Protein AF-A0A3N7HCU5-F1 (afdb_monomer)

Radius of gyration: 31.49 Å; Cα contacts (8 Å, |Δi|>4): 674; chains: 1; bounding box: 105×74×63 Å

Nearest PDB structures (foldseek):
  2ff4-assembly1_A  TM=6.619E-01  e=2.276E-05  Mycobacterium tuberculosis H37Rv
  8ffv-assembly1_D  TM=5.356E-01  e=6.246E-02  Homo sapiens
  8ffw-assembly1_D  TM=5.165E-01  e=4.579E-02  Homo sapiens
  1kt1-assembly1_A  TM=5.013E-01  e=9.950E-02  Saimiri boliviensis
  3alx-assembly1_C  TM=4.949E-01  e=6.927E-02  Measles morbillivirus

Foldseek 3Di:
DQWAWEDDPFWIWIAWDWAAPVRDPVAHIDIFGWTWIQGPVVRDIGTQDGADPPPADKGWAYYWHDDVVVQKIWTWIWHQPDQFIWTWIWMDGNHDNDIFTFDDTHTARDDPPQKHWDWDADPVQQKIKIWIWGQDPVVRDIDIDIDIDHPPTHGHVVVVPPDDPPPPPPVVVVVVVVVVVVVVVVVVVVVVPPDDDDDDDDDDDDDDDDDPPDPPPPPPVPPLLELEWAQFQAAIWGAFNVSDTLVVLQDPVLRVLVCQQACCCLVVVFGAALVSQCSVPPVVDDPVVSVVVVVVSQVSNQVSCVRSPPWGFDDDPRHTHTDDDPPRHYLVNLLCVLLVDPDDDDPVSLVSNLVSCVSHARNNNDDDPVCVVVSVVSLVSNLVSLVVNVVVDDCVVPLVVLLVSLVSNCSSPVQDLVSLLSNLQSCVVVVNNVVSVVSVVVNQVVCCVVPVDGDPDDSVNSND

Sequence (464 aa):
YLAALGATPNGAYILGGYGSVSGQQMLNPKNIYDLVFFDVRNKTLSKIYELNPDEEDFVWANSLVVNEGAGQYYGLVFPKHKYNANLQLVVGSLTQPDLKELAAPIPYAFHDIQSFSDLYYCPNSRRFAAVTLYYDERDIITIAKVYSLFSPPLPYDAANNVLPKGRGVGSLFYITLGILGLLTAYIFIRKGRVKAKQVSRSGTMAELKGEVAPHHPIVVEEEQDKNSIFLFGGDLQLFDSEGVDMTRSFTPLIKEIFLVVLLHTLRRGRGISSEKLTEQFWFDKSAESARNNRSVNIAKINTILERLGNTKISKETGYWRFQADSDVYIDYKNYLSIVTNKDWLDKERIKELSAIVQRGGFLSETDYEWLDSFKAEVSIQVINTYMRFAENAQISDDPEFMVELANNIFYFDPVHEEAMSIKCRALAYMGNHSLATQTFENFCNEYRHIYGEEFGKDYKTILS

Solvent-accessible surface area (backbone atoms only — not comparable to full-atom values): 26159 Å² total; per-residue (Å²): 88,49,34,20,40,19,78,52,101,64,31,32,40,38,38,40,20,39,44,33,97,85,70,49,87,92,47,84,58,39,76,41,44,42,36,31,39,37,35,66,86,79,71,44,78,44,80,76,50,58,50,76,62,85,92,59,73,60,36,33,28,47,26,32,46,66,36,77,93,77,42,31,35,34,39,37,35,30,44,81,90,35,56,82,22,43,37,34,39,32,42,34,43,76,85,49,72,51,77,43,63,27,46,77,67,40,89,35,69,55,48,72,95,43,31,46,48,39,46,45,74,41,78,93,77,40,26,39,38,41,40,38,38,34,54,42,80,88,78,74,44,73,53,75,48,80,46,76,44,64,62,84,64,54,49,35,78,66,64,70,68,72,64,81,80,72,80,68,71,66,61,60,54,58,54,53,49,52,54,52,51,54,52,54,52,52,53,52,61,62,68,66,72,82,76,86,80,86,86,88,81,90,83,88,82,84,89,75,87,74,82,78,71,76,78,67,74,79,70,68,72,74,73,62,58,40,21,28,38,35,38,43,42,26,48,72,40,34,17,20,68,86,36,48,78,47,40,85,74,48,48,74,69,53,40,51,56,47,49,56,26,40,51,32,18,71,77,66,74,59,26,38,42,60,66,60,53,30,56,74,78,31,64,93,43,54,73,66,58,27,50,52,54,48,54,54,50,51,50,55,49,28,65,59,29,53,48,38,52,78,22,38,68,48,77,54,99,71,16,34,28,58,45,64,52,92,78,51,45,38,53,61,60,55,48,48,63,55,65,70,49,85,67,89,73,52,72,64,61,51,48,55,50,46,59,48,53,70,56,28,50,63,33,64,68,54,94,49,83,81,48,51,63,54,44,53,50,50,49,55,44,53,44,51,48,54,49,58,40,55,76,75,50,60,57,88,81,46,27,69,57,42,36,51,53,25,52,61,38,38,76,74,40,72,70,46,65,67,41,51,31,48,27,30,38,20,29,41,73,74,69,37,50,71,61,20,50,51,51,53,52,52,37,42,51,52,37,27,70,76,72,73,44,80,66,91,71,55,75,67,73,49,64,107

Structure (mmCIF, N/CA/C/O backbone):
data_AF-A0A3N7HCU5-F1
#
_entry.id   AF-A0A3N7HCU5-F1
#
loop_
_atom_site.group_PDB
_atom_site.id
_atom_site.type_symbol
_atom_site.label_atom_id
_atom_site.label_alt_id
_atom_site.label_comp_id
_atom_site.label_asym_id
_atom_site.label_entity_id
_atom_site.label_seq_id
_atom_site.pdbx_PDB_ins_code
_atom_site.Cartn_x
_atom_site.Cartn_y
_atom_site.Cartn_z
_atom_site.occupancy
_atom_site.B_iso_or_equiv
_atom_site.auth_seq_id
_atom_site.auth_comp_id
_atom_site.auth_asym_id
_atom_site.auth_atom_id
_atom_site.pdbx_PDB_model_num
ATOM 1 N N . TYR A 1 1 ? -20.540 -3.881 5.070 1.00 80.62 1 TYR A N 1
ATOM 2 C CA . TYR A 1 1 ? -20.164 -4.691 3.893 1.00 80.62 1 TYR A CA 1
ATOM 3 C C . TYR A 1 1 ? -19.784 -6.085 4.393 1.00 80.62 1 TYR A C 1
ATOM 5 O O . TYR A 1 1 ? -19.577 -6.195 5.594 1.00 80.62 1 TYR A O 1
ATOM 13 N N . LEU A 1 2 ? -19.776 -7.131 3.557 1.00 88.44 2 LEU A N 1
ATOM 14 C CA . LEU A 1 2 ? -19.334 -8.498 3.921 1.00 88.44 2 LEU A CA 1
ATOM 15 C C . LEU A 1 2 ? -19.906 -9.059 5.244 1.00 88.44 2 LEU A C 1
ATOM 17 O O . LEU A 1 2 ? -19.181 -9.612 6.072 1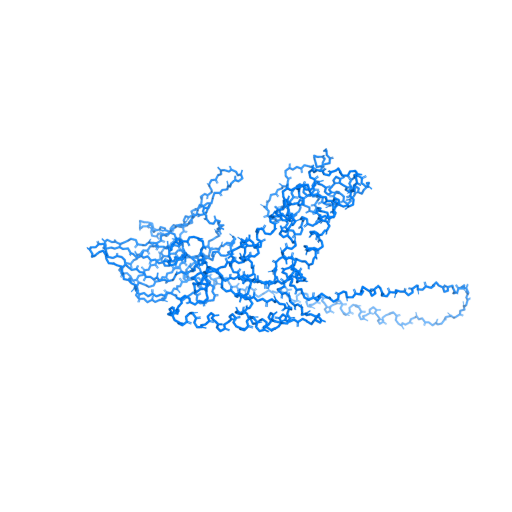.00 88.44 2 LEU A O 1
ATOM 21 N N . ALA A 1 3 ? -21.203 -8.843 5.461 1.00 92.88 3 ALA A N 1
ATOM 22 C CA . ALA A 1 3 ? -21.957 -9.358 6.601 1.00 92.88 3 ALA A CA 1
ATOM 23 C C . ALA A 1 3 ? -22.991 -10.358 6.088 1.00 92.88 3 ALA A C 1
ATOM 25 O O . ALA A 1 3 ? -23.573 -10.132 5.024 1.00 92.88 3 ALA A O 1
ATOM 26 N N . ALA A 1 4 ? -23.252 -11.410 6.858 1.00 96.12 4 ALA A N 1
ATOM 27 C CA . ALA A 1 4 ? -24.274 -12.380 6.502 1.00 96.12 4 ALA A CA 1
ATOM 28 C C . ALA A 1 4 ? -25.619 -12.033 7.138 1.00 96.12 4 ALA A C 1
ATOM 30 O O . ALA A 1 4 ? -25.678 -11.587 8.286 1.00 96.12 4 ALA A O 1
ATOM 31 N N . LEU A 1 5 ? -26.706 -12.299 6.417 1.00 96.69 5 LEU A N 1
ATOM 32 C CA . LEU A 1 5 ? -28.067 -12.140 6.918 1.00 96.69 5 LEU A CA 1
ATOM 33 C C . LEU A 1 5 ? -28.847 -13.453 6.821 1.00 96.69 5 LEU A C 1
ATOM 35 O O . LEU A 1 5 ? -28.900 -14.094 5.776 1.00 96.69 5 LEU A O 1
ATOM 39 N N . GLY A 1 6 ? -29.491 -13.836 7.918 1.00 96.19 6 GLY A N 1
ATOM 40 C CA . GLY A 1 6 ? -30.390 -14.980 8.001 1.00 96.19 6 GLY A CA 1
ATOM 41 C C . GLY A 1 6 ? -31.781 -14.549 8.435 1.00 96.19 6 GLY A C 1
ATOM 42 O O . GLY A 1 6 ? -32.003 -14.268 9.613 1.00 96.19 6 GLY A O 1
ATOM 43 N N . ALA A 1 7 ? -32.723 -14.490 7.495 1.00 93.69 7 ALA A N 1
ATOM 44 C CA . ALA A 1 7 ? -34.104 -14.115 7.785 1.00 93.69 7 ALA A CA 1
ATOM 45 C C . ALA A 1 7 ? -34.873 -15.261 8.462 1.00 93.69 7 ALA A C 1
ATOM 47 O O . ALA A 1 7 ? -34.784 -16.417 8.045 1.00 93.69 7 ALA A O 1
ATOM 48 N N . THR A 1 8 ? -35.679 -14.927 9.470 1.00 92.88 8 THR A N 1
ATOM 49 C CA . THR A 1 8 ? -36.621 -15.841 10.130 1.00 92.88 8 THR A CA 1
ATOM 50 C C . THR A 1 8 ? -38.023 -15.221 10.151 1.00 92.88 8 THR A C 1
ATOM 52 O O . THR A 1 8 ? -38.186 -14.042 9.831 1.00 92.88 8 THR A O 1
ATOM 55 N N . PRO A 1 9 ? -39.086 -15.969 10.500 1.00 91.06 9 PRO A N 1
ATOM 56 C CA . PRO A 1 9 ? -40.448 -15.430 10.482 1.00 91.06 9 PRO A CA 1
ATOM 57 C C . PRO A 1 9 ? -40.672 -14.206 11.385 1.00 91.06 9 PRO A C 1
ATOM 59 O O . PRO A 1 9 ? -41.583 -13.421 11.130 1.00 91.06 9 PRO A O 1
ATOM 62 N N . ASN A 1 10 ? -39.879 -14.048 12.451 1.00 90.56 10 ASN A N 1
ATOM 63 C CA . ASN A 1 10 ? -40.049 -12.979 13.442 1.00 90.56 10 ASN A CA 1
ATOM 64 C C . ASN A 1 10 ? -38.952 -11.905 13.389 1.00 90.56 10 ASN A C 1
ATOM 66 O O . ASN A 1 10 ? -39.060 -10.893 14.084 1.00 90.56 10 ASN A O 1
ATOM 70 N N . GLY A 1 11 ? -37.904 -12.105 12.591 1.00 95.06 11 GLY A N 1
ATOM 71 C CA . GLY A 1 11 ? -36.730 -11.249 12.634 1.00 95.06 11 GLY A CA 1
ATOM 72 C C . GLY A 1 11 ? -35.666 -11.606 11.610 1.00 95.06 11 GLY A C 1
ATOM 73 O O . GLY A 1 11 ? -35.908 -12.334 10.649 1.00 95.06 11 GLY A O 1
ATOM 74 N N . ALA A 1 12 ? -34.468 -11.082 11.828 1.00 96.56 12 ALA A N 1
ATOM 75 C CA . ALA A 1 12 ? -33.289 -11.465 11.068 1.00 96.56 12 ALA A CA 1
ATOM 76 C C . ALA A 1 12 ? -32.066 -11.518 11.979 1.00 96.56 12 ALA A C 1
ATOM 78 O O . ALA A 1 12 ? -31.841 -10.614 12.785 1.00 96.56 12 ALA A O 1
ATOM 79 N N . TYR A 1 13 ? -31.270 -12.566 11.817 1.00 96.88 13 TYR A N 1
ATOM 80 C CA . TYR A 1 13 ? -29.927 -12.639 12.370 1.00 96.88 13 TYR A CA 1
ATOM 81 C C . TYR A 1 13 ? -28.967 -11.966 11.395 1.00 96.88 13 TYR A C 1
ATOM 83 O O . TYR A 1 13 ? -29.011 -12.242 10.197 1.00 96.88 13 TYR A O 1
ATOM 91 N N . ILE A 1 14 ? -28.117 -11.083 11.902 1.00 96.56 14 ILE A N 1
ATOM 92 C CA . ILE A 1 14 ? -27.073 -10.413 11.130 1.00 96.56 14 ILE A CA 1
ATOM 93 C C . ILE A 1 14 ? -25.755 -10.753 11.805 1.00 96.56 14 ILE A C 1
ATOM 95 O O . ILE A 1 14 ? -25.625 -10.580 13.019 1.00 96.56 14 ILE A O 1
ATOM 99 N N . LEU A 1 15 ? -24.811 -11.268 11.027 1.00 95.12 15 LEU A N 1
ATOM 100 C CA . LEU A 1 15 ? -23.547 -11.758 11.546 1.00 95.12 15 LEU A CA 1
ATOM 101 C C . LEU A 1 15 ? -22.370 -11.109 10.840 1.00 95.12 15 LEU A C 1
ATOM 103 O O . LEU A 1 15 ? -22.218 -11.177 9.618 1.00 95.12 15 LEU A O 1
ATOM 107 N N . GLY A 1 16 ? -21.533 -10.519 11.678 1.00 93.44 16 GLY A N 1
ATOM 108 C CA . GLY A 1 16 ? -20.272 -9.925 11.317 1.00 93.44 16 GLY A CA 1
ATOM 109 C C . GLY A 1 16 ? -20.390 -8.739 10.370 1.00 93.44 16 GLY A C 1
ATOM 110 O O . GLY A 1 16 ? -21.386 -8.014 10.340 1.00 93.44 16 GLY A O 1
ATOM 111 N N . GLY A 1 17 ? -19.322 -8.515 9.620 1.00 90.00 17 GLY A N 1
ATOM 112 C CA . GLY A 1 17 ? -19.223 -7.428 8.667 1.00 90.00 17 GLY A CA 1
ATOM 113 C C . GLY A 1 17 ? -17.797 -6.935 8.526 1.00 90.00 17 GLY A C 1
ATOM 114 O O . GLY A 1 17 ? -16.915 -7.254 9.313 1.00 90.00 17 GLY A O 1
ATOM 115 N N . TYR A 1 18 ? -17.589 -6.109 7.520 1.00 86.06 18 TYR A N 1
ATOM 116 C CA . TYR A 1 18 ? -16.372 -5.354 7.316 1.00 86.06 18 TYR A CA 1
ATOM 117 C C . TYR A 1 18 ? -16.745 -3.901 7.040 1.00 86.06 18 TYR A C 1
ATOM 119 O O . TYR A 1 18 ? -17.631 -3.613 6.220 1.00 86.06 18 TYR A O 1
ATOM 127 N N . GLY A 1 19 ? -16.132 -2.978 7.773 1.00 80.75 19 GLY A N 1
ATOM 128 C CA . GLY A 1 19 ? -16.436 -1.559 7.647 1.00 80.75 19 GLY A CA 1
ATOM 129 C C . GLY A 1 19 ? -15.945 -0.723 8.820 1.00 80.75 19 GLY A C 1
ATOM 130 O O . GLY A 1 19 ? -15.333 -1.223 9.760 1.00 80.75 19 GLY A O 1
ATOM 131 N N . SER A 1 20 ? -16.220 0.576 8.758 1.00 72.62 20 SER A N 1
ATOM 132 C CA . SER A 1 20 ? -16.022 1.493 9.878 1.00 72.62 20 SER A CA 1
ATOM 133 C C . SER A 1 20 ? -17.321 1.649 10.667 1.00 72.62 20 SER A C 1
ATOM 135 O O . SER A 1 20 ? -18.418 1.584 10.107 1.00 72.62 20 SER A O 1
ATOM 137 N N . VAL A 1 21 ? -17.208 1.911 11.969 1.00 61.53 21 VAL A N 1
ATOM 138 C CA . VAL A 1 21 ? -18.368 2.116 12.858 1.00 61.53 21 VAL A CA 1
ATOM 139 C C . VAL A 1 21 ? -19.211 3.325 12.418 1.00 61.53 21 VAL A C 1
ATOM 141 O O . VAL A 1 21 ? -20.416 3.366 12.645 1.00 61.53 21 VAL A O 1
ATOM 144 N N . SER A 1 22 ? -18.598 4.301 11.739 1.00 59.91 22 SER A N 1
ATOM 145 C CA . SER A 1 22 ? -19.268 5.498 11.214 1.00 59.91 22 SER A CA 1
ATOM 146 C C . SER A 1 22 ? -19.849 5.335 9.800 1.00 59.91 22 SER A C 1
ATOM 148 O O . SER A 1 22 ? -20.498 6.256 9.303 1.00 59.91 22 SER A O 1
ATOM 150 N N . GLY A 1 23 ? -19.604 4.203 9.127 1.00 58.88 23 GLY A N 1
ATOM 151 C CA . GLY A 1 23 ? -20.039 3.953 7.749 1.00 58.88 23 GLY A CA 1
ATOM 152 C C . GLY A 1 23 ? -19.283 4.751 6.676 1.00 58.88 23 GLY A C 1
ATOM 153 O O . GLY A 1 23 ? -19.632 4.675 5.499 1.00 58.88 23 GLY A O 1
ATOM 154 N N . GLN A 1 24 ? -18.248 5.515 7.042 1.00 59.72 24 GLN A N 1
ATOM 155 C CA . GLN A 1 24 ? -17.424 6.249 6.082 1.00 59.72 24 GLN A CA 1
ATOM 156 C C . GLN A 1 24 ? -16.320 5.345 5.521 1.00 59.72 24 GLN A C 1
ATOM 158 O O . GLN A 1 24 ? -15.468 4.859 6.264 1.00 59.72 24 GLN A O 1
ATOM 163 N N . GLN A 1 25 ? -16.299 5.182 4.196 1.00 47.44 25 GLN A N 1
ATOM 164 C CA . GLN A 1 25 ? -15.342 4.340 3.457 1.00 47.44 25 GLN A CA 1
ATOM 165 C C . GLN A 1 25 ? -13.895 4.885 3.446 1.00 47.44 25 GLN A C 1
ATOM 167 O O . GLN A 1 25 ? -12.983 4.217 2.986 1.00 47.44 25 GLN A O 1
ATOM 172 N N . MET A 1 26 ? -13.664 6.097 3.970 1.00 47.03 26 MET A N 1
ATOM 173 C CA . MET A 1 26 ? -12.347 6.764 4.035 1.00 47.03 26 MET A CA 1
ATOM 174 C C . MET A 1 26 ? -11.572 6.480 5.342 1.00 47.03 26 MET A C 1
ATOM 176 O O . MET A 1 26 ? -10.646 7.231 5.686 1.00 47.03 26 MET A O 1
ATOM 180 N N . LEU A 1 27 ? -12.009 5.478 6.108 1.00 54.22 27 LEU A N 1
ATOM 181 C CA . LEU A 1 27 ? -11.515 5.094 7.436 1.00 54.22 27 LEU A CA 1
ATOM 182 C C . LEU A 1 27 ? -11.069 3.632 7.415 1.00 54.22 27 LEU A C 1
ATOM 184 O O . LEU A 1 27 ? -11.570 2.876 6.588 1.00 54.22 27 LEU A O 1
ATOM 188 N N . ASN A 1 28 ? -10.150 3.256 8.314 1.00 59.97 28 ASN A N 1
ATOM 189 C CA . ASN A 1 28 ? -9.591 1.905 8.357 1.00 59.97 28 ASN A CA 1
ATOM 190 C C . ASN A 1 28 ? -10.711 0.903 8.701 1.00 59.97 28 ASN A C 1
ATOM 192 O O . ASN A 1 28 ? -11.192 0.921 9.841 1.00 59.97 28 ASN A O 1
ATOM 196 N N . PRO A 1 29 ? -11.206 0.106 7.741 1.00 74.38 29 PRO A N 1
ATOM 197 C CA . PRO A 1 29 ? -12.334 -0.768 7.990 1.00 74.38 29 PRO A CA 1
ATOM 198 C C . PRO A 1 29 ? -11.859 -1.951 8.833 1.00 74.38 29 PRO A C 1
ATOM 200 O O . PRO A 1 29 ? -10.758 -2.457 8.646 1.00 74.38 29 PRO A O 1
ATOM 203 N N . LYS A 1 30 ? -12.678 -2.382 9.791 1.00 80.81 30 LYS A N 1
ATOM 204 C CA . LYS A 1 30 ? -12.365 -3.520 10.659 1.00 80.81 30 LYS A CA 1
ATOM 205 C C . LYS A 1 30 ? -13.362 -4.638 10.444 1.00 80.81 30 LYS A C 1
ATOM 207 O O . LYS A 1 30 ? -14.506 -4.398 10.047 1.00 80.81 30 LYS A O 1
ATOM 212 N N . ASN A 1 31 ? -12.909 -5.854 10.716 1.00 87.88 31 ASN A N 1
ATOM 213 C CA . ASN A 1 31 ? -13.781 -7.006 10.808 1.00 87.88 31 ASN A CA 1
ATOM 214 C C . ASN A 1 31 ? -14.639 -6.859 12.072 1.00 87.88 31 ASN A C 1
ATOM 216 O O . ASN A 1 31 ? -14.150 -6.540 13.154 1.00 87.88 31 ASN A O 1
ATOM 220 N N . ILE A 1 32 ? -15.940 -7.026 11.895 1.00 91.31 32 ILE A N 1
ATOM 221 C CA . ILE A 1 32 ? -16.946 -7.055 12.944 1.00 91.31 32 ILE A CA 1
ATOM 222 C C . ILE A 1 32 ? -17.347 -8.518 13.085 1.00 91.31 32 ILE A C 1
ATOM 224 O O . ILE A 1 32 ? -17.563 -9.196 12.080 1.00 91.31 32 ILE A O 1
ATOM 228 N N . TYR A 1 33 ? -17.477 -8.985 14.323 1.00 94.06 33 TYR A N 1
ATOM 229 C CA . TYR A 1 33 ? -17.782 -10.381 14.644 1.00 94.06 33 TYR A CA 1
ATOM 230 C C . TYR A 1 33 ? -19.053 -10.539 15.492 1.00 94.06 33 TYR A C 1
ATOM 232 O O . TYR A 1 33 ? -19.335 -11.613 16.025 1.00 94.06 33 TYR A O 1
ATOM 240 N N . ASP A 1 34 ? -19.846 -9.473 15.594 1.00 94.56 34 ASP A N 1
ATOM 241 C CA . ASP A 1 34 ? -21.105 -9.459 16.330 1.00 94.56 34 ASP A CA 1
ATOM 242 C C . ASP A 1 34 ? -22.165 -10.326 15.644 1.00 94.56 34 ASP A C 1
ATOM 244 O O . ASP A 1 34 ? -22.442 -10.157 14.453 1.00 94.56 34 ASP A O 1
ATOM 248 N N . LEU A 1 35 ? -22.816 -11.196 16.421 1.00 96.19 35 LEU A N 1
ATOM 249 C CA . LEU A 1 35 ? -24.131 -11.726 16.080 1.00 96.19 35 LEU A CA 1
ATOM 250 C C . LEU A 1 35 ? -25.188 -10.816 16.702 1.00 96.19 35 LEU A C 1
ATOM 252 O O . LEU A 1 35 ? -25.300 -10.720 17.928 1.00 96.19 35 LEU A O 1
ATOM 256 N N . VAL A 1 36 ? -26.002 -10.182 15.866 1.00 96.25 36 VAL A N 1
ATOM 257 C CA . VAL A 1 36 ? -27.135 -9.363 16.305 1.00 96.25 36 VAL A CA 1
ATOM 258 C C . VAL A 1 36 ? -28.443 -9.934 15.774 1.00 96.25 36 VAL A C 1
ATOM 260 O O . VAL A 1 36 ? -28.507 -10.482 14.675 1.00 96.25 36 VAL A O 1
ATOM 263 N N . PHE A 1 37 ? -29.507 -9.790 16.556 1.00 97.00 37 PHE A N 1
ATOM 264 C CA . PHE A 1 37 ? -30.864 -10.112 16.137 1.00 97.00 37 PHE A CA 1
ATOM 265 C C . PHE A 1 37 ? -31.676 -8.834 15.982 1.00 97.00 37 PHE A C 1
ATOM 267 O O . PHE A 1 37 ? -31.709 -7.993 16.883 1.00 97.00 37 PHE A O 1
ATOM 274 N N . PHE A 1 38 ? -32.335 -8.700 14.838 1.00 96.94 38 PHE A N 1
ATOM 275 C CA . PHE A 1 38 ? -33.317 -7.661 14.585 1.00 96.94 38 PHE A CA 1
ATOM 276 C C . PHE A 1 38 ? -34.725 -8.233 14.746 1.00 96.94 38 PHE A C 1
ATOM 278 O O . PHE A 1 38 ? -35.157 -9.062 13.945 1.00 96.94 38 PHE A O 1
ATOM 285 N N . ASP A 1 39 ? -35.449 -7.764 15.759 1.00 95.50 39 ASP A N 1
ATOM 286 C CA . ASP A 1 39 ? -36.857 -8.096 15.972 1.00 95.50 39 ASP A CA 1
ATOM 287 C C . ASP A 1 39 ? -37.734 -7.178 15.111 1.00 95.50 39 ASP A C 1
ATOM 289 O O . ASP A 1 39 ? -37.797 -5.966 15.332 1.00 95.50 39 ASP A O 1
ATOM 293 N N . VAL A 1 40 ? -38.441 -7.754 14.135 1.00 93.06 40 VAL A N 1
ATOM 294 C CA . VAL A 1 40 ? -39.278 -6.990 13.194 1.00 93.06 40 VAL A CA 1
ATOM 295 C C . VAL A 1 40 ? -40.505 -6.382 13.880 1.00 93.06 40 VAL A C 1
ATOM 297 O O . VAL A 1 40 ? -40.960 -5.308 13.478 1.00 93.06 40 VAL A O 1
ATOM 300 N N . ARG A 1 41 ? -41.049 -7.029 14.919 1.00 93.12 41 ARG A N 1
ATOM 301 C CA . ARG A 1 41 ? -42.248 -6.552 15.628 1.00 93.12 41 ARG A CA 1
ATOM 302 C C . ARG A 1 41 ? -41.917 -5.352 16.503 1.00 93.12 41 ARG A C 1
ATOM 304 O O . ARG A 1 41 ? -42.631 -4.352 16.463 1.00 93.12 41 ARG A O 1
ATOM 311 N N . ASN A 1 42 ? -40.831 -5.452 17.265 1.00 93.12 42 ASN A N 1
ATOM 312 C CA . ASN A 1 42 ? -40.408 -4.413 18.204 1.00 93.12 42 ASN A CA 1
ATOM 313 C C . ASN A 1 42 ? -39.496 -3.356 17.559 1.00 93.12 42 ASN A C 1
ATOM 315 O O . ASN A 1 42 ? -39.297 -2.289 18.136 1.00 93.12 42 ASN A O 1
ATOM 319 N N . LYS A 1 43 ? -38.972 -3.624 16.353 1.00 93.88 43 LYS A N 1
ATOM 320 C CA . LYS A 1 43 ? -37.974 -2.801 15.644 1.00 93.88 43 LYS A CA 1
ATOM 321 C C . LYS A 1 43 ? -36.717 -2.555 16.479 1.00 93.88 43 LYS A C 1
ATOM 323 O O . LYS A 1 43 ? -36.115 -1.484 16.419 1.00 93.88 43 LYS A O 1
ATOM 328 N N . THR A 1 44 ? -36.332 -3.549 17.270 1.00 95.06 44 THR A N 1
ATOM 329 C CA . THR A 1 44 ? -35.180 -3.487 18.168 1.00 95.06 44 THR A CA 1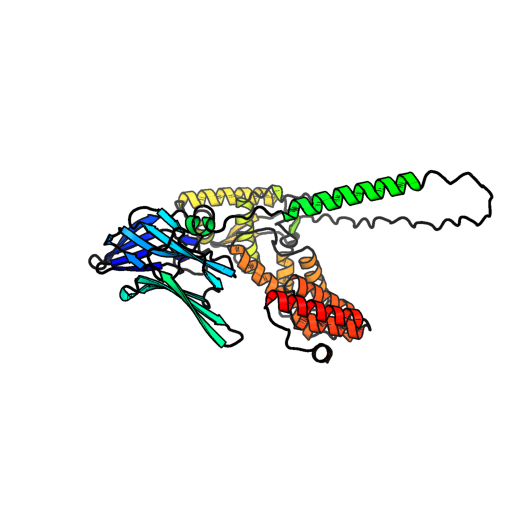
ATOM 330 C C . THR A 1 44 ? -34.053 -4.359 17.645 1.00 95.06 44 THR A C 1
ATOM 332 O O . THR A 1 44 ? -34.292 -5.475 17.186 1.00 95.06 44 THR A O 1
ATOM 335 N N . LEU A 1 45 ? -32.824 -3.859 17.759 1.00 94.75 45 LEU A N 1
ATOM 336 C CA . LEU A 1 45 ? -31.608 -4.613 17.484 1.00 94.75 45 LEU A CA 1
ATOM 337 C C . LEU A 1 45 ? -30.963 -5.013 18.815 1.00 94.75 45 LEU A C 1
ATOM 339 O O . LEU A 1 45 ? -30.709 -4.151 19.656 1.00 94.75 45 LEU A O 1
ATOM 343 N N . SER A 1 46 ? -30.691 -6.300 19.006 1.00 94.75 46 SER A N 1
ATOM 344 C CA . SER A 1 46 ? -30.036 -6.825 20.207 1.00 94.75 46 SER A CA 1
ATOM 345 C C . SER A 1 46 ? -28.801 -7.639 19.838 1.00 94.75 46 SER A C 1
ATOM 347 O O . SER A 1 46 ? -28.908 -8.598 19.074 1.00 94.75 46 SER A O 1
ATOM 349 N N . LYS A 1 47 ? -27.641 -7.289 20.406 1.00 96.00 47 LYS A N 1
ATOM 350 C CA . LYS A 1 47 ? -26.427 -8.113 20.322 1.00 96.00 47 LYS A CA 1
ATOM 351 C C . LYS A 1 47 ? -26.616 -9.380 21.153 1.00 96.00 47 LYS A C 1
ATOM 353 O O . LYS A 1 47 ? -27.018 -9.295 22.311 1.00 96.00 47 LYS A O 1
ATOM 358 N N . ILE A 1 48 ? -26.348 -10.532 20.543 1.00 95.88 48 ILE A N 1
ATOM 359 C CA . ILE A 1 48 ? -26.401 -11.842 21.198 1.00 95.88 48 ILE A CA 1
ATOM 360 C C . ILE A 1 48 ? -25.029 -12.153 21.795 1.00 95.88 48 ILE A C 1
ATOM 362 O O . ILE A 1 48 ? -24.910 -12.340 23.002 1.00 95.88 48 ILE A O 1
ATOM 366 N N . TYR A 1 49 ? -23.993 -12.162 20.956 1.00 96.56 49 TYR A N 1
ATOM 367 C CA . TYR A 1 49 ? -22.600 -12.371 21.347 1.00 96.56 49 TYR A CA 1
ATOM 368 C C . TYR A 1 49 ? -21.657 -11.830 20.258 1.00 96.56 49 TYR A C 1
ATOM 370 O O . TYR A 1 49 ? -22.105 -11.316 19.232 1.00 96.56 49 TYR A O 1
ATOM 378 N N . GLU A 1 50 ? -20.352 -11.950 20.487 1.00 95.06 50 GLU A N 1
ATOM 379 C CA . GLU A 1 50 ? -19.283 -11.641 19.532 1.00 95.06 50 GLU A CA 1
ATOM 380 C C . GLU A 1 50 ? -18.407 -12.885 19.334 1.00 95.06 50 GLU A C 1
ATOM 382 O O . GLU A 1 50 ? -18.078 -13.554 20.315 1.00 95.06 50 GLU A O 1
ATOM 387 N N . LEU A 1 51 ? -18.105 -13.243 18.082 1.00 93.06 51 LEU A N 1
ATOM 388 C CA . LEU A 1 51 ? -17.202 -14.354 17.759 1.00 93.06 51 LEU A CA 1
ATOM 389 C C . LEU A 1 51 ? -15.741 -13.936 17.959 1.00 93.06 51 LEU A C 1
ATOM 391 O O . LEU A 1 51 ? -15.386 -12.781 17.736 1.00 93.06 51 LEU A O 1
ATOM 395 N N . ASN A 1 52 ? -14.893 -14.898 18.320 1.00 87.94 52 ASN A N 1
ATOM 396 C CA . ASN A 1 52 ? -13.445 -14.720 18.321 1.00 87.94 52 ASN A CA 1
ATOM 397 C C . ASN A 1 52 ? -12.861 -15.345 17.040 1.00 87.94 52 ASN A C 1
ATOM 399 O O . ASN A 1 52 ? -13.076 -16.538 16.834 1.00 87.94 52 ASN A O 1
ATOM 403 N N . PRO A 1 53 ? -12.146 -14.595 16.184 1.00 81.19 53 PRO A N 1
ATOM 404 C CA . PRO A 1 53 ? -11.542 -15.133 14.959 1.00 81.19 53 PRO A CA 1
ATOM 405 C C . PRO A 1 53 ? -10.291 -16.006 15.179 1.00 81.19 53 PRO A C 1
ATOM 407 O O . PRO A 1 53 ? -9.678 -16.454 14.216 1.00 81.19 53 PRO A O 1
ATOM 410 N N . ASP A 1 54 ? -9.916 -16.273 16.432 1.00 79.00 54 ASP A N 1
ATOM 411 C CA . ASP A 1 54 ? -8.694 -16.984 16.816 1.00 79.00 54 ASP A CA 1
ATOM 412 C C . ASP A 1 54 ? -7.430 -16.377 16.170 1.00 79.00 54 ASP A C 1
ATOM 414 O O . ASP A 1 54 ? -7.012 -15.298 16.592 1.00 79.00 54 ASP A O 1
ATOM 418 N N . GLU A 1 55 ? -6.796 -17.048 15.199 1.00 71.19 55 GLU A N 1
ATOM 419 C CA . GLU A 1 55 ? -5.515 -16.625 14.601 1.00 71.19 55 GLU A CA 1
ATOM 420 C C . GLU A 1 55 ? -5.648 -15.889 13.252 1.00 71.19 55 GLU A C 1
ATOM 422 O O . GLU A 1 55 ? -4.745 -15.128 12.900 1.00 71.19 55 GLU A O 1
ATOM 427 N N . GLU A 1 56 ? -6.736 -16.083 12.490 1.00 79.56 56 GLU A N 1
ATOM 428 C CA . GLU A 1 56 ? -6.899 -15.507 11.143 1.00 79.56 56 GLU A CA 1
ATOM 429 C C . GLU A 1 56 ? -8.251 -14.796 10.981 1.00 79.56 56 GLU A C 1
ATOM 431 O O . GLU A 1 56 ? -9.316 -15.367 11.211 1.00 79.56 56 GLU A O 1
ATOM 436 N N . ASP A 1 57 ? -8.211 -13.541 10.525 1.00 87.25 57 ASP A N 1
ATOM 437 C CA . ASP A 1 57 ? -9.417 -12.765 10.245 1.00 87.25 57 ASP A CA 1
ATOM 438 C C . ASP A 1 57 ? -10.201 -13.321 9.049 1.00 87.25 57 ASP A C 1
ATOM 440 O O . ASP A 1 57 ? -9.655 -13.627 7.984 1.00 87.25 57 ASP A O 1
ATOM 444 N N . PHE A 1 58 ? -11.525 -13.341 9.184 1.00 91.19 58 PHE A N 1
ATOM 445 C CA . PHE A 1 58 ? -12.429 -13.776 8.125 1.00 91.19 58 PHE A CA 1
ATOM 446 C C . PHE A 1 58 ? -13.635 -12.852 7.983 1.00 91.19 58 PHE A C 1
ATOM 448 O O . PHE A 1 58 ? -13.998 -12.088 8.879 1.00 91.19 58 PHE A O 1
ATOM 455 N N . VAL A 1 59 ? -14.264 -12.928 6.817 1.00 92.31 59 VAL A N 1
ATOM 456 C CA . VAL A 1 59 ? -15.499 -12.220 6.480 1.00 92.31 59 VAL A CA 1
ATOM 457 C C . VAL A 1 59 ? -16.563 -13.204 6.006 1.00 92.31 59 VAL A C 1
ATOM 459 O O . VAL A 1 59 ? -16.267 -14.375 5.763 1.00 92.31 59 VAL A O 1
ATOM 462 N N . TRP A 1 60 ? -17.803 -12.735 5.874 1.00 94.75 60 TRP A N 1
ATOM 463 C CA . TRP A 1 60 ? -18.938 -13.585 5.538 1.00 94.75 60 TRP A CA 1
ATOM 464 C C . TRP A 1 60 ? -19.423 -13.411 4.097 1.00 94.75 60 TRP A C 1
ATOM 466 O O . TRP A 1 60 ? -19.419 -12.305 3.552 1.00 94.75 60 TRP A O 1
ATOM 476 N N . ALA A 1 61 ? -19.921 -14.505 3.518 1.00 93.31 61 ALA A N 1
ATOM 477 C CA . ALA A 1 61 ? -20.824 -14.461 2.370 1.00 93.31 61 ALA A CA 1
ATOM 478 C C . ALA A 1 61 ? -22.209 -13.912 2.765 1.00 93.31 61 ALA A C 1
ATOM 480 O O . ALA A 1 61 ? -22.532 -13.774 3.944 1.00 93.31 61 ALA A O 1
ATOM 481 N N . ASN A 1 62 ? -23.048 -13.617 1.774 1.00 93.00 62 ASN A N 1
ATOM 482 C CA . ASN A 1 62 ? -24.211 -12.749 1.978 1.00 93.00 62 ASN A CA 1
ATOM 483 C C . ASN A 1 62 ? -25.339 -13.347 2.832 1.00 93.00 62 ASN A C 1
ATOM 485 O O . ASN A 1 62 ? -25.960 -12.613 3.605 1.00 93.00 62 ASN A O 1
ATOM 489 N N . SER A 1 63 ? -25.619 -14.648 2.716 1.00 95.38 63 SER A N 1
ATOM 490 C CA . SER A 1 63 ? -26.721 -15.278 3.455 1.00 95.38 63 SER A CA 1
ATOM 491 C C . SER A 1 63 ? -26.255 -16.250 4.533 1.00 95.38 63 SER A C 1
ATOM 493 O O . SER A 1 63 ? -25.289 -16.998 4.368 1.00 95.38 63 SER A O 1
ATOM 495 N N . LEU A 1 64 ? -27.030 -16.294 5.619 1.00 96.19 64 LEU A N 1
ATOM 496 C CA . LEU A 1 64 ? -27.035 -17.394 6.578 1.00 96.19 64 LEU A CA 1
ATOM 497 C C . LEU A 1 64 ? -28.250 -18.285 6.346 1.00 96.19 64 LEU A C 1
ATOM 499 O O . LEU A 1 64 ? -29.382 -17.815 6.226 1.00 96.19 64 LEU A O 1
ATOM 503 N N . VAL A 1 65 ? -28.033 -19.592 6.415 1.00 95.69 65 VAL A N 1
ATOM 504 C CA . VAL A 1 65 ? -29.116 -20.561 6.574 1.00 95.69 65 VAL A CA 1
ATOM 505 C C . VAL A 1 65 ? -29.350 -20.760 8.067 1.00 95.69 65 VAL A C 1
ATOM 507 O O . VAL A 1 65 ? -28.537 -21.382 8.748 1.00 95.69 65 VAL A O 1
ATOM 510 N N . VAL A 1 66 ? -30.469 -20.253 8.580 1.00 95.56 66 VAL A N 1
ATOM 511 C CA . VAL A 1 66 ? -30.815 -20.326 10.008 1.00 95.56 66 VAL A CA 1
ATOM 512 C C . VAL A 1 66 ? -31.762 -21.494 10.277 1.00 95.56 66 VAL A C 1
ATOM 514 O O . VAL A 1 66 ? -32.765 -21.674 9.589 1.00 95.56 66 VAL A O 1
ATOM 517 N N . ASN A 1 67 ? -31.462 -22.275 11.313 1.00 92.94 67 ASN A N 1
ATOM 518 C CA . ASN A 1 67 ? -32.322 -23.323 11.845 1.00 92.94 67 ASN A CA 1
ATOM 519 C C . ASN A 1 67 ? -32.615 -23.045 13.328 1.00 92.94 67 ASN A C 1
ATOM 521 O O . ASN A 1 67 ? -31.918 -23.537 14.218 1.00 92.94 67 ASN A O 1
ATOM 525 N N . GLU A 1 68 ? -33.673 -22.268 13.587 1.00 92.06 68 GLU A N 1
ATOM 526 C CA . GLU A 1 68 ? -34.099 -21.902 14.948 1.00 92.06 68 GLU A CA 1
ATOM 527 C C . GLU A 1 68 ? -34.441 -23.138 15.797 1.00 92.06 68 GLU A C 1
ATOM 529 O O . GLU A 1 68 ? -34.133 -23.170 16.984 1.00 92.06 68 GLU A O 1
ATOM 534 N N . GLY A 1 69 ? -35.002 -24.193 15.191 1.00 90.56 69 GLY A N 1
ATOM 535 C CA . GLY A 1 69 ? -35.359 -25.426 15.901 1.00 90.56 69 GLY A CA 1
ATOM 536 C C . GLY A 1 69 ? -34.153 -26.215 16.423 1.00 90.56 69 GLY A C 1
ATOM 537 O O . GLY A 1 69 ? -34.255 -26.871 17.455 1.00 90.56 69 GLY A O 1
ATOM 538 N N . ALA A 1 70 ? -33.012 -26.134 15.732 1.00 90.12 70 ALA A N 1
ATOM 539 C CA . ALA A 1 70 ? -31.747 -26.726 16.171 1.00 90.12 70 ALA A CA 1
ATOM 540 C C . ALA A 1 70 ? -30.853 -25.740 16.945 1.00 90.12 70 ALA A C 1
ATOM 542 O O . ALA A 1 70 ? -29.806 -26.142 17.447 1.00 90.12 70 ALA A O 1
ATOM 543 N N . GLY A 1 71 ? -31.234 -24.459 17.024 1.00 93.50 71 GLY A N 1
ATOM 544 C CA . GLY A 1 71 ? -30.409 -23.411 17.624 1.00 93.50 71 GLY A CA 1
ATOM 545 C C . GLY A 1 71 ? -29.115 -23.135 16.850 1.00 93.50 71 GLY A C 1
ATOM 546 O O . GLY A 1 71 ? -28.113 -22.783 17.467 1.00 93.50 71 GLY A O 1
ATOM 547 N N . GLN A 1 72 ? -29.106 -23.331 15.528 1.00 95.44 72 GLN A N 1
ATOM 548 C CA . GLN A 1 72 ? -27.896 -23.290 14.697 1.00 95.44 72 GLN A CA 1
ATOM 549 C C . GLN A 1 72 ? -28.060 -22.403 13.464 1.00 95.44 72 GLN A C 1
ATOM 551 O O . GLN A 1 72 ? -29.166 -22.226 12.950 1.00 95.44 72 GLN A O 1
ATOM 556 N N . TYR A 1 73 ? -26.941 -21.908 12.944 1.00 95.50 73 TYR A N 1
ATOM 557 C CA . TYR A 1 73 ? -26.858 -21.304 11.618 1.00 95.50 73 TYR A CA 1
ATOM 558 C C . TYR A 1 73 ? -25.708 -21.909 10.815 1.00 95.50 73 TYR A C 1
ATOM 560 O O . TYR A 1 73 ? -24.724 -22.391 11.376 1.00 95.50 73 TYR A O 1
ATOM 568 N N . TYR A 1 74 ? -25.838 -21.846 9.495 1.00 95.81 74 TYR A N 1
ATOM 569 C CA . TYR A 1 74 ? -24.799 -22.212 8.542 1.00 95.81 74 TYR A CA 1
ATOM 570 C C . TYR A 1 74 ? -24.486 -21.015 7.655 1.00 95.81 74 TYR A C 1
ATOM 572 O O . TYR A 1 74 ? -25.396 -20.299 7.235 1.00 95.81 74 TYR A O 1
ATOM 580 N N . GLY A 1 75 ? -23.211 -20.821 7.348 1.00 95.50 75 GLY A N 1
ATOM 581 C CA . GLY A 1 75 ? -22.749 -19.740 6.485 1.00 95.50 75 GLY A CA 1
ATOM 582 C C . GLY A 1 75 ? -21.444 -20.104 5.796 1.00 95.50 75 GLY A C 1
ATOM 583 O O . GLY A 1 75 ? -20.833 -21.127 6.108 1.00 95.50 75 GLY A O 1
ATOM 584 N N . LEU A 1 76 ? -21.033 -19.270 4.847 1.00 95.31 76 LEU A N 1
ATOM 585 C CA . LEU A 1 76 ? -19.716 -19.363 4.227 1.00 95.31 76 LEU A CA 1
ATOM 586 C C . LEU A 1 76 ? -18.848 -18.224 4.753 1.00 95.31 76 LEU A C 1
ATOM 588 O O . LEU A 1 76 ? -19.291 -17.072 4.772 1.00 95.31 76 LEU A O 1
ATOM 592 N N . VAL A 1 77 ? -17.623 -18.556 5.145 1.00 93.75 77 VAL A N 1
ATOM 593 C CA . VAL A 1 77 ? -16.596 -17.590 5.542 1.00 93.75 77 VAL A CA 1
ATOM 594 C C . VAL A 1 77 ? -15.397 -17.689 4.613 1.00 93.75 77 VAL A C 1
ATOM 596 O O . VAL A 1 77 ? -15.151 -18.741 4.022 1.00 93.75 77 VAL A O 1
ATOM 599 N N . PHE A 1 78 ? -14.661 -16.597 4.459 1.00 91.00 78 PHE A N 1
ATOM 600 C CA . PHE A 1 78 ? -13.427 -16.578 3.680 1.00 91.00 78 PHE A CA 1
ATOM 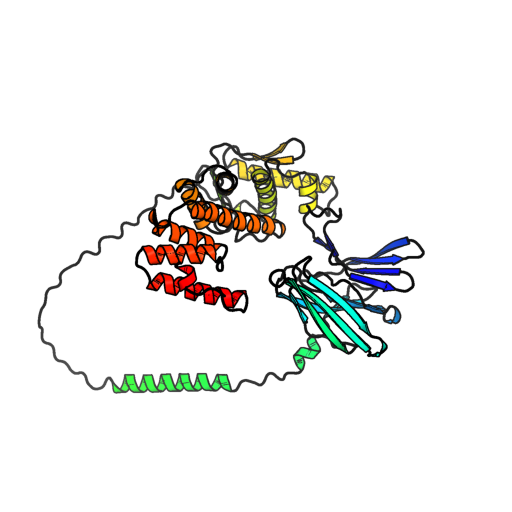601 C C . PHE A 1 78 ? -12.474 -15.484 4.183 1.00 91.00 78 PHE A C 1
ATOM 603 O O . PHE A 1 78 ? -12.932 -14.469 4.718 1.00 91.00 78 PHE A O 1
ATOM 610 N N . PRO A 1 79 ? -11.153 -15.656 4.014 1.00 85.44 79 PRO A N 1
ATOM 611 C CA . PRO A 1 79 ? -10.182 -14.612 4.314 1.00 85.44 79 PRO A CA 1
ATOM 612 C C . PRO A 1 79 ? -10.243 -13.523 3.237 1.00 85.44 79 PRO A C 1
ATOM 614 O O . PRO A 1 79 ? -10.042 -13.796 2.054 1.00 85.44 79 PRO A O 1
ATOM 617 N N . LYS A 1 80 ? -10.490 -12.270 3.632 1.00 77.06 80 LYS A N 1
ATOM 618 C CA . LYS A 1 80 ? -10.583 -11.138 2.685 1.00 77.06 80 LYS A CA 1
ATOM 619 C C . LYS A 1 80 ? -9.232 -10.754 2.052 1.00 77.06 80 LYS A C 1
ATOM 621 O O . LYS A 1 80 ? -9.214 -10.136 0.997 1.00 77.06 80 LYS A O 1
ATOM 626 N N . HIS A 1 81 ? -8.111 -11.095 2.696 1.00 67.31 81 HIS A N 1
ATOM 627 C CA . HIS A 1 81 ? -6.756 -10.673 2.299 1.00 67.31 81 HIS A CA 1
ATOM 628 C C . HIS A 1 81 ? -6.087 -11.590 1.264 1.00 67.31 81 HIS A C 1
ATOM 630 O O . HIS A 1 81 ? -4.933 -11.376 0.900 1.00 67.31 81 HIS A O 1
ATOM 636 N N . LYS A 1 82 ? -6.777 -12.642 0.809 1.00 68.12 82 LYS A N 1
ATOM 637 C CA . LYS A 1 82 ? -6.232 -13.626 -0.131 1.00 68.12 82 LYS A CA 1
ATOM 638 C C . LYS A 1 82 ? -7.018 -13.558 -1.437 1.00 68.12 82 LYS A C 1
ATOM 640 O O . LYS A 1 82 ? -8.202 -13.865 -1.458 1.00 68.12 82 LYS A O 1
ATOM 645 N N . TYR A 1 83 ? -6.338 -13.202 -2.525 1.00 50.94 83 TYR A N 1
ATOM 646 C CA . TYR A 1 83 ? -6.899 -13.190 -3.883 1.00 50.94 83 TYR A CA 1
ATOM 647 C C . TYR A 1 83 ? -7.472 -14.566 -4.270 1.00 50.94 83 TYR A C 1
ATOM 649 O O . TYR A 1 83 ? -8.628 -14.696 -4.667 1.00 50.94 83 TYR A O 1
ATOM 657 N N . ASN A 1 84 ? -6.669 -15.619 -4.069 1.00 60.91 84 ASN A N 1
ATOM 658 C CA . ASN A 1 84 ? -7.082 -17.018 -4.192 1.00 60.91 84 ASN A CA 1
ATOM 659 C C . ASN A 1 84 ? -7.555 -17.534 -2.828 1.00 60.91 84 ASN A C 1
ATOM 661 O O . ASN A 1 84 ? -6.894 -18.360 -2.192 1.00 60.91 84 ASN A O 1
ATOM 665 N N . ALA A 1 85 ? -8.669 -16.988 -2.347 1.00 74.69 85 ALA A N 1
ATOM 666 C CA . ALA A 1 85 ? -9.295 -17.450 -1.120 1.00 74.69 85 ALA A CA 1
ATOM 667 C C . ALA A 1 85 ? -9.968 -18.819 -1.316 1.00 74.69 85 ALA A C 1
ATOM 669 O O . ALA A 1 85 ? -10.198 -19.305 -2.427 1.00 74.69 85 ALA A O 1
ATOM 670 N N . ASN A 1 86 ? -10.332 -19.434 -0.194 1.00 85.94 86 ASN A N 1
ATOM 671 C CA . ASN A 1 86 ? -11.283 -20.530 -0.189 1.00 85.94 86 ASN A CA 1
ATOM 672 C C . ASN A 1 86 ? -12.484 -20.141 0.671 1.00 85.94 86 ASN A C 1
ATOM 674 O O . ASN A 1 86 ? -12.317 -19.624 1.775 1.00 85.94 86 ASN A O 1
ATOM 678 N N . LEU A 1 87 ? -13.686 -20.413 0.169 1.00 90.50 87 LEU A N 1
ATOM 679 C CA . LEU A 1 87 ? -14.906 -20.376 0.963 1.00 90.50 87 LEU A CA 1
ATOM 680 C C . LEU A 1 87 ? -14.952 -21.623 1.839 1.00 90.50 87 LEU A C 1
ATOM 682 O O . LEU A 1 87 ? -14.936 -22.747 1.335 1.00 90.50 87 LEU A O 1
ATOM 686 N N . GLN A 1 88 ? -15.057 -21.422 3.143 1.00 92.94 88 GLN A N 1
ATOM 687 C CA . GLN A 1 88 ? -15.228 -22.478 4.125 1.00 92.94 88 GLN A CA 1
ATOM 688 C C . GLN A 1 88 ? -16.681 -22.482 4.602 1.00 92.94 88 GLN A C 1
ATOM 690 O O . GLN A 1 88 ? -17.195 -21.467 5.074 1.00 92.94 88 GLN A O 1
ATOM 695 N N . LEU A 1 89 ? -17.363 -23.624 4.483 1.00 94.38 89 LEU A N 1
ATOM 696 C CA . LEU A 1 89 ? -18.668 -23.805 5.117 1.00 94.38 89 LEU A CA 1
ATOM 697 C C . LEU A 1 89 ? -18.459 -23.961 6.621 1.00 94.38 89 LEU A C 1
ATOM 699 O O . LEU A 1 89 ? -17.605 -24.732 7.057 1.00 94.38 89 LEU A O 1
ATOM 703 N N . VAL A 1 90 ? -19.258 -23.245 7.404 1.00 94.12 90 VAL A N 1
ATOM 704 C CA . VAL A 1 90 ? -19.201 -23.265 8.866 1.00 94.12 90 VAL A CA 1
ATOM 705 C C . VAL A 1 90 ? -20.585 -23.449 9.471 1.00 94.12 90 VAL A C 1
ATOM 707 O O . VAL A 1 90 ? -21.602 -23.100 8.864 1.00 94.12 90 VAL A O 1
ATOM 710 N N . VAL A 1 91 ? -20.619 -24.000 10.682 1.00 95.06 91 VAL A N 1
ATOM 711 C CA . VAL A 1 91 ? -21.800 -24.036 11.552 1.00 95.06 91 VAL A CA 1
ATOM 712 C C . VAL A 1 91 ? -21.500 -23.287 12.840 1.00 95.06 91 VAL A C 1
ATOM 714 O O . VAL A 1 91 ? -20.432 -23.468 13.425 1.00 95.06 91 VAL A O 1
ATOM 717 N N . GLY A 1 92 ? -22.454 -22.477 13.292 1.00 94.31 92 GLY A N 1
ATOM 718 C CA . GLY A 1 92 ? -22.398 -21.823 14.596 1.00 94.31 92 GLY A CA 1
ATOM 719 C C . GLY A 1 92 ? -23.699 -21.938 15.385 1.00 94.31 92 GLY A C 1
ATOM 720 O O . GLY A 1 92 ? -24.716 -22.423 14.879 1.00 94.31 92 GLY A O 1
ATOM 721 N N . SER A 1 93 ? -23.650 -21.533 16.653 1.00 94.62 93 SER A N 1
ATOM 722 C CA . SER A 1 93 ? -24.779 -21.580 17.594 1.00 94.62 93 SER A CA 1
ATOM 723 C C . SER A 1 93 ? -25.514 -20.245 17.642 1.00 94.62 93 SER A C 1
ATOM 725 O O . SER A 1 93 ? -24.892 -19.209 17.753 1.00 94.62 93 SER A O 1
ATOM 727 N N . LEU A 1 94 ? -26.846 -20.229 17.679 1.00 94.50 94 LEU A N 1
ATOM 728 C CA . LEU A 1 94 ? -27.613 -18.980 17.841 1.00 94.50 94 LEU A CA 1
ATOM 729 C C . LEU A 1 94 ? -27.540 -18.388 19.262 1.00 94.50 94 LEU A C 1
ATOM 731 O O . LEU A 1 94 ? -28.168 -17.367 19.532 1.00 94.50 94 LEU A O 1
ATOM 735 N N . THR A 1 95 ? -26.822 -19.035 20.187 1.00 93.06 95 THR A N 1
ATOM 736 C CA . THR A 1 95 ? -26.792 -18.662 21.615 1.00 93.06 95 THR A CA 1
ATOM 737 C C . THR A 1 95 ? -25.396 -18.588 22.226 1.00 93.06 95 THR A C 1
ATOM 739 O O . THR A 1 95 ? -25.246 -17.979 23.281 1.00 93.06 95 THR A O 1
ATOM 742 N N . GLN A 1 96 ? -24.392 -19.204 21.603 1.00 94.12 96 GLN A N 1
ATOM 743 C CA . GLN A 1 96 ? -23.022 -19.290 22.114 1.00 94.12 96 GLN A CA 1
ATOM 744 C C . GLN A 1 96 ? -22.035 -18.929 20.998 1.00 94.12 96 GLN A C 1
ATOM 746 O O . GLN A 1 96 ? -22.317 -19.258 19.843 1.00 94.12 96 GLN A O 1
ATOM 751 N N . PRO A 1 97 ? -20.882 -18.314 21.315 1.00 92.94 97 PRO A N 1
ATOM 752 C CA . PRO A 1 97 ? -19.884 -17.886 20.335 1.00 92.94 97 PRO A CA 1
ATOM 753 C C . PRO A 1 97 ? -19.024 -19.051 19.808 1.00 92.94 97 PRO A C 1
ATOM 755 O O . PRO A 1 97 ? -17.801 -18.969 19.787 1.00 92.94 97 PRO A O 1
ATOM 758 N N . ASP A 1 98 ? -19.667 -20.135 19.374 1.00 89.75 98 ASP A N 1
ATOM 759 C CA . ASP A 1 98 ? -19.002 -21.311 18.816 1.00 89.75 98 ASP A CA 1
ATOM 760 C C . ASP A 1 98 ? -19.107 -21.303 17.290 1.00 89.75 98 ASP A C 1
ATOM 762 O O . ASP A 1 98 ? -20.207 -21.178 16.741 1.00 89.75 98 ASP A O 1
ATOM 766 N N . LEU A 1 99 ? -17.980 -21.522 16.612 1.00 91.62 99 LEU A N 1
ATOM 767 C CA . LEU A 1 99 ? -17.906 -21.680 15.163 1.00 91.62 99 LEU A CA 1
ATOM 768 C C . LEU A 1 99 ? -17.090 -22.928 14.813 1.00 91.62 99 LEU A C 1
ATOM 770 O O . LEU A 1 99 ? -16.034 -23.167 15.393 1.00 91.62 99 LEU A O 1
ATOM 774 N N . LYS A 1 100 ? -17.592 -23.757 13.893 1.00 91.81 100 LYS A N 1
ATOM 775 C CA . LYS A 1 100 ? -16.918 -24.990 13.459 1.00 91.81 100 LYS A CA 1
ATOM 776 C C . LYS A 1 100 ? -16.922 -25.127 11.950 1.00 91.81 100 LYS A C 1
ATOM 778 O O . LYS A 1 100 ? -17.961 -24.948 11.314 1.00 91.81 100 LYS A O 1
ATOM 783 N N . GLU A 1 101 ? -15.784 -25.529 11.405 1.00 91.25 101 GLU A N 1
ATOM 784 C CA . GLU A 1 101 ? -15.611 -25.799 9.983 1.00 91.25 101 GLU A CA 1
ATOM 785 C C . GLU A 1 101 ? -16.256 -27.123 9.556 1.00 91.25 101 GLU A C 1
ATOM 787 O O . GLU A 1 101 ? -16.184 -28.158 10.230 1.00 91.25 101 GLU A O 1
ATOM 792 N N . LEU A 1 102 ? -16.896 -27.084 8.394 1.00 87.06 102 LEU A N 1
ATOM 793 C CA . LEU A 1 102 ? -17.630 -28.181 7.785 1.00 87.06 102 LEU A CA 1
ATOM 794 C C . LEU A 1 102 ? -17.180 -28.382 6.343 1.00 87.06 102 LEU A C 1
ATOM 796 O O . LEU A 1 102 ? -17.133 -27.428 5.577 1.00 87.06 102 LEU A O 1
ATOM 800 N N . ALA A 1 103 ? -16.998 -29.638 5.936 1.00 84.62 103 ALA A N 1
ATOM 801 C CA . ALA A 1 103 ? -16.609 -30.011 4.574 1.00 84.62 103 ALA A CA 1
ATOM 802 C C . ALA A 1 103 ? -15.324 -29.334 4.055 1.00 84.62 103 ALA A C 1
ATOM 804 O O . ALA A 1 103 ? -14.686 -28.535 4.734 1.00 84.62 103 ALA A O 1
ATOM 805 N N . ALA A 1 104 ? -14.898 -29.738 2.857 1.00 83.25 104 ALA A N 1
ATOM 806 C CA . ALA A 1 104 ? -13.698 -29.198 2.233 1.00 83.25 104 ALA A CA 1
ATOM 807 C C . ALA A 1 104 ? -13.920 -27.754 1.735 1.00 83.25 104 ALA A C 1
ATOM 809 O O . ALA A 1 104 ? -15.030 -27.445 1.283 1.00 83.25 104 ALA A O 1
ATOM 810 N N . PRO A 1 105 ? -12.874 -26.909 1.750 1.00 88.00 105 PRO A N 1
ATOM 811 C CA . PRO A 1 105 ? -12.952 -25.552 1.228 1.00 88.00 105 PRO A CA 1
ATOM 812 C C . PRO A 1 105 ? -13.298 -25.516 -0.271 1.00 88.00 105 PRO A C 1
ATOM 814 O O . PRO A 1 105 ? -12.900 -26.390 -1.046 1.00 88.00 105 PRO A O 1
ATOM 817 N N . ILE A 1 106 ? -14.020 -24.478 -0.690 1.00 88.50 106 ILE A N 1
ATOM 818 C CA . ILE A 1 106 ? -14.424 -24.235 -2.078 1.00 88.50 106 ILE A CA 1
ATOM 819 C C . ILE A 1 106 ? -13.528 -23.133 -2.665 1.00 88.50 106 ILE A C 1
ATOM 821 O O . ILE A 1 106 ? -13.494 -22.042 -2.097 1.00 88.50 106 ILE A O 1
ATOM 825 N N . PRO A 1 107 ? -12.849 -23.353 -3.807 1.00 85.75 107 PRO A N 1
ATOM 826 C CA . PRO A 1 107 ? -12.035 -22.318 -4.443 1.00 85.75 107 PRO A CA 1
ATOM 827 C C . PRO A 1 107 ? -12.847 -21.058 -4.762 1.00 85.75 107 PRO A C 1
ATOM 829 O O . PRO A 1 107 ? -13.906 -21.146 -5.393 1.00 85.75 107 PRO A O 1
ATOM 832 N N . TYR A 1 108 ? -12.341 -19.893 -4.359 1.00 84.75 108 TYR A N 1
ATOM 833 C CA . TYR A 1 108 ? -13.034 -18.617 -4.509 1.00 84.75 108 TYR A CA 1
ATOM 834 C C . TYR A 1 108 ? -12.056 -17.495 -4.871 1.00 84.75 108 TYR A C 1
ATOM 836 O O . TYR A 1 108 ? -11.206 -17.113 -4.073 1.00 84.75 108 TYR A O 1
ATOM 844 N N . ALA A 1 109 ? -12.188 -16.965 -6.087 1.00 76.38 109 ALA A N 1
ATOM 845 C CA . ALA A 1 109 ? -11.457 -15.778 -6.513 1.00 76.38 109 ALA A CA 1
ATOM 846 C C . ALA A 1 109 ? -12.185 -14.555 -5.952 1.00 76.38 109 ALA A C 1
ATOM 848 O O . ALA A 1 109 ? -13.261 -14.218 -6.443 1.00 76.38 109 ALA A O 1
ATOM 849 N N . PHE A 1 110 ? -11.649 -13.953 -4.890 1.00 78.00 110 PHE A N 1
ATOM 850 C CA . PHE A 1 110 ? -12.256 -12.782 -4.267 1.00 78.00 110 PHE A CA 1
ATOM 851 C C . PHE A 1 110 ? -11.612 -11.496 -4.785 1.00 78.00 110 PHE A C 1
ATOM 853 O O . PHE A 1 110 ? -10.422 -11.264 -4.597 1.00 78.00 110 PHE A O 1
ATOM 860 N N . HIS A 1 111 ? -12.446 -10.648 -5.380 1.00 77.75 111 HIS A N 1
ATOM 861 C CA . HIS A 1 111 ? -12.121 -9.340 -5.943 1.00 77.75 111 HIS A CA 1
ATOM 862 C C . HIS A 1 111 ? -13.212 -8.331 -5.628 1.00 77.75 111 HIS A C 1
ATOM 864 O O . HIS A 1 111 ? -13.983 -7.942 -6.501 1.00 77.75 111 HIS A O 1
ATOM 870 N N . ASP A 1 112 ? -13.316 -7.956 -4.358 1.00 75.50 112 ASP A N 1
ATOM 871 C CA . ASP A 1 112 ? -14.212 -6.901 -3.874 1.00 75.50 112 ASP A CA 1
ATOM 872 C C . ASP A 1 112 ? -15.587 -6.881 -4.593 1.00 75.50 112 ASP A C 1
ATOM 874 O O . ASP A 1 112 ? -16.320 -7.871 -4.549 1.00 75.50 112 ASP A O 1
ATOM 878 N N . ILE A 1 113 ? -15.921 -5.807 -5.321 1.00 75.75 113 ILE A N 1
ATOM 879 C CA . ILE A 1 113 ? -17.209 -5.637 -6.017 1.00 75.75 113 ILE A CA 1
ATOM 880 C C . ILE A 1 113 ? -17.408 -6.524 -7.260 1.00 75.75 113 ILE A C 1
ATOM 882 O O . ILE A 1 113 ? -18.526 -6.615 -7.764 1.00 75.75 113 ILE A O 1
ATOM 886 N N . GLN A 1 114 ? -16.354 -7.163 -7.771 1.00 80.81 114 GLN A N 1
ATOM 887 C CA . GLN A 1 114 ? -16.412 -8.068 -8.926 1.00 80.81 114 GLN A CA 1
ATOM 888 C C . GLN A 1 114 ? -16.773 -9.502 -8.520 1.00 80.81 114 GLN A C 1
ATOM 890 O O . GLN A 1 114 ? -17.062 -10.336 -9.380 1.00 80.81 114 GLN A O 1
ATOM 895 N N . SER A 1 115 ? -16.738 -9.809 -7.220 1.00 85.19 115 SER A N 1
ATOM 896 C CA . SER A 1 115 ? -16.970 -11.152 -6.693 1.00 85.19 115 SER A CA 1
ATOM 897 C C . SER A 1 115 ? -18.199 -11.203 -5.802 1.00 85.19 115 SER A C 1
ATOM 899 O O . SER A 1 115 ? -18.431 -10.340 -4.961 1.00 85.19 115 SER A O 1
ATOM 901 N N . PHE A 1 116 ? -18.987 -12.258 -5.960 1.00 90.38 116 PHE A N 1
ATOM 902 C CA . PHE A 1 116 ? -20.182 -12.496 -5.163 1.00 90.38 116 PHE A CA 1
ATOM 903 C C . PHE A 1 116 ? -20.202 -13.945 -4.694 1.00 90.38 116 PHE A C 1
ATOM 905 O O . PHE A 1 116 ? -19.907 -14.861 -5.463 1.00 90.38 116 PHE A O 1
ATOM 912 N N . SER A 1 117 ? -20.600 -14.164 -3.443 1.00 92.56 117 SER A N 1
ATOM 913 C CA . SER A 1 117 ? -20.849 -15.500 -2.912 1.00 92.56 117 SER A CA 1
ATOM 914 C C . SER A 1 117 ? -22.098 -15.531 -2.044 1.00 92.56 117 SER A C 1
ATOM 916 O O . SER A 1 117 ? -22.409 -14.579 -1.322 1.00 92.56 117 SER A O 1
ATOM 918 N N . ASP A 1 118 ? -22.826 -16.641 -2.131 1.00 94.50 118 ASP A N 1
ATOM 919 C CA . ASP A 1 118 ? -24.048 -16.844 -1.367 1.00 94.50 118 ASP A CA 1
ATOM 920 C C . ASP A 1 118 ? -24.289 -18.323 -1.044 1.00 94.50 118 ASP A C 1
ATOM 922 O O . ASP A 1 118 ? -23.785 -19.220 -1.730 1.00 94.50 118 ASP A O 1
ATOM 926 N N . LEU A 1 119 ? -25.066 -18.577 0.008 1.00 95.50 119 LEU A N 1
ATOM 927 C CA . LEU A 1 119 ? -25.387 -19.913 0.496 1.00 95.50 119 LEU A CA 1
ATOM 928 C C . LEU A 1 119 ? -26.897 -20.103 0.608 1.00 95.50 119 LEU A C 1
ATOM 930 O O . LEU A 1 119 ? -27.587 -19.391 1.332 1.00 95.50 119 LEU A O 1
ATOM 934 N N . TYR A 1 120 ? -27.390 -21.161 -0.028 1.00 93.75 120 TYR A N 1
ATOM 935 C CA . TYR A 1 120 ? -28.789 -21.560 0.027 1.00 93.75 120 TYR A CA 1
ATOM 936 C C . TYR A 1 120 ? -28.933 -22.960 0.608 1.00 93.75 120 TYR A C 1
ATOM 938 O O . TYR A 1 120 ? -28.086 -23.832 0.409 1.00 93.75 120 TYR A O 1
ATOM 946 N N . TYR A 1 121 ? -30.056 -23.204 1.274 1.00 92.88 121 TYR A N 1
ATOM 947 C CA . TYR A 1 121 ? -30.476 -24.545 1.657 1.00 92.88 121 TYR A CA 1
ATOM 948 C C . TYR A 1 121 ? -31.701 -24.956 0.851 1.00 92.88 121 TYR A C 1
ATOM 950 O O . TYR A 1 121 ? -32.687 -24.228 0.785 1.00 92.88 121 TYR A O 1
ATOM 958 N N . CYS A 1 122 ? -31.635 -26.135 0.241 1.00 90.94 122 CYS A N 1
ATOM 959 C CA . CYS A 1 122 ? -32.693 -26.726 -0.563 1.00 90.94 122 CYS A CA 1
ATOM 960 C C . CYS A 1 122 ? -33.412 -27.814 0.259 1.00 90.94 122 CYS A C 1
ATOM 962 O O . CYS A 1 122 ? -32.904 -28.938 0.341 1.00 90.94 122 CYS A O 1
ATOM 964 N N . PRO A 1 123 ? -34.600 -27.548 0.842 1.00 86.50 123 PRO A N 1
ATOM 965 C CA . PRO A 1 123 ? -35.251 -28.488 1.762 1.00 86.50 123 PRO A CA 1
ATOM 966 C C . PRO A 1 123 ? -35.666 -29.801 1.093 1.00 86.50 123 PRO A C 1
ATOM 968 O O . PRO A 1 123 ? -35.501 -30.873 1.673 1.00 86.50 123 PRO A O 1
ATOM 971 N N . ASN A 1 124 ? -36.146 -29.727 -0.154 1.00 87.94 124 ASN A N 1
ATOM 972 C CA . ASN A 1 124 ? -36.640 -30.887 -0.901 1.00 87.94 124 ASN A CA 1
ATOM 973 C C . ASN A 1 124 ? -35.531 -31.901 -1.209 1.00 87.94 124 ASN A C 1
ATOM 975 O O . ASN A 1 124 ? -35.765 -33.105 -1.167 1.00 87.94 124 ASN A O 1
ATOM 979 N N . SER A 1 125 ? -34.323 -31.419 -1.510 1.00 86.81 125 SER A N 1
ATOM 980 C CA . SER A 1 125 ? -33.165 -32.262 -1.823 1.00 86.81 125 SER A CA 1
ATOM 981 C C . SER A 1 125 ? -32.243 -32.492 -0.626 1.00 86.81 125 SER A C 1
ATOM 983 O O . SER A 1 125 ? -31.337 -33.316 -0.729 1.00 86.81 125 SER A O 1
ATOM 985 N N . ARG A 1 126 ? -32.476 -31.800 0.502 1.00 88.31 126 ARG A N 1
ATOM 986 C CA . ARG A 1 126 ? -31.625 -31.792 1.707 1.00 88.31 126 ARG A CA 1
ATOM 987 C C . ARG A 1 126 ? -30.169 -31.455 1.386 1.00 88.31 126 ARG A C 1
ATOM 989 O O . ARG A 1 126 ? -29.243 -32.150 1.808 1.00 88.31 126 ARG A O 1
ATOM 996 N N . ARG A 1 127 ? -29.967 -30.398 0.599 1.00 91.75 127 ARG A N 1
ATOM 997 C CA . ARG A 1 127 ? -28.637 -29.959 0.154 1.00 91.75 127 ARG A CA 1
ATOM 998 C C . ARG A 1 127 ? -28.403 -28.493 0.456 1.00 91.75 127 ARG A C 1
ATOM 1000 O O . ARG A 1 127 ? -29.324 -27.690 0.368 1.00 91.75 127 ARG A O 1
ATOM 1007 N N . PHE A 1 128 ? -27.157 -28.163 0.745 1.00 92.19 128 PHE A N 1
ATOM 1008 C CA . PHE A 1 128 ? -26.640 -26.813 0.618 1.00 92.19 128 PHE A CA 1
ATOM 1009 C C . PHE A 1 128 ? -26.220 -26.571 -0.830 1.00 92.19 128 PHE A C 1
ATOM 1011 O O . PHE A 1 128 ? -25.660 -27.465 -1.469 1.00 92.19 128 PHE A O 1
ATOM 1018 N N . ALA A 1 129 ? -26.494 -25.374 -1.333 1.00 93.50 129 ALA A N 1
ATOM 1019 C CA . ALA A 1 129 ? -26.018 -24.880 -2.612 1.00 93.50 129 ALA A CA 1
ATOM 1020 C C . ALA A 1 129 ? -25.231 -23.589 -2.366 1.00 93.50 129 ALA A C 1
ATOM 1022 O O . ALA A 1 129 ? -25.808 -22.590 -1.941 1.00 93.50 129 ALA A O 1
ATOM 1023 N N . ALA A 1 130 ? -23.924 -23.629 -2.605 1.00 94.00 130 ALA A N 1
ATOM 1024 C CA . ALA A 1 130 ? -23.065 -22.453 -2.569 1.00 94.00 130 ALA A CA 1
ATOM 1025 C C . ALA A 1 130 ? -22.913 -21.921 -3.995 1.00 94.00 130 ALA A C 1
ATOM 1027 O O . ALA A 1 130 ? -22.556 -22.674 -4.904 1.00 94.00 130 ALA A O 1
ATOM 1028 N N . VAL A 1 131 ? -23.208 -20.642 -4.193 1.00 93.75 131 VAL A N 1
ATOM 1029 C CA . VAL A 1 131 ? -23.128 -19.973 -5.494 1.00 93.75 131 VAL A CA 1
ATOM 1030 C C . VAL A 1 131 ? -22.003 -18.957 -5.438 1.00 93.75 131 VAL A C 1
ATOM 1032 O O . VAL A 1 131 ? -21.953 -18.162 -4.504 1.00 93.75 131 VAL A O 1
ATOM 1035 N N . THR A 1 132 ? -21.123 -18.968 -6.436 1.00 93.00 132 THR A N 1
ATOM 1036 C CA . THR A 1 132 ? -20.099 -17.938 -6.620 1.00 93.00 132 THR A CA 1
ATOM 1037 C C . THR A 1 132 ? -20.242 -17.302 -7.995 1.00 93.00 132 THR A C 1
ATOM 1039 O O . THR A 1 132 ? -20.478 -18.000 -8.984 1.00 93.00 132 THR A O 1
ATOM 1042 N N . LEU A 1 133 ? -20.124 -15.978 -8.055 1.00 91.12 133 LEU A N 1
ATOM 1043 C CA . LEU A 1 133 ? -20.056 -15.209 -9.293 1.00 91.12 133 LEU A CA 1
ATOM 1044 C C . LEU A 1 133 ? -18.746 -14.428 -9.300 1.00 91.12 133 LEU A C 1
ATOM 1046 O O . LEU A 1 133 ? -18.371 -13.848 -8.282 1.00 91.12 133 LEU A O 1
ATOM 1050 N N . TYR A 1 134 ? -18.087 -14.397 -10.448 1.00 89.00 134 TYR A N 1
ATOM 1051 C CA . TYR A 1 134 ? -16.913 -13.570 -10.689 1.00 89.00 134 TYR A CA 1
ATOM 1052 C C . TYR A 1 134 ? -17.080 -12.860 -12.028 1.00 89.00 134 TYR A C 1
ATOM 1054 O O . TYR A 1 134 ? -17.369 -13.514 -13.033 1.00 89.00 134 TYR A O 1
ATOM 1062 N N . TYR A 1 135 ? -16.960 -11.537 -12.033 1.00 86.69 135 TYR A N 1
ATOM 1063 C CA . TYR A 1 135 ? -16.976 -10.731 -13.248 1.00 86.69 135 TYR A CA 1
ATOM 1064 C C . TYR A 1 135 ? -15.551 -10.552 -13.773 1.00 86.69 135 TYR A C 1
ATOM 1066 O O . TYR A 1 135 ? -14.717 -9.955 -13.100 1.00 86.69 135 TYR A O 1
ATOM 1074 N N . ASP A 1 136 ? -15.290 -11.072 -14.970 1.00 82.25 136 ASP A N 1
ATOM 1075 C CA . ASP A 1 136 ? -14.023 -10.885 -15.669 1.00 82.25 136 ASP A CA 1
ATOM 1076 C C . ASP A 1 136 ? -14.102 -9.626 -16.541 1.00 82.25 136 ASP A C 1
ATOM 1078 O O . ASP A 1 136 ? -14.859 -9.577 -17.514 1.00 82.25 136 ASP A O 1
ATOM 1082 N N . GLU A 1 137 ? -13.335 -8.595 -16.180 1.00 77.75 137 GLU A N 1
ATOM 1083 C CA . GLU A 1 137 ? -13.285 -7.324 -16.911 1.00 77.75 137 GLU A CA 1
ATOM 1084 C C . GLU A 1 137 ? -12.651 -7.443 -18.299 1.00 77.75 137 GLU A C 1
ATOM 1086 O O . GLU A 1 137 ? -12.989 -6.647 -19.176 1.00 77.75 137 GLU A O 1
ATOM 1091 N N . ARG A 1 138 ? -11.762 -8.421 -18.520 1.00 77.44 138 ARG A N 1
ATOM 1092 C CA . ARG A 1 138 ? -11.061 -8.586 -19.803 1.00 77.44 138 ARG A CA 1
ATOM 1093 C C . ARG A 1 138 ? -12.004 -9.129 -20.869 1.00 77.44 138 ARG A C 1
ATOM 1095 O O . ARG A 1 138 ? -12.056 -8.601 -21.977 1.00 77.44 138 ARG A O 1
ATOM 1102 N N . ASP A 1 139 ? -12.794 -10.128 -20.493 1.00 78.00 139 ASP A N 1
ATOM 1103 C CA . ASP A 1 139 ? -13.728 -10.807 -21.393 1.00 78.00 139 ASP A CA 1
ATOM 1104 C C . ASP A 1 139 ? -15.165 -10.261 -21.309 1.00 78.00 139 ASP A C 1
ATOM 1106 O O . ASP A 1 139 ? -16.012 -10.621 -22.129 1.00 78.00 139 ASP A O 1
ATOM 1110 N N . ILE A 1 140 ? -15.461 -9.379 -20.343 1.00 82.12 140 ILE A N 1
ATOM 1111 C CA . ILE A 1 140 ? -16.803 -8.822 -20.080 1.00 82.12 140 ILE A CA 1
ATOM 1112 C C . ILE A 1 140 ? -17.827 -9.956 -19.859 1.00 82.12 140 ILE A C 1
ATOM 1114 O O . ILE A 1 140 ? -18.957 -9.937 -20.355 1.00 82.12 140 ILE A O 1
ATOM 1118 N N . ILE A 1 141 ? -17.430 -10.987 -19.108 1.00 87.69 141 ILE A N 1
ATOM 1119 C CA . ILE A 1 141 ? -18.276 -12.144 -18.782 1.00 87.69 141 ILE A CA 1
ATOM 1120 C C . ILE A 1 141 ? -18.404 -12.325 -17.272 1.00 87.69 141 ILE A C 1
ATOM 1122 O O . ILE A 1 141 ? -17.483 -12.054 -16.509 1.00 87.69 141 ILE A O 1
ATOM 1126 N N . THR A 1 142 ? -19.545 -12.849 -16.823 1.00 88.06 142 THR A N 1
ATOM 1127 C CA . THR A 1 142 ? -19.716 -13.305 -15.438 1.00 88.06 142 THR A CA 1
ATOM 1128 C C . THR A 1 142 ? -19.667 -14.824 -15.390 1.00 88.06 142 THR A C 1
ATOM 1130 O O . THR A 1 142 ? -20.528 -15.506 -15.948 1.00 88.06 142 THR A O 1
ATOM 1133 N N . ILE A 1 143 ? -18.680 -15.366 -14.685 1.00 89.19 143 ILE A N 1
ATOM 1134 C CA . ILE A 1 143 ? -18.537 -16.799 -14.450 1.00 89.19 143 ILE A CA 1
ATOM 1135 C C . ILE A 1 143 ? -19.337 -17.161 -13.201 1.00 89.19 143 ILE A C 1
ATOM 1137 O O . ILE A 1 143 ? -18.995 -16.742 -12.097 1.00 89.19 143 ILE A O 1
ATOM 1141 N N . ALA A 1 144 ? -20.385 -17.967 -13.371 1.00 91.69 144 ALA A N 1
ATOM 1142 C CA . ALA A 1 144 ? -21.184 -18.501 -12.274 1.00 91.69 144 ALA A CA 1
ATOM 1143 C C . ALA A 1 144 ? -20.814 -19.963 -11.990 1.00 91.69 144 ALA A C 1
ATOM 1145 O O . ALA A 1 144 ? -20.905 -20.814 -12.878 1.00 91.69 144 ALA A O 1
ATOM 1146 N N . LYS A 1 145 ? -20.439 -20.279 -10.747 1.00 92.94 145 LYS A N 1
ATOM 1147 C CA . LYS A 1 145 ? -20.211 -21.657 -10.288 1.00 92.94 145 LYS A CA 1
ATOM 1148 C C . LYS A 1 145 ? -21.186 -21.994 -9.168 1.00 92.94 145 LYS A C 1
ATOM 1150 O O . LYS A 1 145 ? -21.433 -21.189 -8.274 1.00 92.94 145 LYS A O 1
ATOM 1155 N N . VAL A 1 146 ? -21.738 -23.204 -9.219 1.00 92.00 146 VAL A N 1
ATOM 1156 C CA . VAL A 1 146 ? -22.664 -23.713 -8.204 1.00 92.00 146 VAL A CA 1
ATOM 1157 C C . VAL A 1 146 ? -22.110 -25.010 -7.643 1.00 92.00 146 VAL A C 1
ATOM 1159 O O . VAL A 1 146 ? -21.944 -25.997 -8.359 1.00 92.00 146 VAL A O 1
ATOM 1162 N N . TYR A 1 147 ? -21.850 -25.007 -6.345 1.00 90.62 147 TYR A N 1
ATOM 1163 C CA . TYR A 1 147 ? -21.388 -26.158 -5.587 1.00 90.62 147 TYR A CA 1
ATOM 1164 C C . TYR A 1 147 ? -22.551 -26.695 -4.764 1.00 90.62 147 TYR A C 1
ATOM 1166 O O . TYR A 1 147 ? -23.345 -25.924 -4.230 1.00 90.62 147 TYR A O 1
ATOM 1174 N N . SER A 1 148 ? -22.666 -28.017 -4.644 1.00 89.62 148 SER A N 1
ATOM 1175 C CA . SER A 1 148 ? -23.722 -28.633 -3.837 1.00 89.62 148 SER A CA 1
ATOM 1176 C C . SER A 1 148 ? -23.156 -29.632 -2.842 1.00 89.62 148 SER A C 1
ATOM 1178 O O . SER A 1 148 ? -22.282 -30.429 -3.181 1.00 89.62 148 SER A O 1
ATOM 1180 N N . LEU A 1 149 ? -23.703 -29.624 -1.631 1.00 88.44 149 LEU A N 1
ATOM 1181 C CA . LEU A 1 149 ? -23.288 -30.496 -0.539 1.00 88.44 149 LEU A CA 1
ATOM 1182 C C . LEU A 1 149 ? -24.517 -31.071 0.164 1.00 88.44 149 LEU A C 1
ATOM 1184 O O . LEU A 1 149 ? -25.499 -30.367 0.379 1.00 88.44 149 LEU A O 1
ATOM 1188 N N . PHE A 1 150 ? -24.492 -32.354 0.514 1.00 84.38 150 PHE A N 1
ATOM 1189 C CA . PHE A 1 150 ? -25.577 -32.965 1.285 1.00 84.38 150 PHE A CA 1
ATOM 1190 C C . PHE A 1 150 ? -25.575 -32.481 2.741 1.00 84.38 150 PHE A C 1
ATOM 1192 O O . PHE A 1 150 ? -24.519 -32.255 3.325 1.00 84.38 150 PHE A O 1
ATOM 1199 N N . SER A 1 151 ? -26.766 -32.343 3.325 1.00 81.19 151 SER A N 1
ATOM 1200 C CA . SER A 1 151 ? -26.958 -32.008 4.739 1.00 81.19 151 SER A CA 1
ATOM 1201 C C . SER A 1 151 ? -27.320 -33.257 5.569 1.00 81.19 151 SER A C 1
ATOM 1203 O O . SER A 1 151 ? -28.140 -34.055 5.099 1.00 81.19 151 SER A O 1
ATOM 1205 N N . PRO A 1 152 ? -26.775 -33.436 6.794 1.00 73.19 152 PRO A N 1
ATOM 1206 C CA . PRO A 1 152 ? -25.808 -32.559 7.453 1.00 73.19 152 PRO A CA 1
ATOM 1207 C C . PRO A 1 152 ? -24.378 -32.783 6.922 1.00 73.19 152 PRO A C 1
ATOM 1209 O O . PRO A 1 152 ? -23.977 -33.925 6.688 1.00 73.19 152 PRO A O 1
ATOM 1212 N N . PRO A 1 153 ? -23.596 -31.712 6.736 1.00 76.06 153 PRO A N 1
ATOM 1213 C CA . PRO A 1 153 ? -22.207 -31.812 6.313 1.00 76.06 153 PRO A CA 1
ATOM 1214 C C . PRO A 1 153 ? -21.334 -32.394 7.433 1.00 76.06 153 PRO A C 1
ATOM 1216 O O . PRO A 1 153 ? -21.562 -32.140 8.617 1.00 76.06 153 PRO A O 1
ATOM 1219 N N . LEU A 1 154 ? -20.329 -33.186 7.056 1.00 76.50 154 LEU A N 1
ATOM 1220 C CA . LEU A 1 154 ? -19.372 -33.758 8.004 1.00 76.50 154 LEU A CA 1
ATOM 1221 C C . LEU A 1 154 ? -18.361 -32.688 8.463 1.00 76.50 154 LEU A C 1
ATOM 1223 O O . LEU A 1 154 ? -17.971 -31.848 7.643 1.00 76.50 154 LEU A O 1
ATOM 1227 N N . PRO A 1 155 ? -17.895 -32.728 9.727 1.00 76.25 155 PRO A N 1
ATOM 1228 C CA . PRO A 1 155 ? -16.778 -31.900 10.182 1.00 76.25 155 PRO A CA 1
ATOM 1229 C C . PRO A 1 155 ? -15.547 -32.096 9.292 1.00 76.25 155 PRO A C 1
ATOM 1231 O O . PRO A 1 155 ? -15.256 -33.227 8.890 1.00 76.25 155 PRO A O 1
ATOM 1234 N N . TYR A 1 156 ? -14.821 -31.017 8.996 1.00 64.12 156 TYR A N 1
ATOM 1235 C CA . TYR A 1 156 ? -13.663 -31.062 8.095 1.00 64.12 156 TYR A CA 1
ATOM 1236 C C . TYR A 1 156 ? -12.583 -32.066 8.560 1.00 64.12 156 TYR A C 1
ATOM 1238 O O . TYR A 1 156 ? -12.099 -32.875 7.762 1.00 64.12 156 TYR A O 1
ATOM 1246 N N . ASP A 1 157 ? -12.321 -32.147 9.868 1.00 62.06 157 ASP A N 1
ATOM 1247 C CA . ASP A 1 157 ? -11.367 -33.099 10.465 1.00 62.06 157 ASP A CA 1
ATOM 1248 C C . ASP A 1 157 ? -11.719 -34.578 10.226 1.00 62.06 157 ASP A C 1
ATOM 1250 O O . ASP A 1 157 ? -10.846 -35.451 10.201 1.00 62.06 157 ASP A O 1
ATOM 1254 N N . ALA A 1 158 ? -13.002 -34.892 10.022 1.00 53.25 158 ALA A N 1
ATOM 1255 C CA . ALA A 1 158 ? -13.442 -36.251 9.724 1.00 53.25 158 ALA A CA 1
ATOM 1256 C C . ALA A 1 158 ? -13.189 -36.635 8.253 1.00 53.25 158 ALA A C 1
ATOM 1258 O O . ALA A 1 158 ? -12.996 -37.815 7.960 1.00 53.25 158 ALA A O 1
ATOM 1259 N N . ALA A 1 159 ? -13.142 -35.664 7.332 1.00 47.97 159 ALA A N 1
ATOM 1260 C CA . ALA A 1 159 ? -12.929 -35.905 5.902 1.00 47.97 159 ALA A CA 1
ATOM 1261 C C . ALA A 1 159 ? -11.454 -36.197 5.559 1.00 47.97 159 ALA A C 1
ATOM 1263 O O . ALA A 1 159 ? -11.175 -37.022 4.687 1.00 47.97 159 ALA A O 1
ATOM 1264 N N . ASN A 1 160 ? -10.506 -35.604 6.293 1.00 47.72 160 ASN A N 1
ATOM 1265 C CA . ASN A 1 160 ? -9.066 -35.807 6.075 1.00 47.72 160 ASN A CA 1
ATOM 1266 C C . ASN A 1 160 ? -8.517 -37.127 6.651 1.00 47.72 160 ASN A C 1
ATOM 1268 O O . ASN A 1 160 ? -7.419 -37.549 6.288 1.00 47.72 160 ASN A O 1
ATOM 1272 N N . ASN A 1 161 ? -9.285 -37.826 7.492 1.00 43.16 161 ASN A N 1
ATOM 1273 C CA . ASN A 1 161 ? -8.890 -39.112 8.079 1.00 43.16 161 ASN A CA 1
ATOM 1274 C C . ASN A 1 161 ? -9.267 -40.344 7.227 1.00 43.16 161 ASN A C 1
ATOM 1276 O O . ASN A 1 161 ? -9.070 -41.476 7.668 1.00 43.16 161 ASN A O 1
ATOM 1280 N N . VAL A 1 162 ? -9.777 -40.158 6.001 1.00 44.31 162 VAL A N 1
ATOM 1281 C CA . VAL A 1 162 ? -10.244 -41.268 5.138 1.00 44.31 162 VAL A CA 1
ATOM 1282 C C . VAL A 1 162 ? -9.196 -41.740 4.116 1.00 44.31 162 VAL A C 1
ATOM 1284 O O . VAL A 1 162 ? -9.380 -42.774 3.476 1.00 44.31 162 VAL A O 1
ATOM 1287 N N . LEU A 1 163 ? -8.040 -41.081 4.001 1.00 37.00 163 LEU A N 1
ATOM 1288 C CA . LEU A 1 163 ? -6.926 -41.610 3.207 1.00 37.00 163 LEU A CA 1
ATOM 1289 C C . LEU A 1 163 ? -5.887 -42.260 4.132 1.00 37.00 163 LEU A C 1
ATOM 1291 O O . LEU A 1 163 ? -5.174 -41.543 4.839 1.00 37.00 163 LEU A O 1
ATOM 1295 N N . PRO A 1 164 ? -5.737 -43.601 4.142 1.00 37.28 164 PRO A N 1
ATOM 1296 C CA . PRO A 1 164 ? -4.603 -44.207 4.816 1.00 37.28 164 PRO A CA 1
ATOM 1297 C C . PRO A 1 164 ? -3.335 -43.704 4.123 1.00 37.28 164 PRO A C 1
ATOM 1299 O O . PRO A 1 164 ? -3.096 -44.008 2.954 1.00 37.28 164 PRO A O 1
ATOM 1302 N N . LYS A 1 165 ? -2.517 -42.921 4.841 1.00 37.38 165 LYS A N 1
ATOM 1303 C CA . LYS A 1 165 ? -1.149 -42.586 4.429 1.00 37.38 165 LYS A CA 1
ATOM 1304 C C . LYS A 1 165 ? -0.393 -43.899 4.230 1.00 37.38 165 LYS A C 1
ATOM 1306 O O . LYS A 1 165 ? 0.126 -44.482 5.182 1.00 37.38 165 LYS A O 1
ATOM 1311 N N . GLY A 1 166 ? -0.357 -44.385 2.992 1.00 42.03 166 GLY A N 1
ATOM 1312 C CA . GLY A 1 166 ? 0.479 -45.505 2.599 1.00 42.03 166 GLY A CA 1
ATOM 1313 C C . GLY A 1 166 ? 1.921 -45.165 2.953 1.00 42.03 166 GLY A C 1
ATOM 1314 O O . GLY A 1 166 ? 2.484 -44.208 2.425 1.00 42.03 166 GLY A O 1
ATOM 1315 N N . ARG A 1 167 ? 2.509 -45.918 3.888 1.00 40.72 167 ARG A N 1
ATOM 1316 C CA . ARG A 1 167 ? 3.938 -45.850 4.209 1.00 40.72 167 ARG A CA 1
ATOM 1317 C C . ARG A 1 167 ? 4.724 -46.041 2.910 1.00 40.72 167 ARG A C 1
ATOM 1319 O O . ARG A 1 167 ? 4.771 -47.141 2.367 1.00 40.72 167 ARG A O 1
ATOM 1326 N N . GLY A 1 168 ? 5.311 -44.958 2.409 1.00 44.97 168 GLY A N 1
ATOM 1327 C CA . GLY A 1 168 ? 6.099 -44.948 1.185 1.00 44.97 168 GLY A CA 1
ATOM 1328 C C . GLY A 1 168 ? 7.338 -45.830 1.314 1.00 44.97 168 GLY A C 1
ATOM 1329 O O . GLY A 1 168 ? 8.350 -45.424 1.879 1.00 44.97 168 GLY A O 1
ATOM 1330 N N . VAL A 1 169 ? 7.273 -47.019 0.716 1.00 49.66 169 VAL A N 1
ATOM 1331 C CA . VAL A 1 169 ? 8.402 -47.944 0.499 1.00 49.66 169 VAL A CA 1
ATOM 1332 C C . VAL A 1 169 ? 9.508 -47.305 -0.375 1.00 49.66 169 VAL A C 1
ATOM 1334 O O . VAL A 1 169 ? 10.627 -47.807 -0.432 1.00 49.66 169 VAL A O 1
ATOM 1337 N N . GLY A 1 170 ? 9.252 -46.140 -0.987 1.00 53.06 170 GLY A N 1
ATOM 1338 C CA . GLY A 1 170 ? 10.207 -45.405 -1.824 1.00 53.06 170 GLY A CA 1
ATOM 1339 C C . GLY A 1 170 ? 11.418 -44.810 -1.092 1.00 53.06 170 GLY A C 1
ATOM 1340 O O . GLY A 1 170 ? 12.474 -44.681 -1.700 1.00 53.06 170 GLY A O 1
ATOM 1341 N N . SER A 1 171 ? 11.331 -44.501 0.209 1.00 54.62 171 SER A N 1
ATOM 1342 C CA . SER A 1 171 ? 12.455 -43.877 0.941 1.00 54.62 171 SER A CA 1
ATOM 1343 C C . SER A 1 171 ? 13.611 -44.855 1.220 1.00 54.62 171 SER A C 1
ATOM 1345 O O . SER A 1 171 ? 14.779 -44.469 1.170 1.00 54.62 171 SER A O 1
ATOM 1347 N N . LEU A 1 172 ? 13.315 -46.147 1.406 1.00 56.78 172 LEU A N 1
ATOM 1348 C CA . LEU A 1 172 ? 14.338 -47.183 1.609 1.00 56.78 172 LEU A CA 1
ATOM 1349 C C . LEU A 1 172 ? 15.168 -47.444 0.341 1.00 56.78 172 LEU A C 1
ATOM 1351 O O . LEU A 1 172 ? 16.359 -47.728 0.446 1.00 56.78 172 LEU A O 1
ATOM 1355 N N . PHE A 1 173 ? 14.577 -47.275 -0.847 1.00 70.19 173 PHE A N 1
ATOM 1356 C CA . PHE A 1 173 ? 15.264 -47.481 -2.126 1.00 70.19 173 PHE A CA 1
ATOM 1357 C C . PHE A 1 173 ? 16.417 -46.484 -2.329 1.00 70.19 173 PHE A C 1
ATOM 1359 O O . PHE A 1 173 ? 17.530 -46.888 -2.674 1.00 70.19 173 PHE A O 1
ATOM 1366 N N . TYR A 1 174 ? 16.199 -45.199 -2.031 1.00 70.38 174 TYR A N 1
ATOM 1367 C CA . TYR A 1 174 ? 17.238 -44.168 -2.153 1.00 70.38 174 TYR A CA 1
ATOM 1368 C C . TYR A 1 174 ? 18.372 -44.349 -1.136 1.00 70.38 174 TYR A C 1
ATOM 1370 O O . TYR A 1 174 ? 19.538 -44.147 -1.475 1.00 70.38 174 TYR A O 1
ATOM 1378 N N . ILE A 1 175 ? 18.055 -44.815 0.077 1.00 76.00 175 ILE A N 1
ATOM 1379 C CA . ILE A 1 175 ? 19.064 -45.134 1.097 1.00 76.00 175 ILE A CA 1
ATOM 1380 C C . ILE A 1 175 ? 19.922 -46.324 0.642 1.00 76.00 175 ILE A C 1
ATOM 1382 O O . ILE A 1 175 ? 21.149 -46.269 0.734 1.00 76.00 175 ILE A O 1
ATOM 1386 N N . THR A 1 176 ? 19.313 -47.372 0.072 1.00 75.50 176 THR A N 1
ATOM 1387 C CA . THR A 1 176 ? 20.074 -48.509 -0.475 1.00 75.50 176 THR A CA 1
ATOM 1388 C C . THR A 1 176 ? 20.947 -48.122 -1.671 1.00 75.50 176 THR A C 1
ATOM 1390 O O . THR A 1 176 ? 22.086 -48.585 -1.761 1.00 75.50 176 THR A O 1
ATOM 1393 N N . LEU A 1 177 ? 20.475 -47.223 -2.545 1.00 79.75 177 LEU A N 1
ATOM 1394 C CA . LEU A 1 177 ? 21.260 -46.722 -3.678 1.00 79.75 177 LEU A CA 1
ATOM 1395 C C . LEU A 1 177 ? 22.470 -45.898 -3.209 1.00 79.75 177 LEU A C 1
ATOM 1397 O O . LEU A 1 177 ? 23.566 -46.053 -3.746 1.00 79.75 177 LEU A O 1
ATOM 1401 N N . GLY A 1 178 ? 22.289 -45.070 -2.174 1.00 82.38 178 GLY A N 1
ATOM 1402 C CA . GLY A 1 178 ? 23.364 -44.276 -1.577 1.00 82.38 178 GLY A CA 1
ATOM 1403 C C . GLY A 1 178 ? 24.460 -45.139 -0.946 1.00 82.38 178 GLY A C 1
ATOM 1404 O O . GLY A 1 178 ? 25.647 -44.897 -1.170 1.00 82.38 178 GLY A O 1
ATOM 1405 N N . ILE A 1 179 ? 24.081 -46.201 -0.225 1.00 84.00 179 ILE A N 1
ATOM 1406 C CA . ILE A 1 179 ? 25.046 -47.134 0.381 1.00 84.00 179 ILE A CA 1
ATOM 1407 C C . ILE A 1 179 ? 25.819 -47.904 -0.702 1.00 84.00 179 ILE A C 1
ATOM 1409 O O . ILE A 1 179 ? 27.036 -48.073 -0.594 1.00 84.00 179 ILE A O 1
ATOM 1413 N N . LEU A 1 180 ? 25.146 -48.321 -1.779 1.00 83.12 180 LEU A N 1
ATOM 1414 C CA . LEU A 1 180 ? 25.794 -49.015 -2.893 1.00 83.12 180 LEU A CA 1
ATOM 1415 C C . LEU A 1 180 ? 26.750 -48.086 -3.669 1.00 83.12 180 LEU A C 1
ATOM 1417 O O . LEU A 1 180 ? 27.854 -48.494 -4.038 1.00 83.12 180 LEU A O 1
ATOM 1421 N N . GLY A 1 181 ? 26.378 -46.813 -3.839 1.00 83.69 181 GLY A N 1
ATOM 1422 C CA . GLY A 1 181 ? 27.239 -45.772 -4.407 1.00 83.69 181 GLY A CA 1
ATOM 1423 C C . GLY A 1 181 ? 28.518 -45.551 -3.591 1.00 83.69 181 GLY A C 1
ATOM 1424 O O . GLY A 1 181 ? 29.620 -45.553 -4.139 1.00 83.69 181 GLY A O 1
ATOM 1425 N N . LEU A 1 182 ? 28.408 -45.464 -2.264 1.00 83.75 182 LEU A N 1
ATOM 1426 C CA . LEU A 1 182 ? 29.574 -45.309 -1.387 1.00 83.75 182 LEU A CA 1
ATOM 1427 C C . LEU A 1 182 ? 30.488 -46.548 -1.386 1.00 83.75 182 LEU A C 1
ATOM 1429 O O . LEU A 1 182 ? 31.713 -46.410 -1.387 1.00 83.75 182 LEU A O 1
ATOM 1433 N N . LEU A 1 183 ? 29.920 -47.758 -1.453 1.00 82.69 183 LEU A N 1
ATOM 1434 C CA . LEU A 1 183 ? 30.691 -49.004 -1.555 1.00 82.69 183 LEU A CA 1
ATOM 1435 C C . LEU A 1 183 ? 31.461 -49.109 -2.879 1.00 82.69 183 LEU A C 1
ATOM 1437 O O . LEU A 1 183 ? 32.629 -49.504 -2.883 1.00 82.69 183 LEU A O 1
ATOM 1441 N N . THR A 1 184 ? 30.845 -48.723 -4.000 1.00 76.38 184 THR A N 1
ATOM 1442 C CA . THR A 1 184 ? 31.521 -48.719 -5.310 1.00 76.38 184 THR A CA 1
ATOM 1443 C C . THR A 1 184 ? 32.647 -47.684 -5.372 1.00 76.38 184 THR A C 1
ATOM 1445 O O . THR A 1 184 ? 33.749 -48.017 -5.819 1.00 76.38 184 THR A O 1
ATOM 1448 N N . ALA A 1 185 ? 32.431 -46.479 -4.833 1.00 80.00 185 ALA A N 1
ATOM 1449 C CA . ALA A 1 185 ? 33.463 -45.447 -4.721 1.00 80.00 185 ALA A CA 1
ATOM 1450 C C . ALA A 1 185 ? 34.648 -45.903 -3.849 1.00 80.00 185 ALA A C 1
ATOM 1452 O O . ALA A 1 185 ? 35.810 -45.742 -4.234 1.00 80.00 185 ALA A O 1
ATOM 1453 N N . TYR A 1 186 ? 34.376 -46.557 -2.714 1.00 80.31 186 TYR A N 1
ATOM 1454 C CA . TYR A 1 186 ? 35.413 -47.093 -1.830 1.00 80.31 186 TYR A CA 1
ATOM 1455 C C . TYR A 1 186 ? 36.278 -48.165 -2.517 1.00 80.31 186 TYR A C 1
ATOM 1457 O O . TYR A 1 186 ? 37.508 -48.147 -2.401 1.00 80.31 186 TYR A O 1
ATOM 1465 N N . ILE A 1 187 ? 35.667 -49.074 -3.287 1.00 79.25 187 ILE A N 1
ATOM 1466 C CA . ILE A 1 187 ? 36.395 -50.111 -4.038 1.00 79.25 187 ILE A CA 1
ATOM 1467 C C . ILE A 1 187 ? 37.264 -49.490 -5.143 1.00 79.25 187 ILE A C 1
ATOM 1469 O O . ILE A 1 187 ? 38.405 -49.923 -5.335 1.00 79.25 187 ILE A O 1
ATOM 1473 N N . PHE A 1 188 ? 36.771 -48.459 -5.836 1.00 74.75 188 PHE A N 1
ATOM 1474 C CA . PHE A 1 188 ? 37.522 -47.767 -6.890 1.00 74.75 188 PHE A CA 1
ATOM 1475 C C . PHE A 1 188 ? 38.755 -47.034 -6.344 1.00 74.75 188 PHE A C 1
ATOM 1477 O O . PHE A 1 188 ? 39.855 -47.184 -6.881 1.00 74.75 188 PHE A O 1
ATOM 1484 N N . ILE A 1 189 ? 38.613 -46.329 -5.218 1.00 74.88 189 ILE A N 1
ATOM 1485 C CA . ILE A 1 189 ? 39.723 -45.614 -4.567 1.00 74.88 189 ILE A CA 1
ATOM 1486 C C . ILE A 1 189 ? 40.783 -46.597 -4.044 1.00 74.88 189 ILE A C 1
ATOM 1488 O O . ILE A 1 189 ? 41.984 -46.320 -4.106 1.00 74.88 189 ILE A O 1
ATOM 1492 N N . ARG A 1 190 ? 40.371 -47.785 -3.579 1.00 66.50 190 ARG A N 1
ATOM 1493 C CA . ARG A 1 190 ? 41.295 -48.805 -3.060 1.00 66.50 190 ARG A CA 1
ATOM 1494 C C . ARG A 1 190 ? 42.021 -49.581 -4.168 1.00 66.50 190 ARG A C 1
ATOM 1496 O O . ARG A 1 190 ? 43.173 -49.961 -3.971 1.00 66.50 190 ARG A O 1
ATOM 1503 N N . LYS A 1 191 ? 41.406 -49.758 -5.347 1.00 57.38 191 LYS A N 1
ATOM 1504 C CA . LYS A 1 191 ? 42.059 -50.353 -6.533 1.00 57.38 191 LYS A CA 1
ATOM 1505 C C . LYS A 1 191 ? 43.022 -49.394 -7.252 1.00 57.38 191 LYS A C 1
ATOM 1507 O O . LYS A 1 191 ? 43.956 -49.865 -7.895 1.00 57.38 191 LYS A O 1
ATOM 1512 N N . GLY A 1 192 ? 42.863 -48.077 -7.091 1.00 54.50 192 GLY A N 1
ATOM 1513 C CA . GLY A 1 192 ? 43.738 -47.060 -7.694 1.00 54.50 192 GLY A CA 1
ATOM 1514 C C . GLY A 1 192 ? 45.093 -46.830 -7.003 1.00 54.50 192 GLY A C 1
ATOM 1515 O O . GLY A 1 192 ? 45.944 -46.146 -7.561 1.00 54.50 192 GLY A O 1
ATOM 1516 N N . ARG A 1 193 ? 45.342 -47.396 -5.810 1.00 45.16 193 ARG A N 1
ATOM 1517 C CA . ARG A 1 193 ? 46.558 -47.118 -5.008 1.00 45.16 193 ARG A CA 1
ATOM 1518 C C . ARG A 1 193 ? 47.673 -48.173 -5.076 1.00 45.16 193 ARG A C 1
ATOM 1520 O O . ARG A 1 193 ? 48.615 -48.095 -4.297 1.00 45.16 193 ARG A O 1
ATOM 1527 N N . VAL A 1 194 ? 47.626 -49.128 -6.013 1.00 47.84 194 VAL A N 1
ATOM 1528 C CA . VAL A 1 194 ? 48.666 -50.183 -6.128 1.00 47.84 194 VAL A CA 1
ATOM 1529 C C . VAL A 1 194 ? 49.658 -49.977 -7.286 1.00 47.84 194 VAL A C 1
ATOM 1531 O O . VAL A 1 194 ? 50.631 -50.717 -7.391 1.00 47.84 194 VAL A O 1
ATOM 1534 N N . LYS A 1 195 ? 49.536 -48.937 -8.122 1.00 42.78 195 LYS A N 1
ATOM 1535 C CA . LYS A 1 195 ? 50.575 -48.638 -9.129 1.00 42.78 195 LYS A CA 1
ATOM 1536 C C . LYS A 1 195 ? 50.778 -47.142 -9.352 1.00 42.78 195 LYS A C 1
ATOM 1538 O O . LYS A 1 195 ? 50.153 -46.562 -10.226 1.00 42.78 195 LYS A O 1
ATOM 1543 N N . ALA A 1 196 ? 51.718 -46.555 -8.615 1.00 34.94 196 ALA A N 1
ATOM 1544 C CA . ALA A 1 196 ? 52.484 -45.397 -9.078 1.00 34.94 196 ALA A CA 1
ATOM 1545 C C . ALA A 1 196 ? 53.790 -45.300 -8.275 1.00 34.94 196 ALA A C 1
ATOM 1547 O O . ALA A 1 196 ? 53.836 -44.734 -7.185 1.00 34.94 196 ALA A O 1
ATOM 1548 N N . LYS A 1 197 ? 54.856 -45.905 -8.811 1.00 31.33 197 LYS A N 1
ATOM 1549 C CA . LYS A 1 197 ? 56.238 -45.697 -8.372 1.00 31.33 197 LYS A CA 1
ATOM 1550 C C . LYS A 1 197 ? 56.893 -44.747 -9.381 1.00 31.33 197 LYS A C 1
ATOM 1552 O O . LYS A 1 197 ? 56.863 -45.034 -10.569 1.00 31.33 197 LYS A O 1
ATOM 1557 N N . GLN A 1 198 ? 57.400 -43.632 -8.852 1.00 33.03 198 GLN A N 1
ATOM 1558 C CA . GLN A 1 198 ? 58.396 -42.675 -9.362 1.00 33.03 198 GLN A CA 1
ATOM 1559 C C . GLN A 1 198 ? 58.770 -42.680 -10.854 1.00 33.03 198 GLN A C 1
ATOM 1561 O O . GLN A 1 198 ? 59.329 -43.666 -11.313 1.00 33.03 198 GLN A O 1
ATOM 1566 N N . VAL A 1 199 ? 58.731 -41.496 -11.486 1.00 30.67 199 VAL A N 1
ATOM 1567 C CA . VAL A 1 199 ? 59.888 -40.902 -12.196 1.00 30.67 199 VAL A CA 1
ATOM 1568 C C . VAL A 1 199 ? 59.803 -39.369 -12.107 1.00 30.67 199 VAL A C 1
ATOM 1570 O O . VAL A 1 199 ? 58.768 -38.776 -12.392 1.00 30.67 199 VAL A O 1
ATOM 1573 N N . SER A 1 200 ? 60.914 -38.744 -11.712 1.00 29.44 200 SER A N 1
ATOM 1574 C CA . SER A 1 200 ? 61.207 -37.313 -11.843 1.00 29.44 200 SER A CA 1
ATOM 1575 C C . SER A 1 200 ? 62.084 -37.098 -13.079 1.00 29.44 200 SER A C 1
ATOM 1577 O O . SER A 1 200 ? 63.097 -37.787 -13.206 1.00 29.44 200 SER A O 1
ATOM 1579 N N . ARG A 1 201 ? 61.735 -36.134 -13.947 1.00 28.39 201 ARG A N 1
ATOM 1580 C CA . ARG A 1 201 ? 62.695 -35.189 -14.556 1.00 28.39 201 ARG A CA 1
ATOM 1581 C C . ARG A 1 201 ? 62.004 -34.073 -15.357 1.00 28.39 201 ARG A C 1
ATOM 1583 O O . ARG A 1 201 ? 61.432 -34.312 -16.408 1.00 28.39 201 ARG A O 1
ATOM 1590 N N . SER A 1 202 ? 62.114 -32.876 -14.779 1.00 26.14 202 SER A N 1
ATOM 1591 C CA . SER A 1 202 ? 62.426 -31.548 -15.336 1.00 26.14 202 SER A CA 1
ATOM 1592 C C . SER A 1 202 ? 62.230 -31.254 -16.833 1.00 26.14 202 SER A C 1
ATOM 1594 O O . SER A 1 202 ? 62.811 -31.920 -17.688 1.00 26.14 202 SER A O 1
ATOM 1596 N N . GLY A 1 203 ? 61.557 -30.128 -17.098 1.00 27.45 203 GLY A N 1
ATOM 1597 C CA . GLY A 1 203 ? 61.490 -29.437 -18.389 1.00 27.45 203 GLY A CA 1
ATOM 1598 C C . GLY A 1 203 ? 60.741 -28.100 -18.293 1.00 27.45 203 GLY A C 1
ATOM 1599 O O . GLY A 1 203 ? 59.599 -28.009 -18.713 1.00 27.45 203 GLY A O 1
ATOM 1600 N N . THR A 1 204 ? 61.388 -27.124 -17.655 1.00 26.25 204 THR A N 1
ATOM 1601 C CA . THR A 1 204 ? 61.281 -25.650 -17.739 1.00 26.25 204 THR A CA 1
ATOM 1602 C C . THR A 1 204 ? 60.189 -25.020 -18.627 1.00 26.25 204 THR A C 1
ATOM 1604 O O . THR A 1 204 ? 60.201 -25.233 -19.832 1.00 26.25 204 THR A O 1
ATOM 1607 N N . MET A 1 205 ? 59.405 -24.078 -18.076 1.00 28.14 205 MET A N 1
ATOM 1608 C CA . MET A 1 205 ? 59.197 -22.749 -18.684 1.00 28.14 205 MET A CA 1
ATOM 1609 C C . MET A 1 205 ? 58.633 -21.730 -17.674 1.00 28.14 205 MET A C 1
ATOM 1611 O O . MET A 1 205 ? 57.629 -21.966 -17.014 1.00 28.14 205 MET A O 1
ATOM 1615 N N . ALA A 1 206 ? 59.380 -20.630 -17.578 1.00 27.66 206 ALA A N 1
ATOM 1616 C CA . ALA A 1 206 ? 59.134 -19.304 -17.017 1.00 27.66 206 ALA A CA 1
ATOM 1617 C C . ALA A 1 206 ? 57.774 -18.992 -16.358 1.00 27.66 206 ALA A C 1
ATOM 1619 O O . ALA A 1 206 ? 56.736 -18.882 -17.003 1.00 27.66 206 ALA A O 1
ATOM 1620 N N . GLU A 1 207 ? 57.869 -18.689 -15.067 1.00 26.73 207 GLU A N 1
ATOM 1621 C CA . GLU A 1 207 ? 56.898 -17.975 -14.248 1.00 26.73 207 GLU A CA 1
ATOM 1622 C C . GLU A 1 207 ? 56.953 -16.474 -14.599 1.00 26.73 207 GLU A C 1
ATOM 1624 O O . GLU A 1 207 ? 57.890 -15.764 -14.232 1.00 26.73 207 GLU A O 1
ATOM 1629 N N . LEU A 1 208 ? 55.962 -15.993 -15.352 1.00 27.92 208 LEU A N 1
ATOM 1630 C CA . LEU A 1 208 ? 55.671 -14.568 -15.497 1.00 27.92 208 LEU A CA 1
ATOM 1631 C C . LEU A 1 208 ? 54.558 -14.218 -14.512 1.00 27.92 208 LEU A C 1
ATOM 1633 O O . LEU A 1 208 ? 53.396 -14.572 -14.700 1.00 27.92 208 LEU A O 1
ATOM 1637 N N . LYS A 1 209 ? 54.960 -13.522 -13.446 1.00 28.84 209 LYS A N 1
ATOM 1638 C CA . LYS A 1 209 ? 54.084 -12.756 -12.563 1.00 28.84 209 LYS A CA 1
ATOM 1639 C C . LYS A 1 209 ? 53.236 -11.803 -13.408 1.00 28.84 209 LYS A C 1
ATOM 1641 O O . LYS A 1 209 ? 53.760 -10.829 -13.939 1.00 28.84 209 LYS A O 1
ATOM 1646 N N . GLY A 1 210 ? 51.946 -12.094 -13.512 1.00 27.64 210 GLY A N 1
ATOM 1647 C CA . GLY A 1 210 ? 50.923 -11.115 -13.853 1.00 27.64 210 GLY A CA 1
ATOM 1648 C C . GLY A 1 210 ? 50.378 -10.537 -12.556 1.00 27.64 210 GLY A C 1
ATOM 1649 O O . GLY A 1 210 ? 49.821 -11.269 -11.740 1.00 27.64 210 GLY A O 1
ATOM 1650 N N . GLU A 1 211 ? 50.617 -9.246 -12.356 1.00 27.27 211 GLU A N 1
ATOM 1651 C CA . GLU A 1 211 ? 50.066 -8.429 -11.283 1.00 27.27 211 GLU A CA 1
ATOM 1652 C C . GLU A 1 211 ? 48.554 -8.635 -11.172 1.00 27.27 211 GLU A C 1
ATOM 1654 O O . GLU A 1 211 ? 47.784 -8.279 -12.063 1.00 27.27 211 GLU A O 1
ATOM 1659 N N . VAL A 1 212 ? 48.120 -9.178 -10.036 1.00 28.02 212 VAL A N 1
ATOM 1660 C CA . VAL A 1 212 ? 46.779 -8.897 -9.538 1.00 28.02 212 VAL A CA 1
ATOM 1661 C C . VAL A 1 212 ? 46.826 -7.432 -9.134 1.00 28.02 212 VAL A C 1
ATOM 1663 O O . VAL A 1 212 ? 47.387 -7.090 -8.091 1.00 28.02 212 VAL A O 1
ATOM 1666 N N . ALA A 1 213 ? 46.317 -6.564 -10.008 1.00 29.66 213 ALA A N 1
ATOM 1667 C CA . ALA A 1 213 ? 46.015 -5.192 -9.643 1.00 29.66 213 ALA A CA 1
ATOM 1668 C C . ALA A 1 213 ? 45.230 -5.240 -8.322 1.00 29.66 213 ALA A C 1
ATOM 1670 O O . ALA A 1 213 ? 44.264 -6.010 -8.231 1.00 29.66 213 ALA A O 1
ATOM 1671 N N . PRO A 1 214 ? 45.641 -4.489 -7.285 1.00 28.91 214 PRO A N 1
ATOM 1672 C CA . PRO A 1 214 ? 44.842 -4.405 -6.085 1.00 28.91 214 PRO A CA 1
ATOM 1673 C C . PRO A 1 214 ? 43.471 -3.914 -6.532 1.00 28.91 214 PRO A C 1
ATOM 1675 O O . PRO A 1 214 ? 43.361 -2.865 -7.173 1.00 28.91 214 PRO A O 1
ATOM 1678 N N . HIS A 1 215 ? 42.433 -4.681 -6.205 1.00 28.34 215 HIS A N 1
ATOM 1679 C CA . HIS A 1 215 ? 41.132 -4.092 -5.961 1.00 28.34 215 HIS A CA 1
ATOM 1680 C C . HIS A 1 215 ? 41.410 -2.976 -4.953 1.00 28.34 215 HIS A C 1
ATOM 1682 O O . HIS A 1 215 ? 41.597 -3.235 -3.765 1.00 28.34 215 HIS A O 1
ATOM 1688 N N . HIS A 1 216 ? 41.532 -1.741 -5.442 1.00 26.11 216 HIS A N 1
ATOM 1689 C CA . HIS A 1 216 ? 41.158 -0.612 -4.626 1.00 26.11 216 HIS A CA 1
ATOM 1690 C C . HIS A 1 216 ? 39.738 -0.965 -4.197 1.00 26.11 216 HIS A C 1
ATOM 1692 O O . HIS A 1 216 ? 38.887 -1.149 -5.076 1.00 26.11 216 HIS A O 1
ATOM 1698 N N . PRO A 1 217 ? 39.460 -1.133 -2.894 1.00 28.55 217 PRO A N 1
ATOM 1699 C CA . PRO A 1 217 ? 38.102 -0.899 -2.482 1.00 28.55 217 PRO A CA 1
ATOM 1700 C C . PRO A 1 217 ? 37.838 0.510 -2.995 1.00 28.55 217 PRO A C 1
ATOM 1702 O O . PRO A 1 217 ? 38.530 1.457 -2.611 1.00 28.55 217 PRO A O 1
ATOM 1705 N N . ILE A 1 218 ? 36.905 0.637 -3.934 1.00 27.64 218 ILE A N 1
ATOM 1706 C CA . ILE A 1 218 ? 36.158 1.874 -4.020 1.00 27.64 218 ILE A CA 1
ATOM 1707 C C . ILE A 1 218 ? 35.508 1.923 -2.645 1.00 27.64 218 ILE A C 1
ATOM 1709 O O . ILE A 1 218 ? 34.494 1.279 -2.389 1.00 27.64 218 ILE A O 1
ATOM 1713 N N . VAL A 1 219 ? 36.206 2.565 -1.710 1.00 27.95 219 VAL A N 1
ATOM 1714 C CA . VAL A 1 219 ? 35.585 3.207 -0.577 1.00 27.95 219 VAL A CA 1
ATOM 1715 C C . VAL A 1 219 ? 34.685 4.207 -1.274 1.00 27.95 219 VAL A C 1
ATOM 1717 O O . VAL A 1 219 ? 35.121 5.282 -1.672 1.00 27.95 219 VAL A O 1
ATOM 1720 N N . VAL A 1 220 ? 33.461 3.767 -1.572 1.00 29.70 220 VAL A N 1
ATOM 1721 C CA . VAL A 1 220 ? 32.343 4.686 -1.621 1.00 29.70 220 VAL A CA 1
ATOM 1722 C C . VAL A 1 220 ? 32.437 5.309 -0.244 1.00 29.70 220 VAL A C 1
ATOM 1724 O O . VAL A 1 220 ? 32.255 4.614 0.756 1.00 29.70 220 VAL A O 1
ATOM 1727 N N . GLU A 1 221 ? 32.950 6.537 -0.187 1.00 27.83 221 GLU A N 1
ATOM 1728 C CA . GLU A 1 221 ? 32.786 7.358 0.997 1.00 27.83 221 GLU A CA 1
ATOM 1729 C C . GLU A 1 221 ? 31.302 7.227 1.317 1.00 27.83 221 GLU A C 1
ATOM 1731 O O . GLU A 1 221 ? 30.465 7.590 0.491 1.00 27.83 221 GLU A O 1
ATOM 1736 N N . GLU A 1 222 ? 30.975 6.561 2.427 1.00 36.66 222 GLU A N 1
ATOM 1737 C CA . GLU A 1 222 ? 29.640 6.650 2.988 1.00 36.66 222 GLU A CA 1
ATOM 1738 C C . GLU A 1 222 ? 29.462 8.147 3.236 1.00 36.66 222 GLU A C 1
ATOM 1740 O O . GLU A 1 222 ? 29.946 8.681 4.238 1.00 36.66 222 GLU A O 1
ATOM 1745 N N . GLU A 1 223 ? 28.854 8.856 2.280 1.00 48.72 223 GLU A N 1
ATOM 1746 C CA . GLU A 1 223 ? 28.148 10.082 2.592 1.00 48.72 223 GLU A CA 1
ATOM 1747 C C . GLU A 1 223 ? 27.210 9.657 3.708 1.00 48.72 223 GLU A C 1
ATOM 1749 O O . GLU A 1 223 ? 26.249 8.923 3.490 1.00 48.72 223 GLU A O 1
ATOM 1754 N N . GLN A 1 224 ? 27.593 9.974 4.946 1.00 57.31 224 GLN A N 1
ATOM 1755 C CA . GLN A 1 224 ? 26.747 9.696 6.086 1.00 57.31 224 GLN A CA 1
ATOM 1756 C C . GLN A 1 224 ? 25.423 10.369 5.764 1.00 57.31 224 GLN A C 1
ATOM 1758 O O . GLN A 1 224 ? 25.396 11.592 5.607 1.00 57.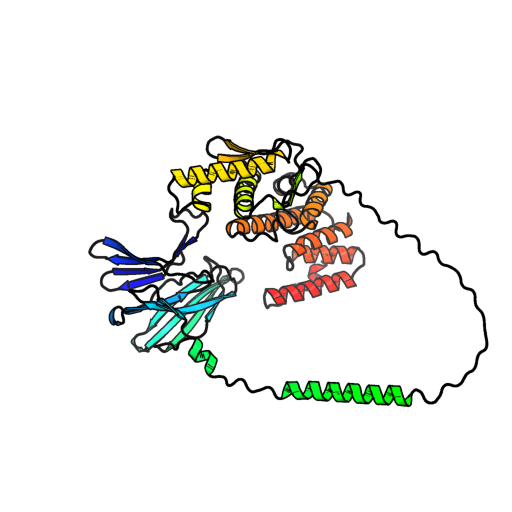31 224 GLN A O 1
ATOM 1763 N N . ASP A 1 225 ? 24.372 9.561 5.642 1.00 78.75 225 ASP A N 1
ATOM 1764 C CA . ASP A 1 225 ? 23.004 9.979 5.366 1.00 78.75 225 ASP A CA 1
ATOM 1765 C C . ASP A 1 225 ? 22.487 10.818 6.556 1.00 78.75 225 ASP A C 1
ATOM 1767 O O . ASP A 1 225 ? 21.605 10.406 7.296 1.00 78.75 225 ASP A O 1
ATOM 1771 N N . LYS A 1 226 ? 23.076 11.982 6.830 1.00 90.31 226 LYS A N 1
ATOM 1772 C CA . LYS A 1 226 ? 22.749 12.841 7.972 1.00 90.31 226 LYS A CA 1
ATOM 1773 C C . LYS A 1 226 ? 21.387 13.479 7.765 1.00 90.31 226 LYS A C 1
ATOM 1775 O O . LYS A 1 226 ? 21.041 13.849 6.646 1.00 90.31 226 LYS A O 1
ATOM 1780 N N . ASN A 1 227 ? 20.647 13.674 8.856 1.00 92.88 227 ASN A N 1
ATOM 1781 C CA . ASN A 1 227 ? 19.332 14.323 8.840 1.00 92.88 227 ASN A CA 1
ATOM 1782 C C . ASN A 1 227 ? 18.396 13.732 7.774 1.00 92.88 227 ASN A C 1
ATOM 1784 O O . ASN A 1 227 ? 17.774 14.466 7.005 1.00 92.88 227 ASN A O 1
ATOM 1788 N N . SER A 1 228 ? 18.313 12.406 7.706 1.00 95.19 228 SER A N 1
ATOM 1789 C CA . SER A 1 228 ? 17.594 11.716 6.638 1.00 95.19 228 SER A CA 1
ATOM 1790 C C . SER A 1 228 ? 16.489 10.802 7.168 1.00 95.19 228 SER A C 1
ATOM 1792 O O . SER A 1 228 ? 16.580 10.221 8.254 1.00 95.19 228 SER A O 1
ATOM 1794 N N . ILE A 1 229 ? 15.415 10.697 6.386 1.00 96.75 229 ILE A N 1
ATOM 1795 C CA . ILE A 1 229 ? 14.329 9.735 6.560 1.00 96.75 229 ILE A CA 1
ATOM 1796 C C . ILE A 1 229 ? 14.188 8.966 5.251 1.00 96.75 229 ILE A C 1
ATOM 1798 O O . ILE A 1 229 ? 13.894 9.567 4.214 1.00 96.75 229 ILE A O 1
ATOM 1802 N N . PHE A 1 230 ? 14.336 7.646 5.322 1.00 97.25 230 PHE A N 1
ATOM 1803 C CA . PHE A 1 230 ? 14.090 6.759 4.194 1.00 97.25 230 PHE A CA 1
ATOM 1804 C C . PHE A 1 230 ? 12.835 5.927 4.410 1.00 97.25 230 PHE A C 1
ATOM 1806 O O . PHE A 1 230 ? 12.612 5.346 5.475 1.00 97.25 230 PHE A O 1
ATOM 1813 N N . LEU A 1 231 ? 12.007 5.905 3.376 1.00 97.88 231 LEU A N 1
ATOM 1814 C CA . LEU A 1 231 ? 10.798 5.107 3.244 1.00 97.88 231 LEU A CA 1
ATOM 1815 C C . LEU A 1 231 ? 10.921 4.113 2.081 1.00 97.88 231 LEU A C 1
ATOM 1817 O O . LEU A 1 231 ? 10.073 3.235 1.956 1.00 97.88 231 LEU A O 1
ATOM 1821 N N . PHE A 1 232 ? 11.946 4.234 1.236 1.00 95.44 232 PHE A N 1
ATOM 1822 C CA . PHE A 1 232 ? 12.326 3.258 0.219 1.00 95.44 232 PHE A CA 1
ATOM 1823 C C . PHE A 1 232 ? 13.529 2.437 0.699 1.00 95.44 232 PHE A C 1
ATOM 1825 O O . PHE A 1 232 ? 14.457 2.968 1.311 1.00 95.44 232 PHE A O 1
ATOM 1832 N N . GLY A 1 233 ? 13.522 1.137 0.395 1.00 87.94 233 GLY A N 1
ATOM 1833 C CA . GLY A 1 233 ? 14.618 0.229 0.752 1.00 87.94 233 GLY A CA 1
ATOM 1834 C C . GLY A 1 233 ? 14.381 -0.677 1.953 1.00 87.94 233 GLY A C 1
ATOM 1835 O O . GLY A 1 233 ? 15.341 -1.057 2.618 1.00 87.94 233 GLY A O 1
ATOM 1836 N N . GLY A 1 234 ? 13.125 -1.046 2.219 1.00 88.31 234 GLY A N 1
ATOM 1837 C CA . GLY A 1 234 ? 12.774 -2.006 3.267 1.00 88.31 234 GLY A CA 1
ATOM 1838 C C . GLY A 1 234 ? 11.875 -1.392 4.328 1.00 88.31 234 GLY A C 1
ATOM 1839 O O . GLY A 1 234 ? 10.721 -1.066 4.045 1.00 88.31 234 GLY A O 1
ATOM 1840 N N . ASP A 1 235 ? 12.380 -1.280 5.554 1.00 94.25 235 ASP A N 1
ATOM 1841 C CA . ASP A 1 235 ? 11.690 -0.615 6.658 1.00 94.25 235 ASP A CA 1
ATOM 1842 C C . ASP A 1 235 ? 11.986 0.905 6.714 1.00 94.25 235 ASP A C 1
ATOM 1844 O O . ASP A 1 235 ? 12.897 1.400 6.058 1.00 94.25 235 ASP A O 1
ATOM 1848 N N . LEU A 1 236 ? 11.221 1.660 7.507 1.00 97.00 236 LEU A N 1
ATOM 1849 C CA . LEU A 1 236 ? 11.500 3.042 7.885 1.00 97.00 236 LEU A CA 1
ATOM 1850 C C . LEU A 1 236 ? 12.917 3.148 8.460 1.00 97.00 236 LEU A C 1
ATOM 1852 O O . LEU A 1 236 ? 13.200 2.509 9.470 1.00 97.00 236 LEU A O 1
ATOM 1856 N N . GLN A 1 237 ? 13.753 4.015 7.891 1.00 96.12 237 GLN A N 1
ATOM 1857 C CA . GLN A 1 237 ? 15.080 4.327 8.425 1.00 96.12 237 GLN A CA 1
ATOM 1858 C C . GLN A 1 237 ? 15.190 5.814 8.759 1.00 96.12 237 GLN A C 1
ATOM 1860 O O . GLN A 1 237 ? 14.719 6.658 7.996 1.00 96.12 237 GLN A O 1
ATOM 1865 N N . LEU A 1 238 ? 15.808 6.143 9.895 1.00 95.25 238 LEU A N 1
ATOM 1866 C CA . LEU A 1 238 ? 16.091 7.528 10.280 1.00 95.25 238 LEU A CA 1
ATOM 1867 C C . LEU A 1 238 ? 17.523 7.663 10.768 1.00 95.25 238 LEU A C 1
ATOM 1869 O O . LEU A 1 238 ? 17.960 6.877 11.607 1.00 95.25 238 LEU A O 1
ATOM 1873 N N . PHE A 1 239 ? 18.195 8.721 10.335 1.00 94.75 239 PHE A N 1
ATOM 1874 C CA . PHE A 1 239 ? 19.571 9.017 10.713 1.00 94.75 239 PHE A CA 1
ATOM 1875 C C . PHE A 1 239 ? 19.678 10.458 11.202 1.00 94.75 239 PHE A C 1
ATOM 1877 O O . PHE A 1 239 ? 19.206 11.379 10.536 1.00 94.75 239 PHE A O 1
ATOM 1884 N N . ASP A 1 240 ? 20.269 10.655 12.379 1.00 93.12 240 ASP A N 1
ATOM 1885 C CA . ASP A 1 240 ? 20.368 11.976 13.010 1.00 93.12 240 ASP A CA 1
ATOM 1886 C C . ASP A 1 240 ? 21.385 12.915 12.337 1.00 93.12 240 ASP A C 1
ATOM 1888 O O . ASP A 1 240 ? 21.972 12.598 11.300 1.00 93.12 240 ASP A O 1
ATOM 1892 N N . SER A 1 241 ? 21.600 14.094 12.929 1.00 89.69 241 SER A N 1
ATOM 1893 C CA . SER A 1 241 ? 22.569 15.084 12.437 1.00 89.69 241 SER A CA 1
ATOM 1894 C C . SER A 1 241 ? 24.014 14.582 12.390 1.00 89.69 241 SER A C 1
ATOM 1896 O O . SER A 1 241 ? 24.830 15.128 11.648 1.00 89.69 241 SER A O 1
ATOM 1898 N N . GLU A 1 242 ? 24.337 13.535 13.150 1.00 89.69 242 GLU A N 1
ATOM 1899 C CA . GLU A 1 242 ? 25.650 12.891 13.171 1.00 89.69 242 GLU A CA 1
ATOM 1900 C C . GLU A 1 242 ? 25.703 11.647 12.265 1.00 89.69 242 GLU A C 1
ATOM 1902 O O . GLU A 1 242 ? 26.764 11.039 12.121 1.00 89.69 242 GLU A O 1
ATOM 1907 N N . GLY A 1 243 ? 24.587 11.281 11.624 1.00 90.94 243 GLY A N 1
ATOM 1908 C CA . GLY A 1 243 ? 24.465 10.098 10.771 1.00 90.94 243 GLY A CA 1
ATOM 1909 C C . GLY A 1 243 ? 24.238 8.808 11.561 1.00 90.94 243 GLY A C 1
ATOM 1910 O O . GLY A 1 243 ? 24.453 7.717 11.038 1.00 90.94 243 GLY A O 1
ATOM 1911 N N . VAL A 1 244 ? 23.838 8.901 12.832 1.00 93.12 244 VAL A N 1
ATOM 1912 C CA . VAL A 1 244 ? 23.561 7.734 13.674 1.00 93.12 244 VAL A CA 1
ATOM 1913 C C . VAL A 1 244 ? 22.151 7.224 13.400 1.00 93.12 244 VAL A C 1
ATOM 1915 O O . VAL A 1 244 ? 21.180 7.971 13.524 1.00 93.12 244 VAL A O 1
ATOM 1918 N N . ASP A 1 245 ? 22.040 5.928 13.106 1.00 93.94 245 ASP A N 1
ATOM 1919 C CA . ASP A 1 245 ? 20.760 5.239 12.932 1.00 93.94 245 ASP A CA 1
ATOM 1920 C C . ASP A 1 245 ? 19.917 5.291 14.223 1.00 93.94 245 ASP A C 1
ATOM 1922 O O . ASP A 1 245 ? 20.297 4.792 15.290 1.00 93.94 245 ASP A O 1
ATOM 1926 N N . MET A 1 246 ? 18.743 5.906 14.116 1.00 93.94 246 MET A N 1
ATOM 1927 C CA . MET A 1 246 ? 17.756 6.068 15.181 1.00 93.94 246 MET A CA 1
ATOM 1928 C C . MET A 1 246 ? 16.530 5.174 15.022 1.00 93.94 246 MET A C 1
ATOM 1930 O O . MET A 1 246 ? 15.628 5.219 15.862 1.00 93.94 246 MET A O 1
ATOM 1934 N N . THR A 1 247 ? 16.478 4.346 13.985 1.00 93.31 247 THR A N 1
ATOM 1935 C CA . THR A 1 247 ? 15.324 3.514 13.623 1.00 93.31 247 THR A CA 1
ATOM 1936 C C . THR A 1 247 ? 14.816 2.697 14.808 1.00 93.31 247 THR A C 1
ATOM 1938 O O . THR A 1 247 ? 13.624 2.669 15.105 1.00 93.31 247 THR A O 1
ATOM 1941 N N . ARG A 1 248 ? 15.736 2.123 15.594 1.00 92.56 248 ARG A N 1
ATOM 1942 C CA . ARG A 1 248 ? 15.417 1.299 16.776 1.00 92.56 248 ARG A CA 1
ATOM 1943 C C . ARG A 1 248 ? 14.737 2.060 17.918 1.00 92.56 248 ARG A C 1
ATOM 1945 O O . ARG A 1 248 ? 14.189 1.429 18.818 1.00 92.56 248 ARG A O 1
ATOM 1952 N N . SER A 1 249 ? 14.780 3.394 17.922 1.00 93.31 249 SER A N 1
ATOM 1953 C CA . SER A 1 249 ? 14.036 4.209 18.894 1.00 93.31 249 SER A CA 1
ATOM 1954 C C . SER A 1 249 ? 12.533 4.248 18.601 1.00 93.31 249 SER A C 1
ATOM 1956 O O . SER A 1 249 ? 11.743 4.527 19.505 1.00 93.31 249 SER A O 1
ATOM 1958 N N . PHE A 1 250 ? 12.114 3.920 17.376 1.00 95.00 250 PHE A N 1
ATOM 1959 C CA . PHE A 1 250 ? 10.707 3.798 17.016 1.00 95.00 250 PHE A CA 1
ATOM 1960 C C . PHE A 1 250 ? 10.182 2.405 17.381 1.00 95.00 250 PHE A C 1
ATOM 1962 O O . PHE A 1 250 ? 10.365 1.432 16.657 1.00 95.00 250 PHE A O 1
ATOM 1969 N N . THR A 1 251 ? 9.480 2.302 18.512 1.00 94.25 251 THR A N 1
ATOM 1970 C CA . THR A 1 251 ? 8.700 1.091 18.829 1.00 94.25 251 THR A CA 1
ATOM 1971 C C . THR A 1 251 ? 7.557 0.907 17.817 1.00 94.25 251 THR A C 1
ATOM 1973 O O . THR A 1 251 ? 7.159 1.894 17.198 1.00 94.25 251 THR A O 1
ATOM 1976 N N . PRO A 1 252 ? 6.960 -0.294 17.666 1.00 95.00 252 PRO A N 1
ATOM 1977 C CA . PRO A 1 252 ? 5.945 -0.544 16.633 1.00 95.00 252 PRO A CA 1
ATOM 1978 C C . PRO A 1 252 ? 4.804 0.487 16.597 1.00 95.00 252 PRO A C 1
ATOM 1980 O O . PRO A 1 252 ? 4.524 1.069 15.554 1.00 95.00 252 PRO A O 1
ATOM 1983 N N . LEU A 1 253 ? 4.222 0.820 17.756 1.00 94.50 253 LEU A N 1
ATOM 1984 C CA . LEU A 1 253 ? 3.162 1.832 17.844 1.00 94.50 253 LEU A CA 1
ATOM 1985 C C . LEU A 1 253 ? 3.657 3.247 17.495 1.00 94.50 253 LEU A C 1
ATOM 1987 O O . LEU A 1 253 ? 2.955 4.015 16.844 1.00 94.50 253 LEU A O 1
ATOM 1991 N N . ILE A 1 254 ? 4.862 3.610 17.942 1.00 97.19 254 ILE A N 1
ATOM 1992 C CA . ILE A 1 254 ? 5.470 4.924 17.686 1.00 97.19 254 ILE A CA 1
ATOM 1993 C C . ILE A 1 254 ? 5.787 5.078 16.193 1.00 97.19 254 ILE A C 1
ATOM 1995 O O . ILE A 1 254 ? 5.477 6.118 15.613 1.00 97.19 254 ILE A O 1
ATOM 1999 N N . LYS A 1 255 ? 6.323 4.023 15.570 1.00 97.56 255 LYS A N 1
ATOM 2000 C CA . LYS A 1 255 ? 6.551 3.901 14.128 1.00 97.56 255 LYS A CA 1
ATOM 2001 C C . LYS A 1 255 ? 5.255 4.070 13.345 1.00 97.56 255 LYS A C 1
ATOM 2003 O O . LYS A 1 255 ? 5.204 4.899 12.443 1.00 97.56 255 LYS A O 1
ATOM 2008 N N . GLU A 1 256 ? 4.206 3.327 13.693 1.00 97.69 256 GLU A N 1
ATOM 2009 C CA . GLU A 1 256 ? 2.935 3.395 12.969 1.00 97.69 256 GLU A CA 1
ATOM 2010 C C . GLU A 1 256 ? 2.308 4.794 13.053 1.00 97.69 256 GLU A C 1
ATOM 2012 O O . GLU A 1 256 ? 1.972 5.381 12.025 1.00 97.69 256 GLU A O 1
ATOM 2017 N N . ILE A 1 257 ? 2.219 5.382 14.255 1.00 97.88 257 ILE A N 1
ATOM 2018 C CA . ILE A 1 257 ? 1.689 6.745 14.437 1.00 97.88 257 ILE A CA 1
ATOM 2019 C C . ILE A 1 257 ? 2.508 7.755 13.627 1.00 97.88 257 ILE A C 1
ATOM 2021 O O . ILE A 1 257 ? 1.936 8.636 12.979 1.00 97.88 257 ILE A O 1
ATOM 2025 N N . PHE A 1 258 ? 3.838 7.639 13.657 1.00 98.38 258 PHE A N 1
ATOM 2026 C CA . PHE A 1 258 ? 4.726 8.510 12.898 1.00 98.38 258 PHE A CA 1
ATOM 2027 C C . PHE A 1 258 ? 4.476 8.405 11.391 1.00 98.38 258 PHE A C 1
ATOM 2029 O O . PHE A 1 258 ? 4.249 9.433 10.754 1.00 98.38 258 PHE A O 1
ATOM 2036 N N . LEU A 1 259 ? 4.438 7.190 10.837 1.00 98.31 259 LEU A N 1
ATOM 2037 C CA . LEU A 1 259 ? 4.200 6.962 9.411 1.00 98.31 259 LEU A CA 1
ATOM 2038 C C . LEU A 1 259 ? 2.837 7.504 8.967 1.00 98.31 259 LEU A C 1
ATOM 2040 O O . LEU A 1 259 ? 2.759 8.193 7.953 1.00 98.31 259 LEU A O 1
ATOM 2044 N N . VAL A 1 260 ? 1.775 7.286 9.748 1.00 97.44 260 VAL A N 1
ATOM 2045 C CA . VAL A 1 260 ? 0.440 7.831 9.448 1.00 97.44 260 VAL A CA 1
ATOM 2046 C C . VAL A 1 260 ? 0.477 9.356 9.343 1.00 97.44 260 VAL A C 1
ATOM 2048 O O . VAL A 1 260 ? -0.056 9.937 8.392 1.00 97.44 260 VAL A O 1
ATOM 2051 N N . VAL A 1 261 ? 1.108 10.032 10.308 1.00 97.81 261 VAL A N 1
ATOM 2052 C CA . VAL A 1 261 ? 1.208 11.497 10.296 1.00 97.81 261 VAL A CA 1
ATOM 2053 C C . VAL A 1 261 ? 2.090 11.974 9.141 1.00 97.81 261 VAL A C 1
ATOM 2055 O O . VAL A 1 261 ? 1.689 12.891 8.420 1.00 97.81 261 VAL A O 1
ATOM 2058 N N . LEU A 1 262 ? 3.258 11.361 8.942 1.00 98.00 262 LEU A N 1
ATOM 2059 C CA . LEU A 1 262 ? 4.224 11.725 7.906 1.00 98.00 262 LEU A CA 1
ATOM 2060 C C . LEU A 1 262 ? 3.612 11.592 6.509 1.00 98.00 262 LEU A C 1
ATOM 2062 O O . LEU A 1 262 ? 3.564 12.571 5.761 1.00 98.00 262 LEU A O 1
ATOM 2066 N N . LEU A 1 263 ? 3.060 10.422 6.184 1.00 97.19 263 LEU A N 1
ATOM 2067 C CA . LEU A 1 263 ? 2.501 10.134 4.866 1.00 97.19 263 LEU A CA 1
ATOM 2068 C C . LEU A 1 263 ? 1.292 11.018 4.561 1.00 97.19 263 LEU A C 1
ATOM 2070 O O . LEU A 1 263 ? 1.215 11.601 3.481 1.00 97.19 263 LEU A O 1
ATOM 2074 N N . HIS A 1 264 ? 0.378 11.232 5.514 1.00 94.31 264 HIS A N 1
ATOM 2075 C CA . HIS A 1 264 ? -0.731 12.169 5.301 1.00 94.31 264 HIS A CA 1
ATOM 2076 C C . HIS A 1 264 ? -0.294 13.631 5.207 1.00 94.31 264 HIS A C 1
ATOM 2078 O O . HIS A 1 264 ? -0.980 14.433 4.563 1.00 94.31 264 HIS A O 1
ATOM 2084 N N . THR A 1 265 ? 0.822 13.999 5.832 1.00 95.62 265 THR A N 1
ATOM 2085 C CA . THR A 1 265 ? 1.379 15.344 5.694 1.00 95.62 265 THR A CA 1
ATOM 2086 C C . THR A 1 265 ? 1.963 15.535 4.302 1.00 95.62 265 THR A C 1
ATOM 2088 O O . THR A 1 265 ? 1.527 16.441 3.596 1.00 95.62 265 THR A O 1
ATOM 2091 N N . LEU A 1 266 ? 2.868 14.652 3.879 1.00 95.00 266 LEU A N 1
ATOM 2092 C CA . LEU A 1 266 ? 3.577 14.773 2.606 1.00 95.00 266 LEU A CA 1
ATOM 2093 C C . LEU A 1 266 ? 2.646 14.560 1.406 1.00 95.00 266 LEU A C 1
ATOM 2095 O O . LEU A 1 266 ? 2.622 15.377 0.492 1.00 95.00 266 LEU A O 1
ATOM 2099 N N . ARG A 1 267 ? 1.801 13.522 1.434 1.00 90.94 267 ARG A N 1
ATOM 2100 C CA . ARG A 1 267 ? 0.937 13.172 0.296 1.00 90.94 267 ARG A CA 1
ATOM 2101 C C . ARG A 1 267 ? -0.233 14.133 0.089 1.00 90.94 267 ARG A C 1
ATOM 2103 O O . ARG A 1 267 ? -0.650 14.346 -1.049 1.00 90.94 267 ARG A O 1
ATOM 2110 N N . ARG A 1 268 ? -0.827 14.657 1.173 1.00 83.81 268 ARG A N 1
ATOM 2111 C CA . ARG A 1 268 ? -2.067 15.470 1.124 1.00 83.81 268 ARG A CA 1
ATOM 2112 C C . ARG A 1 268 ? -1.859 16.946 1.467 1.00 83.81 268 ARG A C 1
ATOM 2114 O O . ARG A 1 268 ? -2.827 17.701 1.416 1.00 83.81 268 ARG A O 1
ATOM 2121 N N . GLY A 1 269 ? -0.666 17.342 1.907 1.00 86.00 269 GLY A N 1
ATOM 2122 C CA . GLY A 1 269 ? -0.346 18.714 2.321 1.00 86.00 269 GLY A CA 1
ATOM 2123 C C . GLY A 1 269 ? -1.089 19.207 3.568 1.00 86.00 269 GLY A C 1
ATOM 2124 O O . GLY A 1 269 ? -1.035 20.394 3.884 1.00 86.00 269 GLY A O 1
ATOM 2125 N N . ARG A 1 270 ? -1.831 18.335 4.274 1.00 84.75 270 ARG A N 1
ATOM 2126 C CA . ARG A 1 270 ? -2.704 18.753 5.387 1.00 84.75 270 ARG A CA 1
ATOM 2127 C C . ARG A 1 270 ? -2.570 17.983 6.692 1.00 84.75 270 ARG A C 1
ATOM 2129 O O . ARG A 1 270 ? -3.040 18.505 7.699 1.00 84.75 270 ARG A O 1
ATOM 2136 N N . GLY A 1 271 ? -1.925 16.819 6.699 1.00 92.19 271 GLY A N 1
ATOM 2137 C CA . GLY A 1 271 ? -1.808 15.977 7.891 1.00 92.19 271 GLY A CA 1
ATOM 2138 C C . GLY A 1 271 ? -3.086 15.192 8.207 1.00 92.19 271 GLY A C 1
ATOM 2139 O O . GLY A 1 271 ? -3.952 15.008 7.345 1.00 92.19 271 GLY A O 1
ATOM 2140 N N . ILE A 1 272 ? -3.208 14.725 9.450 1.00 93.56 272 ILE A N 1
ATOM 2141 C CA . ILE A 1 272 ? -4.297 13.850 9.917 1.00 93.56 272 ILE A CA 1
ATOM 2142 C C . ILE A 1 272 ? -5.038 14.456 11.116 1.00 93.56 272 ILE A C 1
ATOM 2144 O O . ILE A 1 272 ? -4.432 15.054 12.001 1.00 93.56 272 ILE A O 1
ATOM 2148 N N . SER A 1 273 ? -6.367 14.335 11.156 1.00 93.50 273 SER A N 1
ATOM 2149 C CA . SER A 1 273 ? -7.157 14.910 12.249 1.00 93.50 273 SER A CA 1
ATOM 2150 C C . SER A 1 273 ? -7.006 14.116 13.551 1.00 93.50 273 SER A C 1
ATOM 2152 O O . SER A 1 273 ? -6.626 12.943 13.562 1.00 93.50 273 SER A O 1
ATOM 2154 N N . SER A 1 274 ? -7.325 14.765 14.673 1.00 91.38 274 SER A N 1
ATOM 2155 C CA . SER A 1 274 ? -7.362 14.110 15.983 1.00 91.38 274 SER A CA 1
ATOM 2156 C C . SER A 1 274 ? -8.313 12.909 15.994 1.00 91.38 274 SER A C 1
ATOM 2158 O O . SER A 1 274 ? -7.973 11.868 16.544 1.00 91.38 274 SER A O 1
ATOM 2160 N N . GLU A 1 275 ? -9.478 13.055 15.380 1.00 88.81 275 GLU A N 1
ATOM 2161 C CA . GLU A 1 275 ? -10.537 12.050 15.336 1.00 88.81 275 GLU A CA 1
ATOM 2162 C C . GLU A 1 275 ? -10.050 10.810 14.586 1.00 88.81 275 GLU A C 1
ATOM 2164 O O . GLU A 1 275 ? -10.134 9.713 15.127 1.00 88.81 275 GLU A O 1
ATOM 2169 N N . LYS A 1 276 ? -9.415 10.995 13.418 1.00 88.25 276 LYS A N 1
ATOM 2170 C CA . LYS A 1 276 ? -8.850 9.889 12.632 1.00 88.25 276 LYS A CA 1
ATOM 2171 C C . LYS A 1 276 ? -7.744 9.135 13.369 1.00 88.25 276 LYS A C 1
ATOM 2173 O O . LYS A 1 276 ? -7.732 7.912 13.354 1.00 88.25 276 LYS A O 1
ATOM 2178 N N . LEU A 1 277 ? -6.843 9.846 14.054 1.00 92.69 277 LEU A N 1
ATOM 2179 C CA . LEU A 1 277 ? -5.827 9.193 14.890 1.00 92.69 277 LEU A CA 1
ATOM 2180 C C . LEU A 1 277 ? -6.457 8.426 16.059 1.00 92.69 277 LEU A C 1
ATOM 2182 O O . LEU A 1 277 ? -6.019 7.330 16.388 1.00 92.69 277 LEU A O 1
ATOM 2186 N N . THR A 1 278 ? -7.470 9.003 16.711 1.00 88.56 278 THR A N 1
ATOM 2187 C CA . THR A 1 278 ? -8.173 8.334 17.811 1.00 88.56 278 THR A CA 1
ATOM 2188 C C . THR A 1 278 ? -8.880 7.075 17.332 1.00 88.56 278 THR A C 1
ATOM 2190 O O . THR A 1 278 ? -8.768 6.048 17.985 1.00 88.56 278 THR A O 1
ATOM 2193 N N . GLU A 1 279 ? -9.542 7.123 16.186 1.00 86.81 279 GLU A N 1
ATOM 2194 C CA . GLU A 1 279 ? -10.214 5.964 15.606 1.00 86.81 279 GLU A CA 1
ATOM 2195 C C . GLU A 1 279 ? -9.234 4.868 15.167 1.00 86.81 279 GLU A C 1
ATOM 2197 O O . GLU A 1 279 ? -9.504 3.685 15.358 1.00 86.81 279 GLU A O 1
ATOM 2202 N N . GLN A 1 280 ? -8.066 5.238 14.638 1.00 88.94 280 GLN A N 1
ATOM 2203 C CA . GLN A 1 280 ? -7.066 4.253 14.236 1.00 88.94 280 GLN A CA 1
ATOM 2204 C C . GLN A 1 280 ? -6.435 3.537 15.440 1.00 88.94 280 GLN A C 1
ATOM 2206 O O . GLN A 1 280 ? -6.358 2.311 15.448 1.00 88.94 280 GLN A O 1
ATOM 2211 N N . PHE A 1 281 ? -6.024 4.285 16.470 1.00 90.62 281 PHE A N 1
ATOM 2212 C CA . PHE A 1 281 ? -5.165 3.755 17.538 1.00 90.62 281 PHE A CA 1
ATOM 2213 C C . PHE A 1 281 ? -5.859 3.539 18.892 1.00 90.62 281 PHE A C 1
ATOM 2215 O O . PHE A 1 281 ? -5.362 2.773 19.715 1.00 90.62 281 PHE A O 1
ATOM 2222 N N . TRP A 1 282 ? -6.976 4.223 19.165 1.00 93.25 282 TRP A N 1
ATOM 2223 C CA . TRP A 1 282 ? -7.614 4.278 20.493 1.00 93.25 282 TRP A CA 1
ATOM 2224 C C . TRP A 1 282 ? -9.151 4.294 20.420 1.00 93.25 282 TRP A C 1
ATOM 2226 O O . TRP A 1 282 ? -9.799 4.996 21.199 1.00 93.25 282 TRP A O 1
ATOM 2236 N N . PHE A 1 283 ? -9.740 3.557 19.474 1.00 85.00 283 PHE A N 1
ATOM 2237 C CA . PHE A 1 283 ? -11.195 3.512 19.251 1.00 85.00 283 PHE A CA 1
ATOM 2238 C C . PHE A 1 283 ? -11.985 2.946 20.440 1.00 85.00 283 PHE A C 1
ATOM 2240 O O . PHE A 1 283 ? -13.141 3.301 20.643 1.00 85.00 283 PHE A O 1
ATOM 2247 N N . ASP A 1 284 ? -11.349 2.082 21.230 1.00 84.25 284 ASP A N 1
ATOM 2248 C CA . ASP A 1 284 ? -11.883 1.436 22.430 1.00 84.25 284 ASP A CA 1
ATOM 2249 C C . ASP A 1 284 ? -11.858 2.355 23.665 1.00 84.25 284 ASP A C 1
ATOM 2251 O O . ASP A 1 284 ? -12.343 1.986 24.735 1.00 84.25 284 ASP A O 1
ATOM 2255 N N . LYS A 1 285 ? -11.255 3.546 23.555 1.00 84.75 285 LYS A N 1
ATOM 2256 C CA . LYS A 1 285 ? -10.990 4.428 24.696 1.00 84.75 285 LYS A CA 1
ATOM 2257 C C . LYS A 1 285 ? -11.951 5.604 24.736 1.00 84.75 285 LYS A C 1
ATOM 2259 O O . LYS A 1 285 ? -12.380 6.136 23.716 1.00 84.75 285 LYS A O 1
ATOM 2264 N N . SER A 1 286 ? -12.220 6.086 25.950 1.00 90.00 286 SER A N 1
ATOM 2265 C CA . SER A 1 286 ? -12.905 7.366 26.131 1.00 90.00 286 SER A CA 1
ATOM 2266 C C . SER A 1 286 ? -12.125 8.497 25.452 1.00 90.00 286 SER A C 1
ATOM 2268 O O . SER A 1 286 ? -10.897 8.442 25.336 1.00 90.00 286 SER A O 1
ATOM 2270 N N . ALA A 1 287 ? -12.820 9.565 25.053 1.00 86.38 287 ALA A N 1
ATOM 2271 C CA . ALA A 1 287 ? -12.194 10.713 24.395 1.00 86.38 287 ALA A CA 1
ATOM 2272 C C . ALA A 1 287 ? -11.032 11.314 25.214 1.00 86.38 287 ALA A C 1
ATOM 2274 O O . ALA A 1 287 ? -10.010 11.714 24.652 1.00 86.38 287 ALA A O 1
ATOM 2275 N N . GLU A 1 288 ? -11.163 11.342 26.545 1.00 92.38 288 GLU A N 1
ATOM 2276 C CA . GLU A 1 288 ? -10.115 11.802 27.460 1.00 92.38 288 GLU A CA 1
ATOM 2277 C C . GLU A 1 288 ? -8.897 10.868 27.452 1.00 92.38 288 GLU A C 1
ATOM 2279 O O . GLU A 1 288 ? -7.763 11.319 27.271 1.00 92.38 288 GLU A O 1
ATOM 2284 N N . SER A 1 289 ? -9.125 9.557 27.563 1.00 91.62 289 SER A N 1
ATOM 2285 C CA . SER A 1 289 ? -8.057 8.556 27.544 1.00 91.62 289 SER A CA 1
ATOM 2286 C C . SER A 1 289 ? -7.330 8.526 26.196 1.00 91.62 289 SER A C 1
ATOM 2288 O O . SER A 1 289 ? -6.098 8.547 26.157 1.00 91.62 289 SER A O 1
ATOM 2290 N N . ALA A 1 290 ? -8.059 8.573 25.079 1.00 90.69 290 ALA A N 1
ATOM 2291 C CA . ALA A 1 290 ? -7.476 8.641 23.741 1.00 90.69 290 ALA A CA 1
ATOM 2292 C C . ALA A 1 290 ? -6.644 9.917 23.537 1.00 90.69 290 ALA A C 1
ATOM 2294 O O . ALA A 1 290 ? -5.553 9.874 22.966 1.00 90.69 290 ALA A O 1
ATOM 2295 N N . ARG A 1 291 ? -7.122 11.067 24.036 1.00 92.50 291 ARG A N 1
ATOM 2296 C CA . ARG A 1 291 ? -6.367 12.327 24.000 1.00 92.50 291 ARG A CA 1
ATOM 2297 C C . ARG A 1 291 ? -5.058 12.214 24.781 1.00 92.50 291 ARG A C 1
ATOM 2299 O O . ARG A 1 291 ? -4.031 12.630 24.251 1.00 92.50 291 ARG A O 1
ATOM 2306 N N . ASN A 1 292 ? -5.089 11.662 25.993 1.00 95.38 292 ASN A N 1
ATOM 2307 C CA . ASN A 1 292 ? -3.895 11.505 26.827 1.00 95.38 292 ASN A CA 1
ATOM 2308 C C . ASN A 1 292 ? -2.883 10.549 26.181 1.00 95.38 292 ASN A C 1
ATOM 2310 O O . ASN A 1 292 ? -1.710 10.898 26.058 1.00 95.38 292 ASN A O 1
ATOM 2314 N N . ASN A 1 293 ? -3.343 9.399 25.678 1.00 95.00 293 ASN A N 1
ATOM 2315 C CA . ASN A 1 293 ? -2.493 8.450 24.958 1.00 95.00 293 ASN A CA 1
ATOM 2316 C C . ASN A 1 293 ? -1.850 9.079 23.716 1.00 95.00 293 ASN A C 1
ATOM 2318 O O . ASN A 1 293 ? -0.646 8.926 23.505 1.00 95.00 293 ASN A O 1
ATOM 2322 N N . ARG A 1 294 ? -2.613 9.838 22.920 1.00 95.69 294 ARG A N 1
ATOM 2323 C CA . ARG A 1 294 ? -2.064 10.561 21.768 1.00 95.69 294 ARG A CA 1
ATOM 2324 C C . ARG A 1 294 ? -0.980 11.544 22.185 1.00 95.69 294 ARG A C 1
ATOM 2326 O O . ARG A 1 294 ? 0.104 11.502 21.620 1.00 95.69 294 ARG A O 1
ATOM 2333 N N . SER A 1 295 ? -1.250 12.403 23.167 1.00 95.00 295 SER A N 1
ATOM 2334 C CA . SER A 1 295 ? -0.278 13.403 23.622 1.00 95.00 295 SER A CA 1
ATOM 2335 C C . SER A 1 295 ? 1.029 12.763 24.091 1.00 95.00 295 SER A C 1
ATOM 2337 O O . SER A 1 295 ? 2.099 13.245 23.735 1.00 95.00 295 SER A O 1
ATOM 2339 N N . VAL A 1 296 ? 0.952 11.652 24.832 1.00 96.88 296 VAL A N 1
ATOM 2340 C CA . VAL A 1 296 ? 2.137 10.919 25.303 1.00 96.88 296 VAL A CA 1
ATOM 2341 C C . VAL A 1 296 ? 2.924 10.314 24.139 1.00 96.88 296 VAL A C 1
ATOM 2343 O O . VAL A 1 296 ? 4.146 10.436 24.107 1.00 96.88 296 VAL A O 1
ATOM 2346 N N . ASN A 1 297 ? 2.257 9.680 23.171 1.00 97.88 297 ASN A N 1
ATOM 2347 C CA . ASN A 1 297 ? 2.949 9.076 22.030 1.00 97.88 297 ASN A CA 1
ATOM 2348 C C . ASN A 1 297 ? 3.549 10.130 21.087 1.00 97.88 297 ASN A C 1
ATOM 2350 O O . ASN A 1 297 ? 4.685 9.964 20.658 1.00 97.88 297 ASN A O 1
ATOM 2354 N N . ILE A 1 298 ? 2.857 11.247 20.833 1.00 97.75 298 ILE A N 1
ATOM 2355 C CA . ILE A 1 298 ? 3.423 12.362 20.057 1.00 97.75 298 ILE A CA 1
ATOM 2356 C C . ILE A 1 298 ? 4.627 12.985 20.774 1.00 97.75 298 ILE A C 1
ATOM 2358 O O . ILE A 1 298 ? 5.620 13.285 20.121 1.00 97.75 298 ILE A O 1
ATOM 2362 N N . ALA A 1 299 ? 4.583 13.139 22.103 1.00 97.69 299 ALA A N 1
ATOM 2363 C CA . ALA A 1 299 ? 5.734 13.629 22.861 1.00 97.69 299 ALA A CA 1
ATOM 2364 C C . ALA A 1 299 ? 6.953 12.706 22.699 1.00 97.69 299 ALA A C 1
ATOM 2366 O O . ALA A 1 299 ? 8.040 13.191 22.414 1.00 97.69 299 ALA A O 1
ATOM 2367 N N . LYS A 1 300 ? 6.757 11.382 22.788 1.00 97.75 300 LYS A N 1
ATOM 2368 C CA . LYS A 1 300 ? 7.823 10.395 22.540 1.00 97.75 300 LYS A CA 1
ATOM 2369 C C . LYS A 1 300 ? 8.389 10.493 21.123 1.00 97.75 300 LYS A C 1
ATOM 2371 O O . LYS A 1 300 ? 9.602 10.449 20.968 1.00 97.75 300 LYS A O 1
ATOM 2376 N N . ILE A 1 301 ? 7.528 10.639 20.111 1.00 98.06 301 ILE A N 1
ATOM 2377 C CA . ILE A 1 301 ? 7.969 10.831 18.723 1.00 98.06 301 ILE A CA 1
ATOM 2378 C C . ILE A 1 301 ? 8.814 12.103 18.612 1.00 98.06 301 ILE A C 1
ATOM 2380 O O . ILE A 1 301 ? 9.913 12.048 18.075 1.00 98.06 301 ILE A O 1
ATOM 2384 N N . ASN A 1 302 ? 8.347 13.226 19.163 1.00 97.44 302 ASN A N 1
ATOM 2385 C CA . ASN A 1 302 ? 9.079 14.492 19.109 1.00 97.44 302 ASN A CA 1
ATOM 2386 C C . ASN A 1 302 ? 10.441 14.411 19.801 1.00 97.44 302 ASN A C 1
ATOM 2388 O O . ASN A 1 302 ? 11.407 14.898 19.237 1.00 97.44 302 ASN A O 1
ATOM 2392 N N . THR A 1 303 ? 10.557 13.718 20.937 1.00 96.25 303 THR A N 1
ATOM 2393 C CA . THR A 1 303 ? 11.861 13.479 21.580 1.00 96.25 303 THR A CA 1
ATOM 2394 C C . THR A 1 303 ? 12.838 12.728 20.671 1.00 96.25 303 THR A C 1
ATOM 2396 O O . THR A 1 303 ? 14.039 12.971 20.728 1.00 96.25 303 THR A O 1
ATOM 2399 N N . ILE A 1 304 ? 12.352 11.816 19.821 1.00 95.31 304 ILE A N 1
ATOM 2400 C CA . ILE A 1 304 ? 13.209 11.140 18.837 1.00 95.31 304 ILE A CA 1
ATOM 2401 C C . ILE A 1 304 ? 13.548 12.094 17.681 1.00 95.31 304 ILE A C 1
ATOM 2403 O O . ILE A 1 304 ? 14.705 12.182 17.280 1.00 95.31 304 ILE A O 1
ATOM 2407 N N . LEU A 1 305 ? 12.558 12.835 17.172 1.00 95.50 305 LEU A N 1
ATOM 2408 C CA . LEU A 1 305 ? 12.718 13.765 16.046 1.00 95.50 305 LEU A CA 1
ATOM 2409 C C . LEU A 1 305 ? 13.585 14.992 16.367 1.00 95.50 305 LEU A C 1
ATOM 2411 O O . LEU A 1 305 ? 14.172 15.547 15.450 1.00 95.50 305 LEU A O 1
ATOM 2415 N N . GLU A 1 306 ? 13.731 15.379 17.636 1.00 92.56 306 GLU A N 1
ATOM 2416 C CA . GLU A 1 306 ? 14.637 16.456 18.079 1.00 92.56 306 GLU A CA 1
ATOM 2417 C C . GLU A 1 306 ? 16.109 16.194 17.721 1.00 92.56 306 GLU A C 1
ATOM 2419 O O . GLU A 1 306 ? 16.903 17.127 17.622 1.00 92.56 306 GLU A O 1
ATOM 2424 N N . ARG A 1 307 ? 16.488 14.928 17.513 1.00 91.94 307 ARG A N 1
ATOM 2425 C CA . ARG A 1 307 ? 17.823 14.551 17.024 1.00 91.94 307 ARG A CA 1
ATOM 2426 C C . ARG A 1 307 ? 17.967 14.733 15.508 1.00 91.94 307 ARG A C 1
ATOM 2428 O O . ARG A 1 307 ? 19.080 14.782 14.999 1.00 91.94 307 ARG A O 1
ATOM 2435 N N . LEU A 1 308 ? 16.851 14.845 14.792 1.00 89.62 308 LEU A N 1
ATOM 2436 C CA . LEU A 1 308 ? 16.765 15.042 13.347 1.00 89.62 308 LEU A CA 1
ATOM 2437 C C . LEU A 1 308 ? 16.602 16.537 13.013 1.00 89.62 308 LEU A C 1
ATOM 2439 O O . LEU A 1 308 ? 15.665 16.938 12.319 1.00 89.62 308 LEU A O 1
ATOM 2443 N N . GLY A 1 309 ? 17.461 17.381 13.585 1.00 84.50 309 GLY A N 1
ATOM 2444 C CA . GLY A 1 309 ? 17.347 18.836 13.473 1.00 84.50 309 GLY A CA 1
ATOM 2445 C C . GLY A 1 309 ? 16.053 19.388 14.088 1.00 84.50 309 GLY A C 1
ATOM 2446 O O . GLY A 1 309 ? 15.507 18.849 15.051 1.00 84.50 309 GLY A O 1
ATOM 2447 N N . ASN A 1 310 ? 15.534 20.485 13.536 1.00 87.25 310 ASN A N 1
ATOM 2448 C CA . ASN A 1 310 ? 14.294 21.113 14.004 1.00 87.25 310 ASN A CA 1
ATOM 2449 C C . ASN A 1 310 ? 13.056 20.417 13.406 1.00 87.25 310 ASN A C 1
ATOM 2451 O O . ASN A 1 310 ? 12.248 21.009 12.685 1.00 87.25 310 ASN A O 1
ATOM 2455 N N . THR A 1 311 ? 12.916 19.129 13.715 1.00 94.06 311 THR A N 1
ATOM 2456 C CA . THR A 1 311 ? 11.828 18.283 13.230 1.00 94.06 311 THR A CA 1
ATOM 2457 C C . THR A 1 311 ? 10.838 17.966 14.345 1.00 94.06 311 THR A C 1
ATOM 2459 O O . THR A 1 311 ? 11.215 17.602 15.456 1.00 94.06 311 THR A O 1
ATOM 2462 N N . LYS A 1 312 ? 9.536 18.078 14.063 1.00 96.12 312 LYS A N 1
ATOM 2463 C CA . LYS A 1 312 ? 8.478 17.764 15.031 1.00 96.12 312 LYS A CA 1
ATOM 2464 C C . LYS A 1 312 ? 7.159 17.384 14.378 1.00 96.12 312 LYS A C 1
ATOM 2466 O O . LYS A 1 312 ? 6.839 17.784 13.263 1.00 96.12 312 LYS A O 1
ATOM 2471 N N . ILE A 1 313 ? 6.327 16.698 15.147 1.00 97.50 313 ILE A N 1
ATOM 2472 C CA . ILE A 1 313 ? 4.892 16.599 14.927 1.00 97.50 313 ILE A CA 1
ATOM 2473 C C . ILE A 1 313 ? 4.180 17.599 15.834 1.00 97.50 313 ILE A C 1
ATOM 2475 O O . ILE A 1 313 ? 4.314 17.576 17.061 1.00 97.50 313 ILE A O 1
ATOM 2479 N N . SER A 1 314 ? 3.373 18.466 15.232 1.00 95.56 314 SER A N 1
ATOM 2480 C CA . SER A 1 314 ? 2.571 19.453 15.952 1.00 95.56 314 SER A CA 1
ATOM 2481 C C . SER A 1 314 ? 1.137 19.494 15.420 1.00 95.56 314 SER A C 1
ATOM 2483 O O . SER A 1 314 ? 0.835 18.963 14.348 1.00 95.56 314 SER A O 1
ATOM 2485 N N . LYS A 1 315 ? 0.219 20.065 16.209 1.00 94.56 315 LYS A N 1
ATOM 2486 C CA . LYS A 1 315 ? -1.182 20.233 15.813 1.00 94.56 315 LYS A CA 1
ATOM 2487 C C . LYS A 1 315 ? -1.406 21.652 15.299 1.00 94.56 315 LYS A C 1
ATOM 2489 O O . LYS A 1 315 ? -1.332 22.601 16.072 1.00 94.56 315 LYS A O 1
ATOM 2494 N N . GLU A 1 316 ? -1.785 21.775 14.033 1.00 88.44 316 GLU A N 1
ATOM 2495 C CA . GLU A 1 316 ? -2.129 23.033 13.371 1.00 88.44 316 GLU A CA 1
ATOM 2496 C C . GLU A 1 316 ? -3.546 22.968 12.809 1.00 88.44 316 GLU A C 1
ATOM 2498 O O . GLU A 1 316 ? -3.898 22.041 12.079 1.00 88.44 316 GLU A O 1
ATOM 2503 N N . THR A 1 317 ? -4.384 23.951 13.148 1.00 85.38 317 THR A N 1
ATOM 2504 C CA . THR A 1 317 ? -5.740 24.094 12.576 1.00 85.38 317 THR A CA 1
ATOM 2505 C C . THR A 1 317 ? -6.574 22.801 12.658 1.00 85.38 317 THR A C 1
ATOM 2507 O O . THR A 1 317 ? -7.336 22.464 11.758 1.00 85.38 317 THR A O 1
ATOM 2510 N N . GLY A 1 318 ? -6.407 22.031 13.741 1.00 85.38 318 GLY A N 1
ATOM 2511 C CA . GLY A 1 318 ? -7.122 20.767 13.961 1.00 85.38 318 GLY A CA 1
ATOM 2512 C C . GLY A 1 318 ? -6.419 19.501 13.449 1.00 85.38 318 GLY A C 1
ATOM 2513 O O . GLY A 1 318 ? -6.825 18.406 13.839 1.00 85.38 318 GLY A O 1
ATOM 2514 N N . TYR A 1 319 ? -5.341 19.628 12.673 1.00 94.00 319 TYR A N 1
ATOM 2515 C CA . TYR A 1 319 ? -4.615 18.512 12.063 1.00 94.00 319 TYR A CA 1
ATOM 2516 C C . TYR A 1 319 ? -3.218 18.346 12.660 1.00 94.00 319 TYR A C 1
ATOM 2518 O O . TYR A 1 319 ? -2.508 19.318 12.887 1.00 94.00 319 TYR A O 1
ATOM 2526 N N . TRP A 1 320 ? -2.816 17.103 12.893 1.00 96.81 320 TRP A N 1
ATOM 2527 C CA . TRP A 1 320 ? -1.451 16.731 13.234 1.00 96.81 320 TRP A CA 1
ATOM 2528 C C . TRP A 1 320 ? -0.617 16.644 11.968 1.00 96.81 320 TRP A C 1
ATOM 2530 O O . TRP A 1 320 ? -1.004 15.960 11.015 1.00 96.81 320 TRP A O 1
ATOM 2540 N N . ARG A 1 321 ? 0.508 17.355 11.965 1.00 97.00 321 ARG A N 1
ATOM 2541 C CA . ARG A 1 321 ? 1.395 17.496 10.816 1.00 97.00 321 ARG A CA 1
ATOM 2542 C C . ARG A 1 321 ? 2.832 17.259 11.220 1.00 97.00 321 ARG A C 1
ATOM 2544 O O . ARG A 1 321 ? 3.252 17.693 12.289 1.00 97.00 321 ARG A O 1
ATOM 2551 N N . PHE A 1 322 ? 3.560 16.613 10.325 1.00 96.75 322 PHE A N 1
ATOM 2552 C CA . PHE A 1 322 ? 5.008 16.557 10.372 1.00 96.75 322 PHE A CA 1
ATOM 2553 C C . PHE A 1 322 ? 5.599 17.872 9.845 1.00 96.75 322 PHE A C 1
ATOM 2555 O O . PHE A 1 322 ? 5.161 18.401 8.826 1.00 96.75 322 PHE A O 1
ATOM 2562 N N . GLN A 1 323 ? 6.575 18.413 10.557 1.00 94.19 323 GLN A N 1
ATOM 2563 C CA . GLN A 1 323 ? 7.269 19.649 10.226 1.00 94.19 323 GLN A CA 1
ATOM 2564 C C . GLN A 1 323 ? 8.756 19.379 10.334 1.00 94.19 323 GLN A C 1
ATOM 2566 O O . GLN A 1 323 ? 9.199 18.877 11.361 1.00 94.19 323 GLN A O 1
ATOM 2571 N N . ALA A 1 324 ? 9.491 19.716 9.287 1.00 91.75 324 ALA A N 1
ATOM 2572 C CA . ALA A 1 324 ? 10.935 19.601 9.239 1.00 91.75 324 ALA A CA 1
ATOM 2573 C C . ALA A 1 324 ? 11.506 20.827 8.534 1.00 91.75 324 ALA A C 1
ATOM 2575 O O . ALA A 1 324 ? 10.833 21.426 7.683 1.00 91.75 324 ALA A O 1
ATOM 2576 N N . ASP A 1 325 ? 12.741 21.166 8.884 1.00 84.75 325 ASP A N 1
ATOM 2577 C CA . ASP A 1 325 ? 13.520 22.173 8.178 1.00 84.75 325 ASP A CA 1
ATOM 2578 C C . ASP A 1 325 ? 13.852 21.706 6.745 1.00 84.75 325 ASP A C 1
ATOM 2580 O O . ASP A 1 325 ? 13.635 20.554 6.352 1.00 84.75 325 ASP A O 1
ATOM 2584 N N . SER A 1 326 ? 14.317 22.636 5.909 1.00 81.06 326 SER A N 1
ATOM 2585 C CA . SER A 1 326 ? 14.583 22.375 4.489 1.00 81.06 326 SER A CA 1
ATOM 2586 C C . SER A 1 326 ? 15.759 21.432 4.232 1.00 81.06 326 SER A C 1
ATOM 2588 O O . SER A 1 326 ? 15.850 20.889 3.136 1.00 81.06 326 SER A O 1
ATOM 2590 N N . ASP A 1 327 ? 16.650 21.275 5.206 1.00 86.25 327 ASP A N 1
ATOM 2591 C CA . ASP A 1 327 ? 17.860 20.452 5.160 1.00 86.25 327 ASP A CA 1
ATOM 2592 C C . ASP A 1 327 ? 17.617 18.980 5.525 1.00 86.25 327 ASP A C 1
ATOM 2594 O O . ASP A 1 327 ? 18.489 18.148 5.288 1.00 86.25 327 ASP A O 1
ATOM 2598 N N . VAL A 1 328 ? 16.435 18.636 6.049 1.00 92.88 328 VAL A N 1
ATOM 2599 C CA . VAL A 1 328 ? 16.070 17.241 6.320 1.00 92.88 328 VAL A CA 1
ATOM 2600 C C . VAL A 1 328 ? 15.720 16.538 5.011 1.00 92.88 328 VAL A C 1
ATOM 2602 O O . VAL A 1 328 ? 14.720 16.855 4.352 1.00 92.88 328 VAL A O 1
ATOM 2605 N N . TYR A 1 329 ? 16.537 15.553 4.648 1.00 94.44 329 TYR A N 1
ATOM 2606 C CA . TYR A 1 329 ? 16.318 14.715 3.480 1.00 94.44 329 TYR A CA 1
ATOM 2607 C C . TYR A 1 329 ? 15.197 13.708 3.748 1.00 94.44 329 TYR A C 1
ATOM 2609 O O . TYR A 1 329 ? 15.191 13.012 4.760 1.00 94.44 329 TYR A O 1
ATOM 2617 N N . ILE A 1 330 ? 14.235 13.611 2.829 1.00 96.06 330 ILE A N 1
ATOM 2618 C CA . ILE A 1 330 ? 13.163 12.613 2.894 1.00 96.06 330 ILE A CA 1
ATOM 2619 C C . ILE A 1 330 ? 12.950 12.064 1.490 1.00 96.06 330 ILE A C 1
ATOM 2621 O O . ILE A 1 330 ? 12.454 12.779 0.614 1.00 96.06 330 ILE A O 1
ATOM 2625 N N . ASP A 1 331 ? 13.286 10.797 1.271 1.00 96.69 331 ASP A N 1
ATOM 2626 C CA . ASP A 1 331 ? 13.205 10.173 -0.055 1.00 96.69 331 ASP A CA 1
ATOM 2627 C C . ASP A 1 331 ? 11.784 10.221 -0.643 1.00 96.69 331 ASP A C 1
ATOM 2629 O O . ASP A 1 331 ? 11.606 10.576 -1.804 1.00 96.69 331 ASP A O 1
ATOM 2633 N N . TYR A 1 332 ? 10.747 10.005 0.168 1.00 97.19 332 TYR A N 1
ATOM 2634 C CA . TYR A 1 332 ? 9.351 10.080 -0.259 1.00 97.19 332 TYR A CA 1
ATOM 2635 C C . TYR A 1 332 ? 8.921 11.496 -0.655 1.00 97.19 332 TYR A C 1
ATOM 2637 O O . TYR A 1 332 ? 8.102 11.673 -1.556 1.00 97.19 332 TYR A O 1
ATOM 2645 N N . LYS A 1 333 ? 9.485 12.532 -0.022 1.00 95.12 333 LYS A N 1
ATOM 2646 C CA . LYS A 1 333 ? 9.240 13.929 -0.411 1.00 95.12 333 LYS A CA 1
ATOM 2647 C C . LYS A 1 333 ? 9.851 14.212 -1.786 1.00 95.12 333 LYS A C 1
ATOM 2649 O O . LYS A 1 333 ? 9.193 14.829 -2.625 1.00 95.12 333 LYS A O 1
ATOM 2654 N N . ASN A 1 334 ? 11.068 13.728 -2.026 1.00 94.19 334 ASN A N 1
ATOM 2655 C CA . ASN A 1 334 ? 11.757 13.875 -3.308 1.00 94.19 334 ASN A CA 1
ATOM 2656 C C . ASN A 1 334 ? 11.056 13.077 -4.407 1.00 94.19 334 ASN A C 1
ATOM 2658 O O . ASN A 1 334 ? 10.743 13.637 -5.454 1.00 94.19 334 ASN A O 1
ATOM 2662 N N . TYR A 1 335 ? 10.679 11.833 -4.126 1.00 95.94 335 TYR A N 1
ATOM 2663 C CA . TYR A 1 335 ? 9.807 11.026 -4.969 1.00 95.94 335 TYR A CA 1
ATOM 2664 C C . TYR A 1 335 ? 8.538 11.797 -5.381 1.00 95.94 335 TYR A C 1
ATOM 2666 O O . TYR A 1 335 ? 8.271 11.954 -6.574 1.00 95.94 335 TYR A O 1
ATOM 2674 N N . LEU A 1 336 ? 7.793 12.363 -4.418 1.00 94.88 336 LEU A N 1
ATOM 2675 C CA . LEU A 1 336 ? 6.572 13.129 -4.698 1.00 94.88 336 LEU A CA 1
ATOM 2676 C C . LEU A 1 336 ? 6.844 14.336 -5.605 1.00 94.88 336 LEU A C 1
ATOM 2678 O O . LEU A 1 336 ? 6.046 14.612 -6.500 1.00 94.88 336 LEU A O 1
ATOM 2682 N N . SER A 1 337 ? 7.966 15.034 -5.414 1.00 92.44 337 SER A N 1
ATOM 2683 C CA . SER A 1 337 ? 8.371 16.176 -6.250 1.00 92.44 337 SER A CA 1
ATOM 2684 C C . SER A 1 337 ? 8.608 15.816 -7.723 1.00 92.44 337 SER A C 1
ATOM 2686 O O . SER A 1 337 ? 8.462 16.675 -8.596 1.00 92.44 337 SER A O 1
ATOM 2688 N N . ILE A 1 338 ? 8.930 14.550 -8.004 1.00 93.50 338 ILE A N 1
ATOM 2689 C CA . ILE A 1 338 ? 9.160 14.043 -9.357 1.00 93.50 338 ILE A CA 1
ATOM 2690 C C . ILE A 1 338 ? 7.835 13.569 -9.958 1.00 93.50 338 ILE A C 1
ATOM 2692 O O . ILE A 1 338 ? 7.428 14.058 -11.012 1.00 93.50 338 ILE A O 1
ATOM 2696 N N . VAL A 1 339 ? 7.120 12.667 -9.275 1.00 92.25 339 VAL A N 1
ATOM 2697 C CA . VAL A 1 339 ? 5.929 12.009 -9.850 1.00 92.25 339 VAL A CA 1
ATOM 2698 C C . VAL A 1 339 ? 4.702 12.915 -9.933 1.00 92.25 339 VAL A C 1
ATOM 2700 O O . VAL A 1 339 ? 3.833 12.699 -10.777 1.00 92.25 339 VAL A O 1
ATOM 2703 N N . THR A 1 340 ? 4.613 13.941 -9.078 1.00 87.62 340 THR A N 1
ATOM 2704 C CA . THR A 1 340 ? 3.496 14.900 -9.113 1.00 87.62 340 THR A CA 1
ATOM 2705 C C . THR A 1 340 ? 3.749 16.090 -10.034 1.00 87.62 340 THR A C 1
ATOM 2707 O O . THR A 1 340 ? 2.808 16.838 -10.317 1.00 87.62 340 THR A O 1
ATOM 2710 N N . ASN A 1 341 ? 4.980 16.263 -10.533 1.00 80.56 341 ASN A N 1
ATOM 2711 C CA . ASN A 1 341 ? 5.276 17.323 -11.484 1.00 80.56 341 ASN A CA 1
ATOM 2712 C C . ASN A 1 341 ? 4.649 17.003 -12.851 1.00 80.56 341 ASN A C 1
ATOM 2714 O O . ASN A 1 341 ? 4.832 15.914 -13.398 1.00 80.56 341 ASN A O 1
ATOM 2718 N N . LYS A 1 342 ? 3.890 17.964 -13.384 1.00 71.56 342 LYS A N 1
ATOM 2719 C CA . LYS A 1 342 ? 3.223 17.875 -14.690 1.00 71.56 342 LYS A CA 1
ATOM 2720 C C . LYS A 1 342 ? 4.056 18.455 -15.834 1.00 71.56 342 LYS A C 1
ATOM 2722 O O . LYS A 1 342 ? 3.650 18.315 -16.984 1.00 71.56 342 LYS A O 1
ATOM 2727 N N . ASP A 1 343 ? 5.168 19.112 -15.521 1.00 75.00 343 ASP A N 1
ATOM 2728 C CA . ASP A 1 343 ? 6.089 19.652 -16.514 1.00 75.00 343 ASP A CA 1
ATOM 2729 C C . ASP A 1 343 ? 6.887 18.533 -17.209 1.00 75.00 343 ASP A C 1
ATOM 2731 O O . ASP A 1 343 ? 6.786 17.350 -16.868 1.00 75.00 343 ASP A O 1
ATOM 2735 N N . TRP A 1 344 ? 7.692 18.920 -18.199 1.00 69.19 344 TRP A N 1
ATOM 2736 C CA . TRP A 1 344 ? 8.604 18.025 -18.910 1.00 69.19 344 TRP A CA 1
ATOM 2737 C C . TRP A 1 344 ? 9.509 17.254 -17.935 1.00 69.19 344 TRP A C 1
ATOM 2739 O O . TRP A 1 344 ? 10.186 17.862 -17.103 1.00 69.19 344 TRP A O 1
ATOM 2749 N N . LEU A 1 345 ? 9.536 15.919 -18.050 1.00 85.31 345 LEU A N 1
ATOM 2750 C CA . LEU A 1 345 ? 10.527 15.094 -17.361 1.00 85.31 345 LEU A CA 1
ATOM 2751 C C . LEU A 1 345 ? 11.760 14.942 -18.233 1.00 85.31 345 LEU A C 1
ATOM 2753 O O . LEU A 1 345 ? 11.720 14.302 -19.281 1.00 85.31 345 LEU A O 1
ATOM 2757 N N . ASP A 1 346 ? 12.862 15.502 -17.757 1.00 88.12 346 ASP A N 1
ATOM 2758 C CA . ASP A 1 346 ? 14.173 15.212 -18.302 1.00 88.12 346 ASP A CA 1
ATOM 2759 C C . ASP A 1 346 ? 14.741 13.899 -17.743 1.00 88.12 346 ASP A C 1
ATOM 2761 O O . ASP A 1 346 ? 14.214 13.257 -16.828 1.00 88.12 346 ASP A O 1
ATOM 2765 N N . LYS A 1 347 ? 15.856 13.491 -18.342 1.00 90.69 347 LYS A N 1
ATOM 2766 C CA . LYS A 1 347 ? 16.578 12.277 -17.980 1.00 90.69 347 LYS A CA 1
ATOM 2767 C C . LYS A 1 347 ? 17.184 12.344 -16.576 1.00 90.69 347 LYS A C 1
ATOM 2769 O O . LYS A 1 347 ? 17.314 11.304 -15.936 1.00 90.69 347 LYS A O 1
ATOM 2774 N N . GLU A 1 348 ? 17.568 13.528 -16.098 1.00 91.75 348 GLU A N 1
ATOM 2775 C CA . GLU A 1 348 ? 18.172 13.699 -14.770 1.00 91.75 348 GLU A CA 1
ATOM 2776 C C . GLU A 1 348 ? 17.154 13.385 -13.672 1.00 91.75 348 GLU A C 1
ATOM 2778 O O . GLU A 1 348 ? 17.423 12.545 -12.817 1.00 91.75 348 GLU A O 1
ATOM 2783 N N . ARG A 1 349 ? 15.929 13.910 -13.779 1.00 92.44 349 ARG A N 1
ATOM 2784 C CA . ARG A 1 349 ? 14.830 13.589 -12.855 1.00 92.44 349 ARG A CA 1
ATOM 2785 C C . ARG A 1 349 ? 14.453 12.109 -12.853 1.00 92.44 349 ARG A C 1
ATOM 2787 O O . ARG A 1 349 ? 14.095 11.560 -11.813 1.00 92.44 349 ARG A O 1
ATOM 2794 N N . ILE A 1 350 ? 14.532 11.436 -14.001 1.00 94.38 350 ILE A N 1
ATOM 2795 C CA . ILE A 1 350 ? 14.292 9.986 -14.070 1.00 94.38 350 ILE A CA 1
ATOM 2796 C C . ILE A 1 350 ? 15.416 9.201 -13.391 1.00 94.38 350 ILE A C 1
ATOM 2798 O O . ILE A 1 350 ? 15.142 8.191 -12.739 1.00 94.38 350 ILE A O 1
ATOM 2802 N N . LYS A 1 351 ? 16.668 9.656 -13.500 1.00 93.81 351 LYS A N 1
ATOM 2803 C CA . LYS A 1 351 ? 17.789 9.061 -12.760 1.00 93.81 351 LYS A CA 1
ATOM 2804 C C . LYS A 1 351 ? 17.636 9.256 -11.255 1.00 93.81 351 LYS A C 1
ATOM 2806 O O . LYS A 1 351 ? 17.846 8.302 -10.516 1.00 93.81 351 LYS A O 1
ATOM 2811 N N . GLU A 1 352 ? 17.200 10.433 -10.810 1.00 93.94 352 GLU A N 1
ATOM 2812 C CA . GLU A 1 352 ? 16.884 10.687 -9.397 1.00 93.94 352 GLU A CA 1
ATOM 2813 C C . GLU A 1 352 ? 15.794 9.738 -8.883 1.00 93.94 352 GLU A C 1
ATOM 2815 O O . GLU A 1 352 ? 15.963 9.106 -7.842 1.00 93.94 352 GLU A O 1
ATOM 2820 N N . LEU A 1 353 ? 14.701 9.570 -9.639 1.00 95.12 353 LEU A N 1
ATOM 2821 C CA . LEU A 1 353 ? 13.649 8.609 -9.295 1.00 95.12 353 LEU A CA 1
ATOM 2822 C C . LEU A 1 353 ? 14.196 7.177 -9.226 1.00 95.12 353 LEU A C 1
ATOM 2824 O O . LEU A 1 353 ? 13.875 6.444 -8.294 1.00 95.12 353 LEU A O 1
ATOM 2828 N N . SER A 1 354 ? 15.037 6.801 -10.191 1.00 93.81 354 SER A N 1
ATOM 2829 C CA . SER A 1 354 ? 15.667 5.477 -10.262 1.00 93.81 354 SER A CA 1
ATOM 2830 C C . SER A 1 354 ? 16.561 5.205 -9.058 1.00 93.81 354 SER A C 1
ATOM 2832 O O . SER A 1 354 ? 16.444 4.141 -8.462 1.00 93.81 354 SER A O 1
ATOM 2834 N N . ALA A 1 355 ? 17.356 6.184 -8.626 1.00 92.88 355 ALA A N 1
ATOM 2835 C CA . ALA A 1 355 ? 18.177 6.066 -7.425 1.00 92.88 355 ALA A CA 1
ATOM 2836 C C . ALA A 1 355 ? 17.333 5.824 -6.159 1.00 92.88 355 ALA A C 1
ATOM 2838 O O . ALA A 1 355 ? 17.722 5.028 -5.306 1.00 92.88 355 ALA A O 1
ATOM 2839 N N . ILE A 1 356 ? 16.156 6.455 -6.054 1.00 93.88 356 ILE A N 1
ATOM 2840 C CA . ILE A 1 356 ? 15.233 6.241 -4.929 1.00 93.88 356 ILE A CA 1
ATOM 2841 C C . ILE A 1 356 ? 14.670 4.815 -4.954 1.00 93.88 356 ILE A C 1
ATOM 2843 O O . ILE A 1 356 ? 14.755 4.103 -3.956 1.00 93.88 356 ILE A O 1
ATOM 2847 N N . VAL A 1 357 ? 14.109 4.372 -6.085 1.00 91.31 357 VAL A N 1
ATOM 2848 C CA . VAL A 1 357 ? 13.432 3.063 -6.153 1.00 91.31 357 VAL A CA 1
ATOM 2849 C C . VAL A 1 357 ? 14.398 1.879 -6.158 1.00 91.31 357 VAL A C 1
ATOM 2851 O O . VAL A 1 357 ? 14.037 0.803 -5.690 1.00 91.31 357 VAL A O 1
ATOM 2854 N N . GLN A 1 358 ? 15.634 2.068 -6.631 1.00 89.19 358 GLN A N 1
ATOM 2855 C CA . GLN A 1 358 ? 16.678 1.040 -6.594 1.00 89.19 358 GLN A CA 1
ATOM 2856 C C . GLN A 1 358 ? 17.211 0.793 -5.177 1.00 89.19 358 GLN A C 1
ATOM 2858 O O . GLN A 1 358 ? 17.756 -0.281 -4.926 1.00 89.19 358 GLN A O 1
ATOM 2863 N N . ARG A 1 359 ? 17.003 1.725 -4.229 1.00 88.06 359 ARG A N 1
ATOM 2864 C CA . ARG A 1 359 ? 17.238 1.461 -2.797 1.00 88.06 359 ARG A CA 1
ATOM 2865 C C . ARG A 1 359 ? 16.347 0.315 -2.300 1.00 88.06 359 ARG A C 1
ATOM 2867 O O . ARG A 1 359 ? 16.756 -0.438 -1.423 1.00 88.06 359 ARG A O 1
ATOM 2874 N N . GLY A 1 360 ? 15.164 0.162 -2.900 1.00 86.81 360 GLY A N 1
ATOM 2875 C CA . GLY A 1 360 ? 14.219 -0.937 -2.723 1.00 86.81 360 GLY A CA 1
ATOM 2876 C C . GLY A 1 360 ? 12.773 -0.444 -2.623 1.00 86.81 360 GLY A C 1
ATOM 2877 O O . GLY A 1 360 ? 12.496 0.755 -2.675 1.00 86.81 360 GLY A O 1
ATOM 2878 N N . GLY A 1 361 ? 11.833 -1.378 -2.463 1.00 87.75 361 GLY A N 1
ATOM 2879 C CA . GLY A 1 361 ? 10.403 -1.073 -2.397 1.00 87.75 361 GLY A CA 1
ATOM 2880 C C . GLY A 1 361 ? 10.023 -0.076 -1.294 1.00 87.75 361 GLY A C 1
ATOM 2881 O O . GLY A 1 361 ? 10.658 -0.003 -0.238 1.00 87.75 361 GLY A O 1
ATOM 2882 N N . PHE A 1 362 ? 8.955 0.686 -1.545 1.00 95.12 362 PHE A N 1
ATOM 2883 C CA . PHE A 1 362 ? 8.389 1.627 -0.581 1.00 95.12 362 PHE A CA 1
ATOM 2884 C C . PHE A 1 362 ? 7.795 0.873 0.611 1.00 95.12 362 PHE A C 1
ATOM 2886 O O . PHE A 1 362 ? 6.782 0.183 0.474 1.00 95.12 362 PHE A O 1
ATOM 2893 N N . LEU A 1 363 ? 8.434 1.014 1.773 1.00 96.00 363 LEU A N 1
ATOM 2894 C CA . LEU A 1 363 ? 8.064 0.369 3.028 1.00 96.00 363 LEU A CA 1
ATOM 2895 C C . LEU A 1 363 ? 7.770 -1.134 2.854 1.00 96.00 363 LEU A C 1
ATOM 2897 O O . LEU A 1 363 ? 6.797 -1.657 3.405 1.00 96.00 363 LEU A O 1
ATOM 2901 N N . SER A 1 364 ? 8.579 -1.829 2.045 1.00 90.19 364 SER A N 1
ATOM 2902 C CA . SER A 1 364 ? 8.334 -3.221 1.645 1.00 90.19 364 SER A CA 1
ATOM 2903 C C . SER A 1 364 ? 8.410 -4.220 2.800 1.00 90.19 364 SER A C 1
ATOM 2905 O O . SER A 1 364 ? 7.817 -5.284 2.690 1.00 90.19 364 SER A O 1
ATOM 2907 N N . GLU A 1 365 ? 9.079 -3.872 3.904 1.00 92.00 365 GLU A N 1
ATOM 2908 C CA . GLU A 1 365 ? 9.156 -4.690 5.130 1.00 92.00 365 GLU A CA 1
ATOM 2909 C C . GLU A 1 365 ? 8.188 -4.216 6.235 1.00 92.00 365 GLU A C 1
ATOM 2911 O O . GLU A 1 365 ? 8.265 -4.656 7.381 1.00 92.00 365 GLU A O 1
ATOM 2916 N N . THR A 1 366 ? 7.286 -3.277 5.924 1.00 91.81 36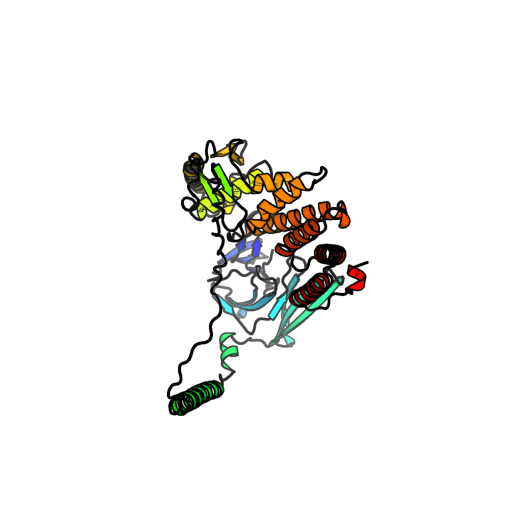6 THR A N 1
ATOM 2917 C CA . THR A 1 366 ? 6.256 -2.800 6.858 1.00 91.81 366 THR A CA 1
ATOM 2918 C C . THR A 1 366 ? 4.869 -3.242 6.420 1.00 91.81 366 THR A C 1
ATOM 2920 O O . THR A 1 366 ? 4.362 -2.774 5.401 1.00 91.81 366 THR A O 1
ATOM 2923 N N . ASP A 1 367 ? 4.209 -4.044 7.250 1.00 89.25 367 ASP A N 1
ATOM 2924 C CA . ASP A 1 367 ? 2.916 -4.654 6.931 1.00 89.25 367 ASP A CA 1
ATOM 2925 C C . ASP A 1 367 ? 1.783 -4.051 7.771 1.00 89.25 367 ASP A C 1
ATOM 2927 O O . ASP A 1 367 ? 1.315 -4.630 8.750 1.00 89.25 367 ASP A O 1
ATOM 2931 N N . TYR A 1 368 ? 1.343 -2.849 7.388 1.00 90.31 368 TYR A N 1
ATOM 2932 C CA . TYR A 1 368 ? 0.105 -2.258 7.901 1.00 90.31 368 TYR A CA 1
ATOM 2933 C C . TYR A 1 368 ? -0.961 -2.250 6.802 1.00 90.31 368 TYR A C 1
ATOM 2935 O O . TYR A 1 368 ? -0.717 -1.719 5.727 1.00 90.31 368 TYR A O 1
ATOM 2943 N N . GLU A 1 369 ? -2.171 -2.732 7.085 1.00 86.62 369 GLU A N 1
ATOM 2944 C CA . GLU A 1 369 ? -3.268 -2.809 6.096 1.00 86.62 369 GLU A CA 1
ATOM 2945 C C . GLU A 1 369 ? -3.578 -1.449 5.435 1.00 86.62 369 GLU A C 1
ATOM 2947 O O . GLU A 1 369 ? -3.780 -1.347 4.227 1.00 86.62 369 GLU A O 1
ATOM 2952 N N . TRP A 1 370 ? -3.548 -0.354 6.204 1.00 91.12 370 TRP A N 1
ATOM 2953 C CA . TRP A 1 370 ? -3.795 0.989 5.663 1.00 91.12 370 TRP A CA 1
ATOM 2954 C C . TRP A 1 370 ? -2.690 1.466 4.702 1.00 91.12 370 TRP A C 1
ATOM 2956 O O . TRP A 1 370 ? -2.919 2.377 3.897 1.00 91.12 370 TRP A O 1
ATOM 2966 N N . LEU A 1 371 ? -1.495 0.874 4.785 1.00 93.69 371 LEU A N 1
ATOM 2967 C CA . LEU A 1 371 ? -0.326 1.240 3.993 1.00 93.69 371 LEU A CA 1
ATOM 2968 C C . LEU A 1 371 ? -0.382 0.661 2.574 1.00 93.69 371 LEU A C 1
ATOM 2970 O O . LEU A 1 371 ? 0.197 1.260 1.669 1.00 93.69 371 LEU A O 1
ATOM 2974 N N . ASP A 1 372 ? -1.127 -0.423 2.348 1.00 89.62 372 ASP A N 1
ATOM 2975 C CA . ASP A 1 372 ? -1.237 -1.077 1.036 1.00 89.62 372 ASP A CA 1
ATOM 2976 C C . ASP A 1 372 ? -1.733 -0.115 -0.046 1.00 89.62 372 ASP A C 1
ATOM 2978 O O . ASP A 1 372 ? -1.213 -0.092 -1.161 1.00 89.62 372 ASP A O 1
ATOM 2982 N N . SER A 1 373 ? -2.666 0.772 0.312 1.00 89.81 373 SER A N 1
ATOM 2983 C CA . SER A 1 373 ? -3.147 1.823 -0.590 1.00 89.81 373 SER A CA 1
ATOM 2984 C C . SER A 1 373 ? -2.038 2.788 -1.034 1.00 89.81 373 SER A C 1
ATOM 2986 O O . SER A 1 373 ? -1.999 3.187 -2.197 1.00 89.81 373 SER A O 1
ATOM 2988 N N . PHE A 1 374 ? -1.100 3.125 -0.141 1.00 93.56 374 PHE A N 1
ATOM 2989 C CA . PHE A 1 374 ? 0.065 3.942 -0.478 1.00 93.56 374 PHE A CA 1
ATOM 2990 C C . PHE A 1 374 ? 1.090 3.154 -1.300 1.00 93.56 374 PHE A C 1
ATOM 2992 O O . PHE A 1 374 ? 1.630 3.707 -2.253 1.00 93.56 374 PHE A O 1
ATOM 2999 N N . LYS A 1 375 ? 1.347 1.878 -0.975 1.00 93.75 375 LYS A N 1
ATOM 3000 C CA . LYS A 1 375 ? 2.273 1.018 -1.739 1.00 93.75 375 LYS A CA 1
ATOM 3001 C C . LYS A 1 375 ? 1.808 0.830 -3.185 1.00 93.75 375 LYS A C 1
ATOM 3003 O O . LYS A 1 375 ? 2.603 0.980 -4.116 1.00 93.75 375 LYS A O 1
ATOM 3008 N N . ALA A 1 376 ? 0.517 0.559 -3.374 1.00 92.00 376 ALA A N 1
ATOM 3009 C CA . ALA A 1 376 ? -0.093 0.437 -4.693 1.00 92.00 376 ALA A CA 1
ATOM 3010 C C . ALA A 1 376 ? -0.007 1.760 -5.464 1.00 92.00 376 ALA A C 1
ATOM 3012 O O . ALA A 1 376 ? 0.426 1.784 -6.614 1.00 92.00 376 ALA A O 1
ATOM 3013 N N . GLU A 1 377 ? -0.349 2.876 -4.812 1.00 93.56 377 GLU A N 1
ATOM 3014 C CA . GLU A 1 377 ? -0.250 4.203 -5.418 1.00 93.56 377 GLU A CA 1
ATOM 3015 C C . GLU A 1 377 ? 1.182 4.534 -5.861 1.00 93.56 377 GLU A C 1
ATOM 3017 O O . GLU A 1 377 ? 1.368 5.020 -6.978 1.00 93.56 377 GLU A O 1
ATOM 3022 N N . VAL A 1 378 ? 2.181 4.264 -5.014 1.00 94.50 378 VAL A N 1
ATOM 3023 C CA . VAL A 1 378 ? 3.595 4.485 -5.342 1.00 94.50 378 VAL A CA 1
ATOM 3024 C C . VAL A 1 378 ? 3.998 3.661 -6.559 1.00 94.50 378 VAL A C 1
ATOM 3026 O O . VAL A 1 378 ? 4.533 4.218 -7.512 1.00 94.50 378 VAL A O 1
ATOM 3029 N N . SER A 1 379 ? 3.674 2.368 -6.574 1.00 92.50 379 SER A N 1
ATOM 3030 C CA . SER A 1 379 ? 4.006 1.475 -7.693 1.00 92.50 379 SER A CA 1
ATOM 3031 C C . SER A 1 379 ? 3.411 1.983 -9.012 1.00 92.50 379 SER A C 1
ATOM 3033 O O . SER A 1 379 ? 4.128 2.158 -9.997 1.00 92.50 379 SER A O 1
ATOM 3035 N N . ILE A 1 380 ? 2.121 2.339 -9.009 1.00 93.06 380 ILE A N 1
ATOM 3036 C CA . ILE A 1 380 ? 1.419 2.882 -10.183 1.00 93.06 380 ILE A CA 1
ATOM 3037 C C . ILE A 1 380 ? 2.049 4.202 -10.652 1.00 93.06 380 ILE A C 1
ATOM 3039 O O . ILE A 1 380 ? 2.238 4.424 -11.847 1.00 93.06 380 ILE A O 1
ATOM 3043 N N . GLN A 1 381 ? 2.368 5.112 -9.731 1.00 94.62 381 GLN A N 1
ATOM 3044 C CA . GLN A 1 381 ? 2.957 6.410 -10.066 1.00 94.62 381 GLN A CA 1
ATOM 3045 C C . GLN A 1 381 ? 4.380 6.293 -10.613 1.00 94.62 381 GLN A C 1
ATOM 3047 O O . GLN A 1 381 ? 4.711 7.016 -11.554 1.00 94.62 381 GLN A O 1
ATOM 3052 N N . VAL A 1 382 ? 5.202 5.394 -10.063 1.00 93.88 382 VAL A N 1
ATOM 305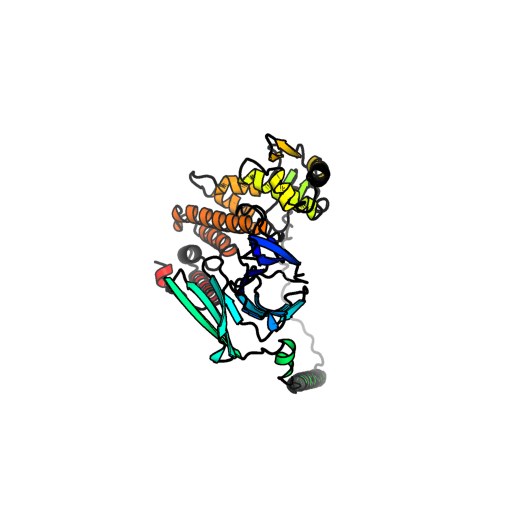3 C CA . VAL A 1 382 ? 6.550 5.110 -10.572 1.00 93.88 382 VAL A CA 1
ATOM 3054 C C . VAL A 1 382 ? 6.469 4.603 -12.011 1.00 93.88 382 VAL A C 1
ATOM 3056 O O . VAL A 1 382 ? 7.062 5.219 -12.897 1.00 93.88 382 VAL A O 1
ATOM 3059 N N . ILE A 1 383 ? 5.672 3.556 -12.259 1.00 94.44 383 ILE A N 1
ATOM 3060 C CA . ILE A 1 383 ? 5.488 2.972 -13.597 1.00 94.44 383 ILE A CA 1
ATOM 3061 C C 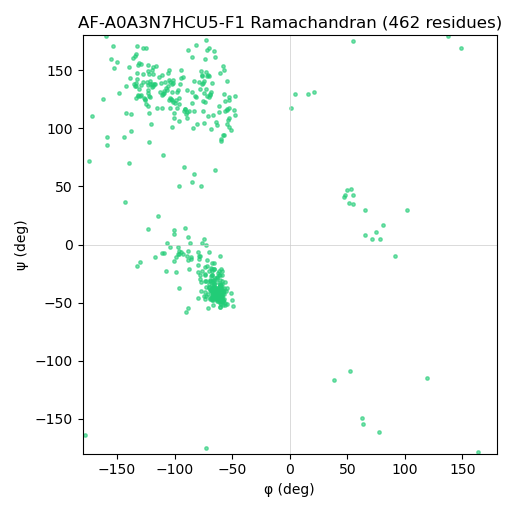. ILE A 1 383 ? 5.021 4.043 -14.587 1.00 94.44 383 ILE A C 1
ATOM 3063 O O . ILE A 1 383 ? 5.669 4.273 -15.606 1.00 94.44 383 ILE A O 1
ATOM 3067 N N . ASN A 1 384 ? 3.955 4.777 -14.256 1.00 94.06 384 ASN A N 1
ATOM 3068 C CA . ASN A 1 384 ? 3.415 5.824 -15.128 1.00 94.06 384 ASN A CA 1
ATOM 3069 C C . ASN A 1 384 ? 4.425 6.944 -15.415 1.00 94.06 384 ASN A C 1
ATOM 3071 O O . ASN A 1 384 ? 4.421 7.528 -16.498 1.00 94.06 384 ASN A O 1
ATOM 3075 N N . THR A 1 385 ? 5.284 7.273 -14.449 1.00 94.19 385 THR A N 1
ATOM 3076 C CA . THR A 1 385 ? 6.313 8.304 -14.623 1.00 94.19 385 THR A CA 1
ATOM 3077 C C . THR A 1 385 ? 7.408 7.830 -15.576 1.00 94.19 385 THR A C 1
ATOM 3079 O O . THR A 1 385 ? 7.795 8.585 -16.470 1.00 94.19 385 THR A O 1
ATOM 3082 N N . TYR A 1 386 ? 7.855 6.578 -15.448 1.00 94.50 386 TYR A N 1
ATOM 3083 C CA . TYR A 1 386 ? 8.796 5.979 -16.395 1.00 94.50 386 TYR A CA 1
ATOM 3084 C C . TYR A 1 386 ? 8.209 5.851 -17.800 1.00 94.50 386 TYR A C 1
ATOM 3086 O O . TYR A 1 386 ? 8.873 6.219 -18.767 1.00 94.50 386 TYR A O 1
ATOM 3094 N N . MET A 1 387 ? 6.954 5.415 -17.917 1.00 94.00 387 MET A N 1
ATOM 3095 C CA . MET A 1 387 ? 6.271 5.298 -19.206 1.00 94.00 387 MET A CA 1
ATOM 3096 C C . MET A 1 387 ? 6.116 6.652 -19.900 1.00 94.00 387 MET A C 1
ATOM 3098 O O . MET A 1 387 ? 6.461 6.778 -21.072 1.00 94.00 387 MET A O 1
ATOM 3102 N N . ARG A 1 388 ? 5.723 7.701 -19.166 1.00 92.38 388 ARG A N 1
ATOM 3103 C CA . ARG A 1 388 ? 5.643 9.066 -19.711 1.00 92.38 388 ARG A CA 1
ATOM 3104 C C . ARG A 1 388 ? 6.987 9.556 -20.256 1.00 92.38 388 ARG A C 1
ATOM 3106 O O . ARG A 1 388 ? 7.016 10.259 -21.263 1.00 92.38 388 ARG A O 1
ATOM 3113 N N . PHE A 1 389 ? 8.097 9.220 -19.600 1.00 93.19 389 PHE A N 1
ATOM 3114 C CA . PHE A 1 389 ? 9.421 9.530 -20.139 1.00 93.19 389 PHE A CA 1
ATOM 3115 C C . PHE A 1 389 ? 9.709 8.713 -21.405 1.00 93.19 389 PHE A C 1
ATOM 3117 O O . PHE A 1 389 ? 10.111 9.281 -22.419 1.00 93.19 389 PHE A O 1
ATOM 3124 N N . ALA A 1 390 ? 9.456 7.403 -21.367 1.00 92.88 390 ALA A N 1
ATOM 3125 C CA . ALA A 1 390 ? 9.730 6.498 -22.478 1.00 92.88 390 ALA A CA 1
ATOM 3126 C C . ALA A 1 390 ? 8.965 6.858 -23.762 1.00 92.88 390 ALA A C 1
ATOM 3128 O O . ALA A 1 390 ? 9.522 6.737 -24.848 1.00 92.88 390 ALA A O 1
ATOM 3129 N N . GLU A 1 391 ? 7.725 7.341 -23.650 1.00 90.31 391 GLU A N 1
ATOM 3130 C CA . GLU A 1 391 ? 6.910 7.803 -24.786 1.00 90.31 391 GLU A CA 1
ATOM 3131 C C . GLU A 1 391 ? 7.509 9.017 -25.511 1.00 90.31 391 GLU A C 1
ATOM 3133 O O . GLU A 1 391 ? 7.283 9.202 -26.707 1.00 90.31 391 GLU A O 1
ATOM 3138 N N . ASN A 1 392 ? 8.266 9.851 -24.794 1.00 88.19 392 ASN A N 1
ATOM 3139 C CA . ASN A 1 392 ? 8.861 11.073 -25.331 1.00 88.19 392 ASN A CA 1
ATOM 3140 C C . ASN A 1 392 ? 10.337 10.903 -25.727 1.00 88.19 392 ASN A C 1
ATOM 3142 O O . ASN A 1 392 ? 10.897 11.781 -26.383 1.00 88.19 392 ASN A O 1
ATOM 3146 N N . ALA A 1 393 ? 10.966 9.790 -25.345 1.00 89.31 393 ALA A N 1
ATOM 3147 C CA . ALA A 1 393 ? 12.355 9.480 -25.655 1.00 89.31 393 ALA A CA 1
ATOM 3148 C C . ALA A 1 393 ? 12.466 8.627 -26.928 1.00 89.31 393 ALA A C 1
ATOM 3150 O O . ALA A 1 393 ? 11.659 7.729 -27.171 1.00 89.31 393 ALA A O 1
ATOM 3151 N N . GLN A 1 394 ? 13.496 8.866 -27.742 1.00 91.19 394 GLN A N 1
ATOM 3152 C CA . GLN A 1 394 ? 13.836 7.949 -28.828 1.00 91.19 394 GLN A CA 1
ATOM 3153 C C . GLN A 1 394 ? 14.816 6.896 -28.316 1.00 91.19 394 GLN A C 1
ATOM 3155 O O . GLN A 1 394 ? 15.832 7.221 -27.705 1.00 91.19 394 GLN A O 1
ATOM 3160 N N . ILE A 1 395 ? 14.555 5.623 -28.624 1.00 91.25 395 ILE A N 1
ATOM 3161 C CA . ILE A 1 395 ? 15.454 4.513 -28.260 1.00 91.25 395 ILE A CA 1
ATOM 3162 C C . ILE A 1 395 ? 16.874 4.740 -28.800 1.00 91.25 395 ILE A C 1
ATOM 3164 O O . ILE A 1 395 ? 17.841 4.346 -28.160 1.00 91.25 395 ILE A O 1
ATOM 3168 N N . SER A 1 396 ? 17.007 5.394 -29.956 1.00 91.50 396 SER A N 1
ATOM 3169 C CA . SER A 1 396 ? 18.300 5.703 -30.571 1.00 91.50 396 SER A CA 1
ATOM 3170 C C . SER A 1 396 ? 19.164 6.682 -29.778 1.00 91.50 396 SER A C 1
ATOM 3172 O O . SER A 1 396 ? 20.369 6.716 -30.016 1.00 91.50 396 SER A O 1
ATOM 3174 N N . ASP A 1 397 ? 18.568 7.485 -28.892 1.00 92.38 397 ASP A N 1
ATOM 3175 C CA . ASP A 1 397 ? 19.283 8.535 -28.161 1.00 92.38 397 ASP A CA 1
ATOM 3176 C C . ASP A 1 397 ? 20.112 7.951 -27.011 1.00 92.38 397 ASP A C 1
ATOM 3178 O O . ASP A 1 397 ? 21.235 8.393 -26.773 1.00 92.38 397 ASP A O 1
ATOM 3182 N N . ASP A 1 398 ? 19.561 6.960 -26.301 1.00 94.31 398 ASP A N 1
ATOM 3183 C CA . ASP A 1 398 ? 20.256 6.195 -25.260 1.00 94.31 398 ASP A CA 1
ATOM 3184 C C . ASP A 1 398 ? 19.561 4.833 -25.028 1.00 94.31 398 ASP A C 1
ATOM 3186 O O . ASP A 1 398 ? 18.679 4.713 -24.166 1.00 94.31 398 ASP A O 1
ATOM 3190 N N . PRO A 1 399 ? 19.896 3.801 -25.819 1.00 94.81 399 PRO A N 1
ATOM 3191 C CA . PRO A 1 399 ? 19.246 2.500 -25.722 1.00 94.81 399 PRO A CA 1
ATOM 3192 C C . PRO A 1 399 ? 19.586 1.770 -24.414 1.00 94.81 399 PRO A C 1
ATOM 3194 O O . PRO A 1 399 ? 18.732 1.055 -23.885 1.00 94.81 399 PRO A O 1
ATOM 3197 N N . GLU A 1 400 ? 20.782 1.960 -23.854 1.00 95.62 400 GLU A N 1
ATOM 3198 C CA . GLU A 1 400 ? 21.169 1.404 -22.556 1.00 95.62 400 GLU A CA 1
ATOM 3199 C C . GLU A 1 400 ? 20.254 1.916 -21.436 1.00 95.62 400 GLU A C 1
ATOM 3201 O O . GLU A 1 400 ? 19.754 1.128 -20.629 1.00 95.62 400 GLU A O 1
ATOM 3206 N N . PHE A 1 401 ? 19.959 3.218 -21.429 1.00 94.69 401 PHE A N 1
ATOM 3207 C CA . PHE A 1 401 ? 19.052 3.819 -20.457 1.00 94.69 401 PHE A CA 1
ATOM 3208 C C . PHE A 1 401 ? 17.612 3.323 -20.612 1.00 94.69 401 PHE A C 1
ATOM 3210 O O . PHE A 1 401 ? 16.921 3.116 -19.617 1.00 94.69 401 PHE A O 1
ATOM 3217 N N . MET A 1 402 ? 17.152 3.071 -21.841 1.00 96.19 402 MET A N 1
ATOM 3218 C CA . MET A 1 402 ? 15.822 2.489 -22.067 1.00 96.19 402 MET A CA 1
ATOM 3219 C C . MET A 1 402 ? 15.723 1.053 -21.531 1.00 96.19 402 MET A C 1
ATOM 3221 O O . MET A 1 402 ? 14.674 0.657 -21.020 1.00 96.19 402 MET A O 1
ATOM 3225 N N . VAL A 1 403 ? 16.812 0.276 -21.594 1.00 96.00 403 VAL A N 1
ATOM 3226 C CA . VAL A 1 403 ? 16.883 -1.046 -20.950 1.00 96.00 403 VAL A CA 1
ATOM 3227 C C . VAL A 1 403 ? 16.842 -0.919 -19.427 1.00 96.00 403 VAL A C 1
ATOM 3229 O O . VAL A 1 403 ? 16.121 -1.681 -18.783 1.00 96.00 403 VAL A O 1
ATOM 3232 N N . GLU A 1 404 ? 17.583 0.028 -18.848 1.00 93.19 404 GLU A N 1
ATOM 3233 C CA . GLU A 1 404 ? 17.562 0.296 -17.404 1.00 93.19 404 GLU A CA 1
ATOM 3234 C C . GLU A 1 404 ? 16.159 0.694 -16.926 1.00 93.19 404 GLU A C 1
ATOM 3236 O O . GLU A 1 404 ? 15.635 0.109 -15.980 1.00 93.19 404 GLU A O 1
ATOM 3241 N N . LEU A 1 405 ? 15.514 1.621 -17.633 1.00 94.31 405 LEU A N 1
ATOM 3242 C CA . LEU A 1 405 ? 14.160 2.076 -17.338 1.00 94.31 405 LEU A CA 1
ATOM 3243 C C . LEU A 1 405 ? 13.148 0.924 -17.379 1.00 94.31 405 LEU A C 1
ATOM 3245 O O . LEU A 1 405 ? 12.343 0.780 -16.462 1.00 94.31 405 LEU A O 1
ATOM 3249 N N . ALA A 1 406 ? 13.227 0.056 -18.391 1.00 95.50 406 ALA A N 1
ATOM 3250 C CA . ALA A 1 406 ? 12.380 -1.130 -18.461 1.00 95.50 406 ALA A CA 1
ATOM 3251 C C . ALA A 1 406 ? 12.644 -2.115 -17.307 1.00 95.50 406 ALA A C 1
ATOM 3253 O O . ALA A 1 406 ? 11.701 -2.674 -16.755 1.00 95.50 406 ALA A O 1
ATOM 3254 N N . ASN A 1 407 ? 13.904 -2.308 -16.897 1.00 92.25 407 ASN A N 1
ATOM 3255 C CA . ASN A 1 407 ? 14.232 -3.133 -15.727 1.00 92.25 407 ASN A CA 1
ATOM 3256 C C . ASN A 1 407 ? 13.649 -2.554 -14.432 1.00 92.25 407 ASN A C 1
ATOM 3258 O O . ASN A 1 407 ? 13.136 -3.312 -13.612 1.00 92.25 407 ASN A O 1
ATOM 3262 N N . ASN A 1 408 ? 13.688 -1.229 -14.269 1.00 91.06 408 ASN A N 1
ATOM 3263 C CA . ASN A 1 408 ? 13.083 -0.561 -13.119 1.00 91.06 408 ASN A CA 1
ATOM 3264 C C . ASN A 1 408 ? 11.557 -0.747 -13.110 1.00 91.06 408 ASN A C 1
ATOM 3266 O O . ASN A 1 408 ? 10.993 -0.966 -12.045 1.00 91.06 408 ASN A O 1
ATOM 3270 N N . ILE A 1 409 ? 10.886 -0.733 -14.271 1.00 93.44 409 ILE A N 1
ATOM 3271 C CA . ILE A 1 409 ? 9.447 -1.046 -14.363 1.00 93.44 409 ILE A CA 1
ATOM 3272 C C . ILE A 1 409 ? 9.174 -2.504 -13.967 1.00 93.44 409 ILE A C 1
ATOM 3274 O O . ILE A 1 409 ? 8.280 -2.750 -13.160 1.00 93.44 409 ILE A O 1
ATOM 3278 N N . PHE A 1 410 ? 9.975 -3.461 -14.452 1.00 90.19 410 PHE A N 1
ATOM 3279 C CA . PHE A 1 410 ? 9.801 -4.884 -14.131 1.00 90.19 410 PHE A CA 1
ATOM 3280 C C . PHE A 1 410 ? 9.944 -5.229 -12.650 1.00 90.19 410 PHE A C 1
ATOM 3282 O O . PHE A 1 410 ? 9.420 -6.250 -12.213 1.00 90.19 410 PHE A O 1
ATOM 3289 N N . TYR A 1 411 ? 10.634 -4.393 -11.874 1.00 87.31 411 TYR A N 1
ATOM 3290 C CA . TYR A 1 411 ? 10.687 -4.549 -10.424 1.00 87.31 411 TYR A CA 1
ATOM 3291 C C . TYR A 1 411 ? 9.304 -4.384 -9.768 1.00 87.31 411 TYR A C 1
ATOM 3293 O O . TYR A 1 411 ? 9.022 -5.034 -8.765 1.00 87.31 411 TYR A O 1
ATOM 3301 N N . PHE A 1 412 ? 8.441 -3.539 -10.341 1.00 87.19 412 PHE A N 1
ATOM 3302 C CA . PHE A 1 412 ? 7.084 -3.291 -9.848 1.00 87.19 412 PHE A CA 1
ATOM 3303 C C . PHE A 1 412 ? 6.030 -4.140 -10.564 1.00 87.19 412 PHE A C 1
ATOM 3305 O O . PHE A 1 412 ? 5.080 -4.587 -9.927 1.00 87.19 412 PHE A O 1
ATOM 3312 N N . ASP A 1 413 ? 6.194 -4.357 -11.869 1.00 90.12 413 ASP A N 1
ATOM 3313 C CA . ASP A 1 413 ? 5.285 -5.155 -12.690 1.00 90.12 413 ASP A CA 1
ATOM 3314 C C . ASP A 1 413 ? 6.076 -6.059 -13.657 1.00 90.12 413 ASP A C 1
ATOM 3316 O O . ASP A 1 413 ? 6.496 -5.604 -14.727 1.00 90.12 413 ASP A O 1
ATOM 3320 N N . PRO A 1 414 ? 6.290 -7.345 -13.314 1.00 89.94 414 PRO A N 1
ATOM 3321 C CA . PRO A 1 414 ? 7.088 -8.267 -14.124 1.00 89.94 414 PRO A CA 1
ATOM 3322 C C . PRO A 1 414 ? 6.442 -8.613 -15.475 1.00 89.94 414 PRO A C 1
ATOM 3324 O O . PRO A 1 414 ? 7.128 -9.116 -16.365 1.00 89.94 414 PRO A O 1
ATOM 3327 N N . VAL A 1 415 ? 5.143 -8.341 -15.644 1.00 93.25 415 VAL A N 1
ATOM 3328 C CA . VAL A 1 415 ? 4.360 -8.657 -16.848 1.00 93.25 415 VAL A CA 1
ATOM 3329 C C . VAL A 1 415 ? 3.881 -7.401 -17.578 1.00 93.25 415 VAL A C 1
ATOM 3331 O O . VAL A 1 415 ? 2.951 -7.459 -18.382 1.00 93.25 415 VAL A O 1
ATOM 3334 N N . HIS A 1 416 ? 4.591 -6.285 -17.398 1.00 94.81 416 HIS A N 1
ATOM 3335 C CA . HIS A 1 416 ? 4.330 -5.049 -18.128 1.00 94.81 416 HIS A CA 1
ATOM 3336 C C . HIS A 1 416 ? 4.726 -5.158 -19.614 1.00 94.81 416 HIS A C 1
ATOM 3338 O O . HIS A 1 416 ? 5.909 -5.199 -19.974 1.00 94.81 416 HIS A O 1
ATOM 3344 N N . GLU A 1 417 ? 3.731 -5.161 -20.504 1.00 94.50 417 GLU A N 1
ATOM 3345 C CA . GLU A 1 417 ? 3.917 -5.397 -21.945 1.00 94.50 417 GLU A CA 1
ATOM 3346 C C . GLU A 1 417 ? 4.772 -4.325 -22.635 1.00 94.50 417 GLU A C 1
ATOM 3348 O O . GLU A 1 417 ? 5.683 -4.636 -23.407 1.00 94.50 417 GLU A O 1
ATOM 3353 N N . GLU A 1 418 ? 4.499 -3.049 -22.371 1.00 94.62 418 GLU A N 1
ATOM 3354 C CA . GLU A 1 418 ? 5.191 -1.936 -23.022 1.00 94.62 418 GLU A CA 1
ATOM 3355 C C . GLU A 1 418 ? 6.659 -1.861 -22.596 1.00 94.62 418 GLU A C 1
ATOM 3357 O O . GLU A 1 418 ? 7.530 -1.675 -23.447 1.00 94.62 418 GLU A O 1
ATOM 3362 N N . ALA A 1 419 ? 6.960 -2.078 -21.310 1.00 95.31 419 ALA A N 1
ATOM 3363 C CA . ALA A 1 419 ? 8.334 -2.158 -20.818 1.00 95.31 419 ALA A CA 1
ATOM 3364 C C . ALA A 1 419 ? 9.105 -3.308 -21.487 1.00 95.31 419 ALA A C 1
ATOM 3366 O O . ALA A 1 419 ? 10.260 -3.139 -21.891 1.00 95.31 419 ALA A O 1
ATOM 3367 N N . MET A 1 420 ? 8.449 -4.457 -21.691 1.00 96.88 420 MET A N 1
ATOM 3368 C CA . MET A 1 420 ? 9.010 -5.570 -22.458 1.00 96.88 420 MET A CA 1
ATOM 3369 C C . MET A 1 420 ? 9.311 -5.179 -23.902 1.00 96.88 420 MET A C 1
ATOM 3371 O O . MET A 1 420 ? 10.416 -5.455 -24.383 1.00 96.88 420 MET A O 1
ATOM 3375 N N . SER A 1 421 ? 8.390 -4.485 -24.572 1.00 96.25 421 SER A N 1
ATOM 3376 C CA . SER A 1 421 ? 8.618 -4.009 -25.937 1.00 96.25 421 SER A CA 1
ATOM 3377 C C . SER A 1 421 ? 9.785 -3.029 -26.017 1.00 96.25 421 SER A C 1
ATOM 3379 O O . SER A 1 421 ? 10.686 -3.217 -26.839 1.00 96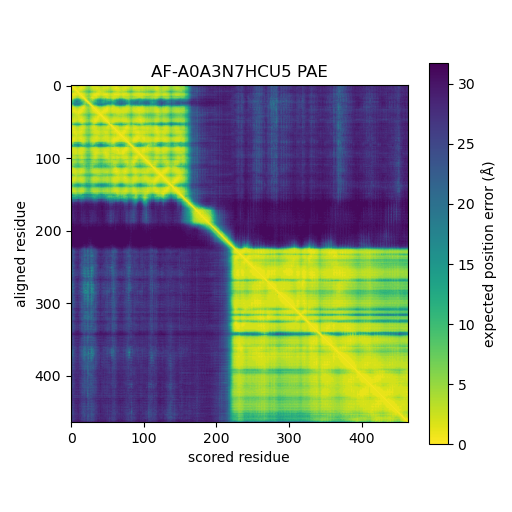.25 421 SER A O 1
ATOM 3381 N N . ILE A 1 422 ? 9.831 -2.041 -25.119 1.00 96.38 422 ILE A N 1
ATOM 3382 C CA . ILE A 1 422 ? 10.922 -1.066 -25.018 1.00 96.38 422 ILE A CA 1
ATOM 3383 C C . ILE A 1 422 ? 12.265 -1.784 -24.865 1.00 96.38 422 ILE A C 1
ATOM 3385 O O . ILE A 1 422 ? 13.189 -1.535 -25.643 1.00 96.38 422 ILE A O 1
ATOM 3389 N N . LYS A 1 423 ? 12.368 -2.719 -23.912 1.00 97.56 423 LYS A N 1
ATOM 3390 C CA . LYS A 1 423 ? 13.607 -3.460 -23.652 1.00 97.56 423 LYS A CA 1
ATOM 3391 C C . LYS A 1 423 ? 14.039 -4.292 -24.855 1.00 97.56 423 LYS A C 1
ATOM 3393 O O . LYS A 1 423 ? 15.210 -4.258 -25.227 1.00 97.56 423 LYS A O 1
ATOM 3398 N N . CYS A 1 424 ? 13.114 -5.016 -25.487 1.00 97.50 424 CYS A N 1
ATOM 3399 C CA . CYS A 1 424 ? 13.418 -5.826 -26.667 1.00 97.50 424 CYS A CA 1
ATOM 3400 C C . CYS A 1 424 ? 13.923 -4.966 -27.830 1.00 97.50 424 CYS A C 1
ATOM 3402 O O . CYS A 1 424 ? 14.933 -5.306 -28.448 1.00 97.50 424 CYS A O 1
ATOM 3404 N N . ARG A 1 425 ? 13.257 -3.837 -28.101 1.00 96.31 425 ARG A N 1
ATOM 3405 C CA . ARG A 1 425 ? 13.632 -2.905 -29.172 1.00 96.31 425 ARG A CA 1
ATOM 3406 C C . ARG A 1 425 ? 14.979 -2.241 -28.899 1.00 96.31 425 ARG A C 1
ATOM 3408 O O . ARG A 1 425 ? 15.810 -2.193 -29.801 1.00 96.31 425 ARG A O 1
ATOM 3415 N N . ALA A 1 426 ? 15.236 -1.806 -27.667 1.00 97.12 426 ALA A N 1
ATOM 3416 C CA . ALA A 1 426 ? 16.519 -1.226 -27.271 1.00 97.12 426 ALA A CA 1
ATOM 3417 C C . ALA A 1 426 ? 17.675 -2.236 -27.377 1.00 97.12 426 ALA A C 1
ATOM 3419 O O . ALA A 1 426 ? 18.713 -1.939 -27.967 1.00 97.12 426 ALA A O 1
ATOM 3420 N N . LEU A 1 427 ? 17.479 -3.468 -26.898 1.00 97.25 427 LEU A N 1
ATOM 3421 C CA . LEU A 1 427 ? 18.460 -4.547 -27.039 1.00 97.25 427 LEU A CA 1
ATOM 3422 C C . LEU A 1 427 ? 18.735 -4.897 -28.505 1.00 97.25 427 LEU A C 1
ATOM 3424 O O . LEU A 1 427 ? 19.893 -5.061 -28.889 1.00 97.25 427 LEU A O 1
ATOM 3428 N N . ALA A 1 428 ? 17.693 -4.991 -29.333 1.00 96.12 428 ALA A N 1
ATOM 3429 C CA . ALA A 1 428 ? 17.843 -5.245 -30.761 1.00 96.12 428 ALA A CA 1
ATOM 343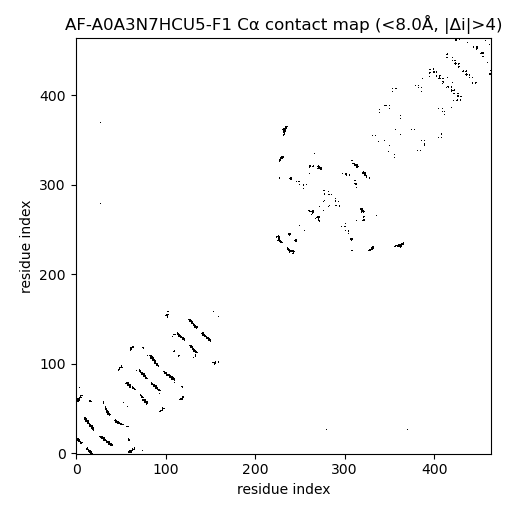0 C C . ALA A 1 428 ? 18.574 -4.097 -31.474 1.00 96.12 428 ALA A C 1
ATOM 3432 O O . ALA A 1 428 ? 19.418 -4.365 -32.328 1.00 96.12 428 ALA A O 1
ATOM 3433 N N . TYR A 1 429 ? 18.303 -2.844 -31.095 1.00 96.00 429 TYR A N 1
ATOM 3434 C CA . TYR A 1 429 ? 18.996 -1.665 -31.620 1.00 96.00 429 TYR A CA 1
ATOM 3435 C C . TYR A 1 429 ? 20.502 -1.698 -31.314 1.00 96.00 429 TYR A C 1
ATOM 3437 O O . TYR A 1 429 ? 21.314 -1.377 -32.177 1.00 96.00 429 TYR A O 1
ATOM 3445 N N . MET A 1 430 ? 20.888 -2.183 -30.129 1.00 96.38 430 MET A N 1
ATOM 3446 C CA . MET A 1 430 ? 22.293 -2.399 -29.749 1.00 96.38 430 MET A CA 1
ATOM 3447 C C . MET A 1 430 ? 22.936 -3.646 -30.392 1.00 96.38 430 MET A C 1
ATOM 3449 O O . MET A 1 430 ? 24.086 -3.965 -30.098 1.00 96.38 430 MET A O 1
ATOM 3453 N N . GLY A 1 431 ? 22.216 -4.395 -31.236 1.00 94.69 431 GLY A N 1
ATOM 3454 C CA . GLY A 1 431 ? 22.694 -5.646 -31.842 1.00 94.69 431 GLY A CA 1
ATOM 3455 C C . GLY A 1 431 ? 22.645 -6.869 -30.914 1.00 94.69 431 GLY A C 1
ATOM 3456 O O . GLY A 1 431 ? 23.055 -7.965 -31.303 1.00 94.69 431 GLY A O 1
ATOM 3457 N N . ASN A 1 432 ? 22.091 -6.730 -29.705 1.00 96.00 432 ASN A N 1
ATOM 3458 C CA . ASN A 1 432 ? 21.970 -7.790 -28.700 1.00 96.00 432 ASN A CA 1
ATOM 3459 C C . ASN A 1 432 ? 20.717 -8.659 -28.930 1.00 96.00 432 ASN A C 1
ATOM 3461 O O . ASN A 1 432 ? 19.888 -8.846 -28.038 1.00 96.00 432 ASN A O 1
ATOM 3465 N N . HIS A 1 433 ? 20.564 -9.208 -30.139 1.00 94.31 433 HIS A N 1
ATOM 3466 C CA . HIS A 1 433 ? 19.364 -9.950 -30.555 1.00 94.31 433 HIS A CA 1
ATOM 3467 C C . HIS A 1 433 ? 19.069 -11.193 -29.702 1.00 94.31 433 HIS A C 1
ATOM 3469 O O . HIS A 1 433 ? 17.905 -11.505 -29.443 1.00 94.31 433 HIS A O 1
ATOM 3475 N N . SER A 1 434 ? 20.107 -11.893 -29.234 1.00 93.94 434 SER A N 1
ATOM 3476 C CA . SER A 1 434 ? 19.950 -13.047 -28.340 1.00 93.94 434 SER A CA 1
ATOM 3477 C C . SER A 1 434 ? 19.319 -12.644 -27.007 1.00 93.94 434 SER A C 1
ATOM 3479 O O . SER A 1 434 ? 18.377 -13.289 -26.556 1.00 93.94 434 SER A O 1
ATOM 3481 N N . LEU A 1 435 ? 19.781 -11.540 -26.413 1.00 93.69 435 LEU A N 1
ATOM 3482 C CA . LEU A 1 435 ? 19.260 -11.029 -25.146 1.00 93.69 435 LEU A CA 1
ATOM 3483 C C . LEU A 1 435 ? 17.840 -10.465 -25.299 1.00 93.69 435 LEU A C 1
ATOM 3485 O O . LEU A 1 435 ? 17.014 -10.616 -24.400 1.00 93.69 435 LEU A O 1
ATOM 3489 N N . ALA A 1 436 ? 17.532 -9.860 -26.449 1.00 95.56 436 ALA A N 1
ATOM 3490 C CA . ALA A 1 436 ? 16.178 -9.420 -26.777 1.00 95.56 436 ALA A CA 1
ATOM 3491 C C . ALA A 1 436 ? 15.208 -10.612 -26.894 1.00 95.56 436 ALA A C 1
ATOM 3493 O O . ALA A 1 436 ? 14.112 -10.566 -26.344 1.00 95.56 436 ALA A O 1
ATOM 3494 N N . THR A 1 437 ? 15.632 -11.699 -27.547 1.00 94.56 437 THR A N 1
ATOM 3495 C CA . THR A 1 437 ? 14.840 -12.939 -27.654 1.00 94.56 437 THR A CA 1
ATOM 3496 C C . THR A 1 437 ? 14.610 -13.557 -26.274 1.00 94.56 437 THR A C 1
ATOM 3498 O O . THR A 1 437 ? 13.473 -13.826 -25.901 1.00 94.56 437 THR A O 1
ATOM 3501 N N . GLN A 1 438 ? 15.672 -13.685 -25.472 1.00 94.50 438 GLN A N 1
ATOM 3502 C CA . GLN A 1 438 ? 15.582 -14.202 -24.105 1.00 94.50 438 GLN A CA 1
ATOM 3503 C C . GLN A 1 438 ? 14.650 -13.358 -23.223 1.00 94.50 438 GLN A C 1
ATOM 3505 O O . GLN A 1 438 ? 13.894 -13.899 -22.422 1.00 94.50 438 GLN A O 1
ATOM 3510 N N . THR A 1 439 ? 14.685 -12.030 -23.367 1.00 94.00 439 THR A N 1
ATOM 3511 C CA . THR A 1 439 ? 13.793 -11.116 -22.636 1.00 94.00 439 THR A CA 1
ATOM 3512 C C . THR A 1 439 ? 12.326 -11.407 -22.956 1.00 94.00 439 THR A C 1
ATOM 3514 O O . THR A 1 439 ? 11.518 -11.523 -22.038 1.00 94.00 439 THR A O 1
ATOM 3517 N N . PHE A 1 440 ? 11.992 -11.567 -24.238 1.00 96.69 440 PHE A N 1
ATOM 3518 C CA . PHE A 1 440 ? 10.636 -11.892 -24.678 1.00 96.69 440 PHE A CA 1
ATOM 3519 C C . PHE A 1 440 ? 10.177 -13.276 -24.191 1.00 96.69 440 PHE A C 1
ATOM 3521 O O . PHE A 1 440 ? 9.062 -13.421 -23.696 1.00 96.69 440 PHE A O 1
ATOM 3528 N N . GLU A 1 441 ? 11.038 -14.291 -24.283 1.00 94.94 441 GLU A N 1
ATOM 3529 C CA . GLU A 1 441 ? 10.729 -15.647 -23.811 1.00 94.94 441 GLU A CA 1
ATOM 3530 C C . GLU A 1 441 ? 10.490 -15.688 -22.297 1.00 94.94 441 GLU A C 1
ATOM 3532 O O . GLU A 1 441 ? 9.518 -16.292 -21.841 1.00 94.94 441 GLU A O 1
ATOM 3537 N N . ASN A 1 442 ? 11.337 -15.009 -21.517 1.00 93.50 442 ASN A N 1
ATOM 3538 C CA . ASN A 1 442 ? 11.164 -14.893 -20.071 1.00 93.50 442 ASN A CA 1
ATOM 3539 C C . ASN A 1 442 ? 9.840 -14.203 -19.727 1.00 93.50 442 ASN A C 1
ATOM 3541 O O . ASN A 1 442 ? 9.094 -14.715 -18.900 1.00 93.50 442 ASN A O 1
ATOM 3545 N N . PHE A 1 443 ? 9.514 -13.101 -20.408 1.00 95.75 443 PHE A N 1
ATOM 3546 C CA . PHE A 1 443 ? 8.231 -12.422 -20.242 1.00 95.75 443 PHE A CA 1
ATOM 3547 C C . PHE A 1 443 ? 7.048 -13.357 -20.515 1.00 95.75 443 PHE A C 1
ATOM 3549 O O . PHE A 1 443 ? 6.131 -13.429 -19.708 1.00 95.75 443 PHE A O 1
ATOM 3556 N N . CYS A 1 444 ? 7.073 -14.119 -21.614 1.00 95.50 444 CYS A N 1
ATOM 3557 C CA . CYS A 1 444 ? 5.993 -15.055 -21.940 1.00 95.50 444 CYS A CA 1
ATOM 3558 C C . CYS A 1 444 ? 5.826 -16.142 -20.867 1.00 95.50 444 CYS A C 1
ATOM 3560 O O . CYS A 1 444 ? 4.706 -16.557 -20.571 1.00 95.50 444 CYS A O 1
ATOM 3562 N N . ASN A 1 445 ? 6.932 -16.605 -20.277 1.00 93.06 445 ASN A N 1
ATOM 3563 C CA . ASN A 1 445 ? 6.894 -17.583 -19.194 1.00 93.06 445 ASN A CA 1
ATOM 3564 C C . ASN A 1 445 ? 6.282 -16.996 -17.916 1.00 93.06 445 ASN A C 1
ATOM 3566 O O . ASN A 1 445 ? 5.417 -17.645 -17.330 1.00 93.06 445 ASN A O 1
ATOM 3570 N N . GLU A 1 446 ? 6.676 -15.782 -17.523 1.00 91.25 446 GLU A N 1
ATOM 3571 C CA . GLU A 1 446 ? 6.094 -15.081 -16.368 1.00 91.25 446 GLU A CA 1
ATOM 3572 C C . GLU A 1 446 ? 4.615 -14.745 -16.598 1.00 91.25 446 GLU A C 1
ATOM 3574 O O . GLU A 1 446 ? 3.777 -14.990 -15.732 1.00 91.25 446 GLU A O 1
ATOM 3579 N N . TYR A 1 447 ? 4.258 -14.292 -17.802 1.00 93.50 447 TYR A N 1
ATOM 3580 C CA . TYR A 1 447 ? 2.875 -14.031 -18.197 1.00 93.50 447 TYR A CA 1
ATOM 3581 C C . TYR A 1 447 ? 2.010 -15.289 -18.066 1.00 93.50 447 TYR A C 1
ATOM 3583 O O . TYR A 1 447 ? 0.961 -15.260 -17.422 1.00 93.50 447 TYR A O 1
ATOM 3591 N N . ARG A 1 448 ? 2.482 -16.429 -18.592 1.00 93.25 448 ARG A N 1
ATOM 3592 C CA . ARG A 1 448 ? 1.791 -17.718 -18.447 1.00 93.25 448 ARG A CA 1
ATOM 3593 C C . ARG A 1 448 ? 1.718 -18.162 -16.989 1.00 93.25 448 ARG A C 1
ATOM 3595 O O . ARG A 1 448 ? 0.713 -18.738 -16.581 1.00 93.25 448 ARG A O 1
ATOM 3602 N N . HIS A 1 449 ? 2.764 -17.923 -16.203 1.00 92.50 449 HIS A N 1
ATOM 3603 C CA . HIS A 1 449 ? 2.783 -18.276 -14.788 1.00 92.50 449 HIS A CA 1
ATOM 3604 C C . HIS A 1 449 ? 1.731 -17.497 -13.985 1.00 92.50 449 HIS A C 1
ATOM 3606 O O . HIS A 1 449 ? 1.041 -18.093 -13.158 1.00 92.50 449 HIS A O 1
ATOM 3612 N N . ILE A 1 450 ? 1.584 -16.199 -14.261 1.00 87.56 450 ILE A N 1
ATOM 3613 C CA . ILE A 1 450 ? 0.676 -15.295 -13.545 1.00 87.56 450 ILE A CA 1
ATOM 3614 C C . ILE A 1 450 ? -0.774 -15.440 -14.028 1.00 87.56 450 ILE A C 1
ATOM 3616 O O . ILE A 1 450 ? -1.681 -15.546 -13.204 1.00 87.56 450 ILE A O 1
ATOM 3620 N N . TYR A 1 451 ? -1.006 -15.481 -15.344 1.00 90.12 451 TYR A N 1
ATOM 3621 C CA . TYR A 1 451 ? -2.356 -15.451 -15.927 1.00 90.12 451 TYR A CA 1
ATOM 3622 C C . TYR A 1 451 ? -2.888 -16.820 -16.371 1.00 90.12 451 TYR A C 1
ATOM 3624 O O . TYR A 1 451 ? -4.085 -16.967 -16.605 1.00 90.12 451 TYR A O 1
ATOM 3632 N N . GLY A 1 452 ? -2.033 -17.841 -16.471 1.00 91.12 452 GLY A N 1
ATOM 3633 C CA . GLY A 1 452 ? -2.428 -19.183 -16.912 1.00 91.12 452 GLY A CA 1
ATOM 3634 C C . GLY A 1 452 ? -2.689 -19.311 -18.417 1.00 91.12 452 GLY A C 1
ATOM 3635 O O . GLY A 1 452 ? -3.200 -20.341 -18.856 1.00 91.12 452 GLY A O 1
ATOM 3636 N N . GLU A 1 453 ? -2.331 -18.298 -19.208 1.00 93.31 453 GLU A N 1
ATOM 3637 C CA . GLU A 1 453 ? -2.563 -18.240 -20.654 1.00 93.31 453 GLU A CA 1
ATOM 3638 C C . GLU A 1 453 ? -1.317 -17.791 -21.434 1.00 93.31 453 GLU A C 1
ATOM 3640 O O . GLU A 1 453 ? -0.344 -17.295 -20.869 1.00 93.31 453 GLU A O 1
ATOM 3645 N N . GLU A 1 454 ? -1.326 -18.016 -22.748 1.00 92.75 454 GLU A N 1
ATOM 3646 C CA . GLU A 1 454 ? -0.241 -17.605 -23.643 1.00 92.75 454 GLU A CA 1
ATOM 3647 C C . GLU A 1 454 ? -0.286 -16.107 -23.932 1.00 92.75 454 GLU A C 1
ATOM 3649 O O . GLU A 1 454 ? -1.357 -15.533 -24.129 1.00 92.75 454 GLU A O 1
ATOM 3654 N N . PHE A 1 455 ? 0.885 -15.489 -24.076 1.00 93.69 455 PHE A N 1
ATOM 3655 C CA . PHE A 1 455 ? 0.961 -14.113 -24.544 1.00 93.69 455 PHE A CA 1
ATOM 3656 C C . PHE A 1 455 ? 0.582 -14.013 -26.034 1.00 93.69 455 PHE A C 1
ATOM 3658 O O . PHE A 1 455 ? 1.136 -14.715 -26.880 1.00 93.69 455 PHE A O 1
ATOM 3665 N N . GLY A 1 456 ? -0.368 -13.134 -26.367 1.00 89.31 456 GLY A N 1
ATOM 3666 C CA . GLY A 1 456 ? -1.011 -13.098 -27.688 1.00 89.31 456 GLY A CA 1
ATOM 3667 C C . GLY A 1 456 ? -0.218 -12.436 -28.825 1.00 89.31 456 GLY A C 1
ATOM 3668 O O . GLY A 1 456 ? -0.636 -12.535 -29.980 1.00 89.31 456 GLY A O 1
ATOM 3669 N N . LYS A 1 457 ? 0.898 -11.750 -28.542 1.00 91.38 457 LYS A N 1
ATOM 3670 C CA . LYS A 1 457 ? 1.733 -11.078 -29.559 1.00 91.38 457 LYS A CA 1
ATOM 3671 C C . LYS A 1 457 ? 3.001 -11.884 -29.825 1.00 91.38 457 LYS A C 1
ATOM 3673 O O . LYS A 1 457 ? 3.623 -12.383 -28.893 1.00 91.38 457 LYS A O 1
ATOM 3678 N N . ASP A 1 458 ? 3.413 -11.974 -31.089 1.00 91.62 458 ASP A N 1
ATOM 3679 C CA . ASP A 1 458 ? 4.674 -12.623 -31.455 1.00 91.62 458 ASP A CA 1
ATOM 3680 C C . ASP A 1 458 ? 5.878 -11.673 -31.342 1.00 91.62 458 ASP A C 1
ATOM 3682 O O . ASP A 1 458 ? 5.749 -10.447 -31.356 1.00 91.62 458 ASP A O 1
ATOM 3686 N N . TYR A 1 459 ? 7.081 -12.245 -31.270 1.00 91.06 459 TYR A N 1
ATOM 3687 C CA . TYR A 1 459 ? 8.317 -11.472 -31.130 1.00 91.06 459 TYR A CA 1
ATOM 3688 C C . TYR A 1 459 ? 8.545 -10.471 -32.277 1.00 91.06 459 TYR A C 1
ATOM 3690 O O . TYR A 1 459 ? 9.112 -9.400 -32.071 1.00 91.06 459 TYR A O 1
ATOM 3698 N N . LYS A 1 460 ? 8.084 -10.783 -33.495 1.00 89.75 460 LYS A N 1
ATOM 3699 C CA . LYS A 1 460 ? 8.244 -9.889 -34.653 1.00 89.75 460 LYS A CA 1
ATOM 3700 C C . LYS A 1 460 ? 7.403 -8.625 -34.500 1.00 89.75 460 LYS A C 1
ATOM 3702 O O . LYS A 1 460 ? 7.897 -7.548 -34.809 1.00 89.75 460 LYS A O 1
ATOM 3707 N N . THR A 1 461 ? 6.186 -8.767 -33.984 1.00 89.69 461 THR A N 1
ATOM 3708 C CA . THR A 1 461 ? 5.261 -7.668 -33.678 1.00 89.69 461 THR A CA 1
ATOM 3709 C C . THR A 1 461 ? 5.804 -6.770 -32.567 1.00 89.69 461 THR A C 1
ATOM 3711 O O . THR A 1 461 ? 5.520 -5.581 -32.537 1.00 89.69 461 THR A O 1
ATOM 3714 N N . ILE A 1 462 ? 6.612 -7.316 -31.656 1.00 90.06 462 ILE A N 1
ATOM 3715 C CA . ILE A 1 462 ? 7.263 -6.532 -30.599 1.00 90.06 462 ILE A CA 1
ATOM 3716 C C . ILE A 1 462 ? 8.420 -5.673 -31.130 1.00 90.06 462 ILE A C 1
ATOM 3718 O O . ILE A 1 462 ? 8.696 -4.609 -30.572 1.00 90.06 462 ILE A O 1
ATOM 3722 N N . LEU A 1 463 ? 9.117 -6.138 -32.171 1.00 87.12 463 LEU A N 1
ATOM 3723 C CA . LEU A 1 463 ? 10.264 -5.438 -32.756 1.00 87.12 463 LEU A CA 1
ATOM 3724 C C . LEU A 1 463 ? 9.891 -4.412 -33.835 1.00 87.12 463 LEU A C 1
ATOM 3726 O O . LEU A 1 463 ? 10.716 -3.544 -34.127 1.00 87.12 463 LEU A O 1
ATOM 3730 N N . SER A 1 464 ? 8.706 -4.537 -34.440 1.00 74.00 464 SER A N 1
ATOM 3731 C CA . SER A 1 464 ? 8.141 -3.550 -35.371 1.00 74.00 464 SER A CA 1
ATOM 3732 C C . SER A 1 464 ? 7.689 -2.299 -34.636 1.00 74.00 464 SER A C 1
ATOM 3734 O O . SER A 1 464 ? 8.013 -1.192 -35.120 1.00 74.00 464 SER A O 1
#

Secondary structure (DSSP, 8-state):
---EEEEETTEEEEEEEEE-TT--TTS--EEEEEEEEEETTTTEEEEEEE---TTS--EE-SB-EEEGGGTEEEEEEE-TT-SEEEEEEEEEESSS--EEEEEEEEEEE--GGGEEEEEEEETTTTEEEEEEEEEETTTTEEEEEEEEEESSPPBHHHHGGGS-----THHHHHHHHHHHHHHHHHHHHHHTTS-------------------------------TTEEE-BSSS-EEE-TT--B-GGGS-HHHHHHHHHHHHHHHHHSS-EEHHHHHHHH-TTS-HHHHHHHHHHHHHHHHHHHTTSSS-EEEEETTEEEEE--TT-EEHHHHHHHHHT--S---HHHHHHHHHHHHT-SBTTT---GGGHHHHHHHHHHHHHHHHHHHHHS-TTT-HHHHHHHHHHHHHH-TT-HHHHHHHHHHHHHTT-HHHHHHHHHHHHHHHHHHHSS--SS-HHHHH-

Mean predicted aligned error: 18.32 Å

pLDDT: mean 84.1, std 18.29, range [26.11, 98.38]